Protein AF-A0A6P6T900-F1 (afdb_monomer_lite)

Foldseek 3Di:
DDDDDDDDDDDDDDDDDDDDDDDDDDDDPVPCVVCPVVLVVLLVVLVVLLVVLVVLLVVLVVLLVVLVVLLVVLVVLLVVLVVVVVDPDDDPVVNVVSLVVSVVSLVVSVVSLVVVVVSLVVSVVSLVVSVVSLVVSPVPPPSSVVSVVSSVVSVVSSVVSVVSSVVSVVSSVVSVVSSVVVVPPDDDDDPDDDDDPDDPPPPPPDDDPVVVVVVVVVVVVVVVVVVVVVVVVVVVVVVVVVVVVVVVVVVVVVVVVVVVVVVVVVVVVVVVVVVVVVVVVVVVVVVVVVVVVVVVVVVVVVVVVVVVVVVVVVVVVVVVVVVVVVVVVVVVVVVVVVVVVVVVVVVVVVVVVVVVVVVVVVVVVVVVVVVVVVVVVVVVVVVPPPDDDDDDDDDDDDDDDDDYDDDDDDPPVVVVVVVVVVVVVVVVVVVVVVVVVVVVVVVVVVVVVVVVVVVVVVVVVVVVVVVVVVVVVVVVVVVVVVVVVVVVVVVVVVVVVVVVVVVVVVVVVVVVVVVVVVVVVVVVVVVVVVVVVVVVVVVVVVVVVVVVVVVVVVVVVVVVVVVVVVVD

Sequence (568 aa):
MDSEVLNTASVSEEVHAGELEVESNYIDSLEVMSSSGDIMRELENVGELLTKVELDLACFSEKLLNLDILVMHVGARESDFEAFVSEKESTIGDSAKKALEFDLLSGILESEVKDLDNFIVTLRVEIDNAREMTISSKHYGEAFEYMQEKLTDCVKSFDQSLEQVSEMRVQSNNFQRTLLTCSEGDKDIDSVGNGYSSDLNSKIKMQTAEQQRHILRMFEKSLARELDLEKKLTDLRQSEEILKLKLQQDIFYMEEENEVAWEKLFEAENSAEVLLWTSKDFTSQLQIVKFNLNVSVQREAGLRSQCQELSKQLTMNNVALRKSEGMNAELVAKLTSTEKQVKESELQLFNLKGSAEKQRESLSKIHELEELVCHLKEKVSEAEKRADGAEAESKLLRHTNMELKKDSNSSTLETVNLLERQLRETDVQLQHAVASAEASQEKQSMLYSTIKDMEDLIEDLKSKVSKAESRTESAEEKCIILSETNSDLNDEIKFLRNRMECLDASLHQAEETKRATAKDIGIRTKLITDLIMKLALERERLHKQISLLTKEKKFLLKRLQHMSKVIL

Secondary structure (DSSP, 8-state):
-----------------------------SSGGGTHHHHHHHHHHHHHHHHHHHHHHHHHHHHHHHHHHHHHHHHHHHHHHHHHHH-TTS-HHHHHHHHHHHHHHHHHHHHHHHHHHHHHHHHHHHHHHHHHHHHHTGGGTHHHHHHHHHHHHHHHHHHHHHHHHHHHHHHHHHHHHHHHHHH--S----------------------HHHHHHHHHHHHHHHHHHHHHHHHHHHHHHHHHHHHHHHHHHHHHHHHHHHHHHHHHHHHHHHHHHHHHHHHHHHHHHHHHHHHHHHHHHHHHHHHHHHHHHHHHHHHHHHHHHHHHHHHHHHHHHHHHHHHHHHHHHHHHHHHHHHHHHHHHHHHHHHHHHHHHHHHHHHHHTSS--S-----------------------TTHHHHHHHHHHHHHHHHHHHHHHHHHHHHHHHHHHHHHHHHHHHHHHHHHHHHHHHHHHHHHHHHHHHHHHHHHHHHHHHHHHHHHHHHHHHHHHHHHHHHHHHHHHHHHHHHHHHHHHHHHHHHHHHHHHHHHHHHHHHHHHHHHHHHHHHHHH--

Radius of gyration: 71.86 Å; chains: 1; bounding box: 178×74×227 Å

Structure (mmCIF, N/CA/C/O backbone):
data_AF-A0A6P6T900-F1
#
_entry.id   AF-A0A6P6T900-F1
#
loop_
_atom_site.group_PDB
_atom_site.id
_atom_site.type_symbol
_atom_site.label_atom_id
_atom_site.label_alt_id
_atom_site.label_comp_id
_atom_site.label_asym_id
_atom_site.label_entity_id
_atom_site.label_seq_id
_atom_site.pdbx_PDB_ins_code
_atom_site.Cartn_x
_atom_site.Cartn_y
_atom_site.Cartn_z
_atom_site.occupancy
_atom_site.B_iso_or_equiv
_atom_site.auth_seq_id
_atom_site.auth_comp_id
_atom_site.auth_asym_id
_atom_site.auth_atom_id
_atom_site.pdbx_PDB_model_num
ATOM 1 N N . MET A 1 1 ? -25.711 36.647 5.284 1.00 37.41 1 MET A N 1
ATOM 2 C CA . MET A 1 1 ? -24.914 37.383 4.292 1.00 37.41 1 MET A CA 1
ATOM 3 C C . MET A 1 1 ? -25.008 36.603 3.001 1.00 37.41 1 MET A C 1
ATOM 5 O O . MET A 1 1 ? -24.466 35.514 2.919 1.00 37.41 1 MET A O 1
ATOM 9 N N . ASP A 1 2 ? -25.886 37.116 2.148 1.00 33.72 2 ASP A N 1
ATOM 10 C CA . ASP A 1 2 ? -25.933 37.103 0.686 1.00 33.72 2 ASP A CA 1
ATOM 11 C C . ASP A 1 2 ? -25.672 35.808 -0.102 1.00 33.72 2 ASP A C 1
ATOM 13 O O . ASP A 1 2 ? -24.560 35.333 -0.285 1.00 33.72 2 ASP A O 1
ATOM 17 N N . SER A 1 3 ? -26.819 35.310 -0.571 1.00 34.72 3 SER A N 1
ATOM 18 C CA . SER A 1 3 ? -27.146 34.581 -1.797 1.00 34.72 3 SER A CA 1
ATOM 19 C C . SER A 1 3 ? -26.137 34.651 -2.949 1.00 34.72 3 SER A C 1
ATOM 21 O O . SER A 1 3 ? -25.772 35.738 -3.380 1.00 34.72 3 SER A O 1
ATOM 23 N N . GLU A 1 4 ? -25.882 33.499 -3.576 1.00 40.31 4 GLU A N 1
ATOM 24 C CA . GLU A 1 4 ? -25.831 33.432 -5.037 1.00 40.31 4 GLU A CA 1
ATOM 25 C C . GLU A 1 4 ? -26.426 32.107 -5.535 1.00 40.31 4 GLU A C 1
ATOM 27 O O . GLU A 1 4 ? -26.023 31.008 -5.157 1.00 40.31 4 GLU A O 1
ATOM 32 N N . VAL A 1 5 ? -27.480 32.261 -6.333 1.00 38.28 5 VAL A N 1
ATOM 33 C CA . VAL A 1 5 ? -28.263 31.233 -7.014 1.00 38.28 5 VAL A CA 1
ATOM 34 C C . VAL A 1 5 ? -27.798 31.220 -8.464 1.00 38.28 5 VAL A C 1
ATOM 36 O O . VAL A 1 5 ? -27.893 32.247 -9.130 1.00 38.28 5 VAL A O 1
ATOM 39 N N . LEU A 1 6 ? -27.390 30.063 -8.984 1.00 35.50 6 LEU A N 1
ATOM 40 C CA . LEU A 1 6 ? -27.319 29.824 -10.426 1.00 35.50 6 LEU A CA 1
ATOM 41 C C . LEU A 1 6 ? -28.030 28.512 -10.765 1.00 35.50 6 LEU A C 1
ATOM 43 O O . LEU A 1 6 ? -27.473 27.423 -10.689 1.00 35.50 6 LEU A O 1
ATOM 47 N N . ASN A 1 7 ? -29.300 28.672 -11.136 1.00 33.25 7 ASN A N 1
ATOM 48 C CA . ASN A 1 7 ? -30.058 27.755 -11.978 1.00 33.25 7 ASN A CA 1
ATOM 49 C C . ASN A 1 7 ? -29.828 28.148 -13.442 1.00 33.25 7 ASN A C 1
ATOM 51 O O . ASN A 1 7 ? -29.876 29.336 -13.745 1.00 33.25 7 ASN A O 1
ATOM 55 N N . THR A 1 8 ? -29.656 27.171 -14.331 1.00 30.59 8 THR A N 1
ATOM 56 C CA . THR A 1 8 ? -30.107 27.117 -15.746 1.00 30.59 8 THR A CA 1
ATOM 57 C C . THR A 1 8 ? -29.450 25.888 -16.389 1.00 30.59 8 THR A C 1
ATOM 59 O O . THR A 1 8 ? -28.311 25.579 -16.078 1.00 30.59 8 THR A O 1
ATOM 62 N N . ALA A 1 9 ? -30.037 25.122 -17.300 1.00 30.55 9 ALA A N 1
ATOM 63 C CA . ALA A 1 9 ? -31.402 24.929 -17.759 1.00 30.55 9 ALA A CA 1
ATOM 64 C C . ALA A 1 9 ? -31.359 23.610 -18.556 1.00 30.55 9 ALA A C 1
ATOM 66 O O . ALA A 1 9 ? -30.450 23.396 -19.357 1.00 30.55 9 ALA A O 1
ATOM 67 N N . SER A 1 10 ? -32.314 22.720 -18.314 1.00 30.77 10 SER A N 1
ATOM 68 C CA . SER A 1 10 ? -32.565 21.516 -19.100 1.00 30.77 10 SER A CA 1
ATOM 69 C C . SER A 1 10 ? -33.250 21.890 -20.417 1.00 30.77 10 SER A C 1
ATOM 71 O O . SER A 1 10 ? -34.249 22.608 -20.416 1.00 30.77 10 SER A O 1
ATOM 73 N N . VAL A 1 11 ? -32.726 21.385 -21.535 1.00 30.77 11 VAL A N 1
ATOM 74 C CA . VAL A 1 11 ? -33.391 21.416 -22.842 1.00 30.77 11 VAL A CA 1
ATOM 75 C C . VAL A 1 11 ? -33.739 19.980 -23.209 1.00 30.77 11 VAL A C 1
ATOM 77 O O . VAL A 1 11 ? -32.858 19.162 -23.462 1.00 30.77 11 VAL A O 1
ATOM 80 N N . SER A 1 12 ? -35.036 19.691 -23.180 1.00 31.20 12 SER A N 1
ATOM 81 C CA . SER A 1 12 ? -35.643 18.504 -23.772 1.00 31.20 12 SER A CA 1
ATOM 82 C C . SER A 1 12 ? -35.992 18.823 -25.224 1.00 31.20 12 SER A C 1
ATOM 84 O O . SER A 1 12 ? -36.712 19.789 -25.471 1.00 31.20 12 SER A O 1
ATOM 86 N N . GLU A 1 13 ? -35.532 18.002 -26.165 1.00 28.27 13 GLU A N 1
ATOM 87 C CA . GLU A 1 13 ? -36.050 17.966 -27.535 1.00 28.27 13 GLU A CA 1
ATOM 88 C C . GLU A 1 13 ? -36.605 16.564 -27.813 1.00 28.27 13 GLU A C 1
ATOM 90 O O . GLU A 1 13 ? -35.878 15.590 -27.992 1.00 28.27 13 GLU A O 1
ATOM 95 N N . GLU A 1 14 ? -37.934 16.483 -27.788 1.00 29.52 14 GLU A N 1
ATOM 96 C CA . GLU A 1 14 ? -38.748 15.414 -28.361 1.00 29.52 14 GLU A CA 1
ATOM 97 C C . GLU A 1 14 ? -38.884 15.672 -29.868 1.00 29.52 14 GLU A C 1
ATOM 99 O O . GLU A 1 14 ? -39.441 16.697 -30.262 1.00 29.52 14 GLU A O 1
ATOM 104 N N . VAL A 1 15 ? -38.453 14.732 -30.717 1.00 31.53 15 VAL A N 1
ATOM 105 C CA . VAL A 1 15 ? -38.908 14.654 -32.114 1.00 31.53 15 VAL A CA 1
ATOM 106 C C . VAL A 1 15 ? -39.181 13.200 -32.503 1.00 31.53 15 VAL A C 1
ATOM 108 O O . VAL A 1 15 ? -38.282 12.408 -32.747 1.00 31.53 15 VAL A O 1
ATOM 111 N N . HIS A 1 16 ? -40.482 12.929 -32.555 1.00 29.38 16 HIS A N 1
ATOM 112 C CA . HIS A 1 16 ? -41.246 12.108 -33.492 1.00 29.38 16 HIS A CA 1
ATOM 113 C C . HIS A 1 16 ? -40.863 10.651 -33.814 1.00 29.38 16 HIS A C 1
ATOM 115 O O . HIS A 1 16 ? -39.877 10.334 -34.471 1.00 29.38 16 HIS A O 1
ATOM 121 N N . ALA A 1 17 ? -41.839 9.804 -33.481 1.00 29.34 17 ALA A N 1
ATOM 122 C CA . ALA A 1 17 ? -42.087 8.457 -33.961 1.00 29.34 17 ALA A CA 1
ATOM 123 C C . ALA A 1 17 ? -42.059 8.304 -35.493 1.00 29.34 17 ALA A C 1
ATOM 125 O O . ALA A 1 17 ? -42.637 9.115 -36.221 1.00 29.34 17 ALA A O 1
ATOM 126 N N . GLY A 1 18 ? -41.494 7.178 -35.930 1.00 29.45 18 GLY A N 1
ATOM 127 C CA . GLY A 1 18 ? -41.724 6.543 -37.221 1.00 29.45 18 GLY A CA 1
ATOM 128 C C . GLY A 1 18 ? -41.737 5.028 -37.023 1.00 29.45 18 GLY A C 1
ATOM 129 O O . GLY A 1 18 ? -40.693 4.429 -36.787 1.00 29.45 18 GLY A O 1
ATOM 130 N N . GLU A 1 19 ? -42.936 4.449 -37.058 1.00 28.47 19 GLU A N 1
ATOM 131 C CA . GLU A 1 19 ? -43.222 3.012 -37.095 1.00 28.47 19 GLU A CA 1
ATOM 132 C C . GLU A 1 19 ? -42.414 2.276 -38.170 1.00 28.47 19 GLU A C 1
ATOM 134 O O . GLU A 1 19 ? -42.374 2.692 -39.328 1.00 28.47 19 GLU A O 1
ATOM 139 N N . LEU A 1 20 ? -41.886 1.107 -37.807 1.00 33.06 20 LEU A N 1
ATOM 140 C CA . LEU A 1 20 ? -41.857 -0.044 -38.703 1.00 33.06 20 LEU A CA 1
ATOM 141 C C . LEU A 1 20 ? -41.918 -1.315 -37.853 1.00 33.06 20 LEU A C 1
ATOM 143 O O . LEU A 1 20 ? -40.940 -1.739 -37.240 1.00 33.06 20 LEU A O 1
ATOM 147 N N . GLU A 1 21 ? -43.124 -1.872 -37.787 1.00 30.45 21 GLU A N 1
ATOM 148 C CA . GLU A 1 21 ? -43.411 -3.208 -37.283 1.00 30.45 21 GLU A CA 1
ATOM 149 C C . GLU A 1 21 ? -42.615 -4.249 -38.082 1.00 30.45 21 GLU A C 1
ATOM 151 O O . GLU A 1 21 ? -42.765 -4.346 -39.299 1.00 30.45 21 GLU A O 1
ATOM 156 N N . VAL A 1 22 ? -41.825 -5.077 -37.397 1.00 34.28 22 VAL A N 1
ATOM 157 C CA . VAL A 1 22 ? -41.618 -6.471 -37.806 1.00 34.28 22 VAL A CA 1
ATOM 158 C C . VAL A 1 22 ? -41.707 -7.330 -36.554 1.00 34.28 22 VAL A C 1
ATOM 160 O O . VAL A 1 22 ? -40.795 -7.424 -35.737 1.00 34.28 22 VAL A O 1
ATOM 163 N N . GLU A 1 23 ? -42.880 -7.923 -36.416 1.00 31.66 23 GLU A N 1
ATOM 164 C CA . GLU A 1 23 ? -43.220 -9.002 -35.510 1.00 31.66 23 GLU A CA 1
ATOM 165 C C . GLU A 1 23 ? -42.344 -10.233 -35.821 1.00 31.66 23 GLU A C 1
ATOM 167 O O . GLU A 1 23 ? -42.431 -10.814 -36.902 1.00 31.66 23 GLU A O 1
ATOM 172 N N . SER A 1 24 ? -41.499 -10.663 -34.879 1.00 31.03 24 SER A N 1
ATOM 173 C CA . SER A 1 24 ? -41.059 -12.061 -34.838 1.00 31.03 24 SER A CA 1
ATOM 174 C C . SER A 1 24 ? -40.817 -12.531 -33.402 1.00 31.03 24 SER A C 1
ATOM 176 O O . SER A 1 24 ? -39.759 -12.313 -32.819 1.00 31.03 24 SER A O 1
ATOM 178 N N . ASN A 1 25 ? -41.841 -13.198 -32.872 1.00 28.38 25 ASN A N 1
ATOM 179 C CA . ASN A 1 25 ? -41.777 -14.373 -32.004 1.00 28.38 25 ASN A CA 1
ATOM 180 C C . ASN A 1 25 ? -40.855 -14.315 -30.776 1.00 28.38 25 ASN A C 1
ATOM 182 O O . ASN A 1 25 ? -39.716 -14.771 -30.787 1.00 28.38 25 ASN A O 1
ATOM 186 N N . TYR A 1 26 ? -41.460 -13.908 -29.660 1.00 39.50 26 TYR A N 1
ATOM 187 C CA . TYR A 1 26 ? -41.166 -14.475 -28.346 1.00 39.50 26 TYR A CA 1
ATOM 188 C C . TYR A 1 26 ? -41.356 -16.000 -28.397 1.00 39.50 26 TYR A C 1
ATOM 190 O O . TYR A 1 26 ? -42.470 -16.450 -28.651 1.00 39.50 26 TYR A O 1
ATOM 198 N N . ILE A 1 27 ? -40.296 -16.768 -28.145 1.00 34.12 27 ILE A N 1
ATOM 199 C CA . ILE A 1 27 ? -40.264 -17.983 -27.312 1.00 34.12 27 ILE A CA 1
ATOM 200 C C . ILE A 1 27 ? -38.782 -18.335 -27.094 1.00 34.12 27 ILE A C 1
ATOM 202 O O . ILE A 1 27 ? -38.002 -18.393 -28.037 1.00 34.12 27 ILE A O 1
ATOM 206 N N . ASP A 1 28 ? -38.452 -18.575 -25.826 1.00 33.78 28 ASP A N 1
ATOM 207 C CA . ASP A 1 28 ? -37.189 -19.080 -25.279 1.00 33.78 28 ASP A CA 1
ATOM 208 C C . ASP A 1 28 ? -35.986 -18.128 -25.192 1.00 33.78 28 ASP A C 1
ATOM 210 O O . ASP A 1 28 ? -35.043 -18.137 -25.976 1.00 33.78 28 ASP A O 1
ATOM 214 N N . SER A 1 29 ? -35.972 -17.327 -24.126 1.00 38.31 29 SER A N 1
ATOM 215 C CA . SER A 1 29 ? -34.742 -16.713 -23.595 1.00 38.31 29 SER A CA 1
ATOM 216 C C . SER A 1 29 ? -34.644 -16.865 -22.075 1.00 38.31 29 SER A C 1
ATOM 218 O O . SER A 1 29 ? -33.952 -16.098 -21.410 1.00 38.31 29 SER A O 1
ATOM 220 N N . LEU A 1 30 ? -35.346 -17.852 -21.504 1.00 35.88 30 LEU A N 1
ATOM 221 C CA . LEU A 1 30 ? -35.412 -18.065 -20.057 1.00 35.88 30 LEU A CA 1
ATOM 222 C C . LEU A 1 30 ? -34.482 -19.190 -19.564 1.00 35.88 30 LEU A C 1
ATOM 224 O O . LEU A 1 30 ? -34.745 -19.783 -18.524 1.00 35.88 30 LEU A O 1
ATOM 228 N N . GLU A 1 31 ? -33.386 -19.460 -20.281 1.00 35.31 31 GLU A N 1
ATOM 229 C CA . GLU A 1 31 ? -32.334 -20.398 -19.842 1.00 35.31 31 GLU A CA 1
ATOM 230 C C . GLU A 1 31 ? -30.927 -19.760 -19.765 1.00 35.31 31 GLU A C 1
ATOM 232 O O . GLU A 1 31 ? -29.965 -20.397 -19.347 1.00 35.31 31 GLU A O 1
ATOM 237 N N . VAL A 1 32 ? -30.778 -18.466 -20.083 1.00 42.00 32 VAL A N 1
ATOM 238 C CA . VAL A 1 32 ? -29.451 -17.809 -20.169 1.00 42.00 32 VAL A CA 1
ATOM 239 C C . VAL A 1 32 ? -28.910 -17.328 -18.813 1.00 42.00 32 VAL A C 1
ATOM 241 O O . VAL A 1 32 ? -27.707 -17.106 -18.663 1.00 42.00 32 VAL A O 1
ATOM 244 N N . MET A 1 33 ? -29.738 -17.243 -17.769 1.00 34.75 33 MET A N 1
ATOM 245 C CA . MET A 1 33 ? -29.306 -16.687 -16.476 1.00 34.75 33 MET A CA 1
ATOM 246 C C . MET A 1 33 ? -28.435 -17.625 -15.618 1.00 34.75 33 MET A C 1
ATOM 248 O O . MET A 1 33 ? -27.998 -17.212 -14.547 1.00 34.75 33 MET A O 1
ATOM 252 N N . SER A 1 34 ? -28.119 -18.838 -16.091 1.00 39.94 34 SER A N 1
ATOM 253 C CA . SER A 1 34 ? -27.151 -19.737 -15.436 1.00 39.94 34 SER A CA 1
ATOM 254 C C . SER A 1 34 ? -25.729 -19.676 -16.024 1.00 39.94 34 SER A C 1
ATOM 256 O O . SER A 1 34 ? -24.835 -20.294 -15.456 1.00 39.94 34 SER A O 1
ATOM 258 N N . SER A 1 35 ? -25.493 -18.955 -17.131 1.00 49.38 35 SER A N 1
ATOM 259 C CA . SER A 1 35 ? -24.226 -19.036 -17.897 1.00 49.38 35 SER A CA 1
ATOM 260 C C . SER A 1 35 ? -23.236 -17.887 -17.664 1.00 49.38 35 SER A C 1
ATOM 262 O O . SER A 1 35 ? -22.047 -18.043 -17.911 1.00 49.38 35 SER A O 1
ATOM 264 N N . SER A 1 36 ? -23.691 -16.743 -17.142 1.00 47.94 36 SER A N 1
ATOM 265 C CA . SER A 1 36 ? -22.860 -15.531 -17.010 1.00 47.94 36 SER A CA 1
ATOM 266 C C . SER A 1 36 ? -21.619 -15.728 -16.117 1.00 47.94 36 SER A C 1
ATOM 268 O O . SER A 1 36 ? -20.558 -15.168 -16.382 1.00 47.94 36 SER A O 1
ATOM 270 N N . GLY A 1 37 ? -21.722 -16.585 -15.091 1.00 53.59 37 GLY A N 1
ATOM 271 C CA . GLY A 1 37 ? -20.603 -16.899 -14.196 1.00 53.59 37 GLY A CA 1
ATOM 272 C C . GLY A 1 37 ? -19.536 -17.813 -14.809 1.00 53.59 37 GLY A C 1
ATOM 273 O O . GLY A 1 37 ? -18.355 -17.637 -14.523 1.00 53.59 37 GLY A O 1
ATOM 274 N N . ASP A 1 38 ? -19.924 -18.756 -15.672 1.00 56.50 38 ASP A N 1
ATOM 275 C CA . ASP A 1 38 ? -18.967 -19.618 -16.382 1.00 56.50 38 ASP A CA 1
ATOM 276 C C . ASP A 1 38 ? -18.280 -18.855 -17.527 1.00 56.50 38 ASP A C 1
ATOM 278 O O . ASP A 1 38 ? -17.080 -19.009 -17.733 1.00 56.50 38 ASP A O 1
ATOM 282 N N . ILE A 1 39 ? -19.011 -17.947 -18.178 1.00 59.38 39 ILE A N 1
ATOM 283 C CA . ILE A 1 39 ? -18.541 -17.057 -19.251 1.00 59.38 39 ILE A CA 1
ATOM 284 C C . ILE A 1 39 ? -17.438 -16.100 -18.761 1.00 59.38 39 ILE A C 1
ATOM 286 O O . ILE A 1 39 ? -16.409 -15.925 -19.411 1.00 59.38 39 ILE A O 1
ATOM 290 N N . MET A 1 40 ? -17.612 -15.500 -17.578 1.00 62.06 40 MET A N 1
ATOM 291 C CA . MET A 1 40 ? -16.594 -14.618 -16.993 1.00 62.06 40 MET A CA 1
ATOM 292 C C . MET A 1 40 ? -15.331 -15.390 -16.578 1.00 62.06 40 MET A C 1
ATOM 294 O O . MET A 1 40 ? -14.224 -14.904 -16.792 1.00 62.06 40 MET A O 1
ATOM 298 N N . ARG A 1 41 ? -15.494 -16.615 -16.057 1.00 71.00 41 ARG A N 1
ATOM 299 C CA . ARG A 1 41 ? -14.380 -17.489 -15.656 1.00 71.00 41 ARG A CA 1
ATOM 300 C C . ARG A 1 41 ? -13.583 -18.008 -16.854 1.00 71.00 41 ARG A C 1
ATOM 302 O O . ARG A 1 41 ? -12.368 -18.131 -16.770 1.00 71.00 41 ARG A O 1
ATOM 309 N N . GLU A 1 42 ? -14.245 -18.325 -17.966 1.00 67.81 42 GLU A N 1
ATOM 310 C CA . GLU A 1 42 ? -13.563 -18.722 -19.204 1.00 67.81 42 GLU A CA 1
ATOM 311 C C . GLU A 1 42 ? -12.732 -17.574 -19.778 1.00 67.81 42 GLU A C 1
ATOM 313 O O . GLU A 1 42 ? -11.580 -17.789 -20.145 1.00 67.81 42 GLU A O 1
ATOM 318 N N . LEU A 1 43 ? -13.276 -16.353 -19.798 1.00 72.06 43 LEU A N 1
ATOM 319 C CA . LEU A 1 43 ? -12.555 -15.168 -20.263 1.00 72.06 43 LEU A CA 1
ATOM 320 C C . LEU A 1 43 ? -11.329 -14.854 -19.389 1.00 72.06 43 LEU A C 1
ATOM 322 O O . LEU A 1 43 ? -10.265 -14.544 -19.920 1.00 72.06 43 LEU A O 1
ATOM 326 N N . GLU A 1 44 ? -11.472 -14.974 -18.067 1.00 77.19 44 GLU A N 1
ATOM 327 C CA . GLU A 1 44 ? -10.374 -14.819 -17.105 1.00 77.19 44 GLU A CA 1
ATOM 328 C C . GLU A 1 44 ? -9.282 -15.875 -17.337 1.00 77.19 44 GLU A C 1
ATOM 330 O O . GLU A 1 44 ? -8.114 -15.527 -17.460 1.00 77.19 44 GLU A O 1
ATOM 335 N N . ASN A 1 45 ? -9.663 -17.137 -17.553 1.00 81.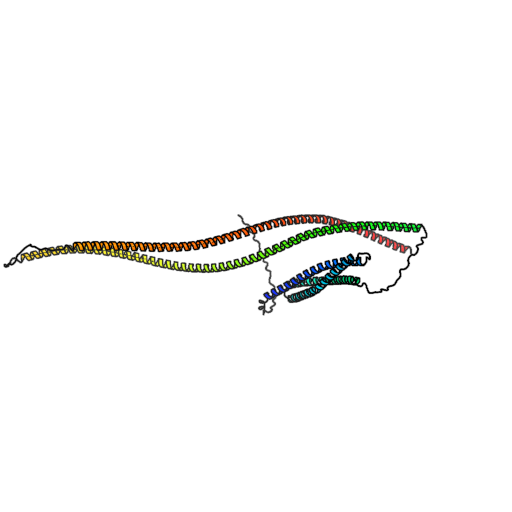19 45 ASN A N 1
ATOM 336 C CA . ASN A 1 45 ? -8.731 -18.232 -17.830 1.00 81.19 45 ASN A CA 1
ATOM 337 C C . ASN A 1 45 ? -7.975 -18.066 -19.169 1.00 81.19 45 ASN A C 1
ATOM 339 O O . ASN A 1 45 ? -6.780 -18.345 -19.245 1.00 81.19 45 ASN A O 1
ATOM 343 N N . VAL A 1 46 ? -8.634 -17.577 -20.234 1.00 82.19 46 VAL A N 1
ATOM 344 C CA . VAL A 1 46 ? -7.945 -17.256 -21.505 1.00 82.19 46 VAL A CA 1
ATOM 345 C C . VAL A 1 46 ? -6.984 -16.081 -21.319 1.00 82.19 46 VAL A C 1
ATOM 347 O O . VAL A 1 46 ? -5.870 -16.116 -21.840 1.00 82.19 46 VAL A O 1
ATOM 350 N N . GLY A 1 47 ? -7.398 -15.062 -20.561 1.00 83.56 47 GLY A N 1
ATOM 351 C CA . GLY A 1 47 ? -6.553 -13.923 -20.215 1.00 83.56 47 GLY A CA 1
ATOM 352 C C . GLY A 1 47 ? -5.307 -14.337 -19.429 1.00 83.56 47 GLY A C 1
ATOM 353 O O . GLY A 1 47 ? -4.210 -13.918 -19.783 1.00 83.56 47 GLY A O 1
ATOM 354 N N . GLU A 1 48 ? -5.458 -15.197 -18.421 1.00 87.31 48 GLU A N 1
ATOM 355 C CA . GLU A 1 48 ? -4.357 -15.746 -17.616 1.00 87.31 48 GLU A CA 1
ATOM 356 C C . GLU A 1 48 ? -3.382 -16.589 -18.444 1.00 87.31 48 GLU A C 1
ATOM 358 O O . GLU A 1 48 ? -2.164 -16.486 -18.291 1.00 87.31 48 GLU A O 1
ATOM 363 N N . LEU A 1 49 ? -3.894 -17.422 -19.350 1.00 88.44 49 LEU A N 1
ATOM 364 C CA . LEU A 1 49 ? -3.037 -18.241 -20.198 1.00 88.44 49 LEU A CA 1
ATOM 365 C C . LEU A 1 49 ? -2.284 -17.388 -21.234 1.00 88.44 49 LEU A C 1
ATOM 367 O O . LEU A 1 49 ? -1.124 -17.666 -21.534 1.00 88.44 49 LEU A O 1
ATOM 371 N N . LEU A 1 50 ? -2.901 -16.315 -21.735 1.00 90.62 50 LEU A N 1
ATOM 372 C CA . LEU A 1 50 ? -2.249 -15.361 -22.631 1.00 90.62 50 LEU A CA 1
ATOM 373 C C . LEU A 1 50 ? -1.169 -14.536 -21.917 1.00 90.62 50 LEU A C 1
ATOM 375 O O . LEU A 1 50 ? -0.082 -14.371 -22.463 1.00 90.62 50 LEU A O 1
ATOM 379 N N . THR A 1 51 ? -1.425 -14.053 -20.696 1.00 89.75 51 THR A N 1
ATOM 380 C CA . THR A 1 51 ? -0.400 -13.341 -19.913 1.00 89.75 51 THR A CA 1
ATOM 381 C C . THR A 1 51 ? 0.757 -14.257 -19.539 1.00 89.75 51 THR A C 1
ATOM 383 O O . THR A 1 51 ? 1.904 -13.817 -19.551 1.00 89.75 51 THR A O 1
ATOM 386 N N . LYS A 1 52 ? 0.492 -15.542 -19.276 1.00 93.19 52 LYS A N 1
ATOM 387 C CA . LYS A 1 52 ? 1.551 -16.538 -19.092 1.00 93.19 52 LYS A CA 1
ATOM 388 C C . LYS A 1 52 ? 2.426 -16.669 -20.344 1.00 93.19 52 LYS A C 1
ATOM 390 O O . LYS A 1 52 ? 3.642 -16.560 -20.234 1.00 93.19 52 LYS A O 1
ATOM 395 N N . VAL A 1 53 ? 1.821 -16.829 -21.524 1.00 93.81 53 VAL A N 1
ATOM 396 C CA . VAL A 1 53 ? 2.558 -16.897 -22.800 1.00 93.81 53 VAL A CA 1
ATOM 397 C C . VAL A 1 53 ? 3.374 -15.622 -23.048 1.00 93.81 53 VAL A C 1
ATOM 399 O O . VAL A 1 53 ? 4.518 -15.713 -23.488 1.00 93.81 53 VAL A O 1
ATOM 402 N N . GLU A 1 54 ? 2.826 -14.441 -22.740 1.00 93.81 54 GLU A N 1
ATOM 403 C CA . GLU A 1 54 ? 3.544 -13.159 -22.830 1.00 93.81 54 GLU A CA 1
ATOM 404 C C . GLU A 1 54 ? 4.782 -13.128 -21.915 1.00 93.81 54 GLU A C 1
ATOM 406 O O . GLU A 1 54 ? 5.861 -12.725 -22.353 1.00 93.81 54 GLU A O 1
ATOM 411 N N . LEU A 1 55 ? 4.646 -13.578 -20.664 1.00 93.44 55 LEU A N 1
ATOM 412 C CA . LEU A 1 55 ? 5.743 -13.623 -19.691 1.00 93.44 55 LEU A CA 1
ATOM 413 C C . LEU A 1 55 ? 6.825 -14.632 -20.087 1.00 93.44 55 LEU A C 1
ATOM 415 O O . LEU A 1 55 ? 8.011 -14.300 -20.062 1.00 93.44 55 LEU A O 1
ATOM 419 N N . ASP A 1 56 ? 6.430 -15.838 -20.494 1.00 93.25 56 ASP A N 1
ATOM 420 C CA . ASP A 1 56 ? 7.369 -16.881 -20.911 1.00 93.25 56 ASP A CA 1
ATOM 421 C C . ASP A 1 56 ? 8.110 -16.475 -22.196 1.00 93.25 56 ASP A C 1
ATOM 423 O O . ASP A 1 56 ? 9.313 -16.714 -22.322 1.00 93.25 56 ASP A O 1
ATOM 427 N N . LEU A 1 57 ? 7.441 -15.777 -23.121 1.00 93.88 57 LEU A N 1
ATOM 428 C CA . LEU A 1 57 ? 8.070 -15.209 -24.314 1.00 93.88 57 LEU A CA 1
ATOM 429 C C . LEU A 1 57 ? 9.020 -14.044 -23.988 1.00 93.88 57 LEU A C 1
ATOM 431 O O . LEU A 1 57 ? 10.073 -13.915 -24.620 1.00 93.88 57 LEU A O 1
ATOM 435 N N . ALA A 1 58 ? 8.689 -13.204 -23.006 1.00 93.38 58 ALA A N 1
ATOM 436 C CA . ALA A 1 58 ? 9.582 -12.143 -22.541 1.00 93.38 58 ALA A CA 1
ATOM 437 C C . ALA A 1 58 ? 10.851 -12.728 -21.898 1.00 93.38 58 ALA A C 1
ATOM 439 O O . ALA A 1 58 ? 11.959 -12.333 -22.263 1.00 93.38 58 ALA A O 1
ATOM 440 N N . CYS A 1 59 ? 10.698 -13.735 -21.031 1.00 92.38 59 CYS A N 1
ATOM 441 C CA . CYS A 1 59 ? 11.816 -14.468 -20.434 1.00 92.38 59 CYS A CA 1
ATOM 442 C C . CYS A 1 59 ? 12.674 -15.163 -21.504 1.00 92.38 59 CYS A C 1
ATOM 444 O O . CYS A 1 59 ? 13.905 -15.111 -21.464 1.00 92.38 59 CYS A O 1
ATOM 446 N N . PHE A 1 60 ? 12.033 -15.758 -22.515 1.00 93.81 60 PHE A N 1
ATOM 447 C CA . PHE A 1 60 ? 12.728 -16.330 -23.664 1.00 93.81 60 PHE A CA 1
ATOM 448 C C . PHE A 1 60 ? 13.559 -15.289 -24.408 1.00 93.81 60 PHE A C 1
ATOM 450 O O . PHE A 1 60 ? 14.732 -15.523 -24.682 1.00 93.81 60 PHE A O 1
ATOM 457 N N . SER A 1 61 ? 12.975 -14.126 -24.691 1.00 93.06 61 SER A N 1
ATOM 458 C CA . SER A 1 61 ? 13.644 -13.034 -25.402 1.00 93.06 61 SER A CA 1
ATOM 459 C C . SER A 1 61 ? 14.851 -12.501 -24.626 1.00 93.06 61 SER A C 1
ATOM 461 O O . SER A 1 61 ? 15.901 -12.257 -25.217 1.00 93.06 61 SER A O 1
ATOM 463 N N . GLU A 1 62 ? 14.745 -12.388 -23.301 1.00 93.94 62 GLU A N 1
ATOM 464 C CA . GLU A 1 62 ? 15.871 -12.040 -22.429 1.00 93.94 62 GLU A CA 1
ATOM 465 C C . GLU A 1 62 ? 16.983 -13.099 -22.494 1.00 93.94 62 GLU A C 1
ATOM 467 O O . GLU A 1 62 ? 18.158 -12.765 -22.671 1.00 93.94 62 GLU A O 1
ATOM 472 N N . LYS A 1 63 ? 16.623 -14.390 -22.436 1.00 93.81 63 LYS A N 1
ATOM 473 C CA . LYS A 1 63 ? 17.593 -15.482 -22.590 1.00 93.81 63 LYS A CA 1
ATOM 474 C C . LYS A 1 63 ? 18.292 -15.433 -23.954 1.00 93.81 63 LYS A C 1
ATOM 476 O O . LYS A 1 63 ? 19.496 -15.678 -24.016 1.00 93.81 63 LYS A O 1
ATOM 481 N N . LEU A 1 64 ? 17.578 -15.092 -25.029 1.00 93.88 64 LEU A N 1
ATOM 482 C CA . LEU A 1 64 ? 18.165 -14.947 -26.364 1.00 93.88 64 LEU A CA 1
ATOM 483 C C . LEU A 1 64 ? 19.151 -13.780 -26.445 1.00 93.88 64 LEU A C 1
ATOM 485 O O . LEU A 1 64 ? 20.230 -13.963 -26.996 1.00 93.88 64 LEU A O 1
ATOM 489 N N . LEU A 1 65 ? 18.835 -12.621 -25.859 1.00 94.19 65 LEU A N 1
ATOM 490 C CA . LEU A 1 65 ? 19.768 -11.487 -25.804 1.00 94.19 65 LEU A CA 1
ATOM 491 C C . LEU A 1 65 ? 21.049 -11.839 -25.037 1.00 94.19 65 LEU A C 1
ATOM 493 O O . LEU A 1 65 ? 22.150 -11.517 -25.480 1.00 94.19 65 LEU A O 1
ATOM 497 N N . ASN A 1 66 ? 20.920 -12.552 -23.916 1.00 93.88 66 ASN A N 1
ATOM 498 C CA . ASN A 1 66 ? 22.075 -13.019 -23.149 1.00 93.88 66 ASN A CA 1
ATOM 499 C C . ASN A 1 66 ? 22.938 -14.007 -23.950 1.00 93.88 66 ASN A C 1
ATOM 501 O O . ASN A 1 66 ? 24.169 -13.962 -23.878 1.00 93.88 66 ASN A O 1
ATOM 505 N N . LEU A 1 67 ? 22.309 -14.882 -24.737 1.00 93.75 67 LEU A N 1
ATOM 506 C CA . LEU A 1 67 ? 23.031 -15.805 -25.609 1.00 93.75 67 LEU A CA 1
ATOM 507 C C . LEU A 1 67 ? 23.663 -15.114 -26.816 1.00 93.75 67 LEU A C 1
ATOM 509 O O . LEU A 1 67 ? 24.759 -15.505 -27.199 1.00 93.75 67 LEU A O 1
ATOM 513 N N . ASP A 1 68 ? 23.062 -14.057 -27.353 1.00 93.69 68 ASP A N 1
ATOM 514 C CA . ASP A 1 68 ? 23.664 -13.238 -28.411 1.00 93.69 68 ASP A CA 1
ATOM 515 C C . ASP A 1 68 ? 24.956 -12.548 -27.926 1.00 93.69 68 ASP A C 1
ATOM 517 O O . ASP A 1 68 ? 25.982 -12.533 -28.613 1.00 93.69 68 ASP A O 1
ATOM 521 N N . ILE A 1 69 ? 24.972 -12.083 -26.671 1.00 94.12 69 ILE A N 1
ATOM 522 C CA . ILE A 1 69 ? 26.194 -11.585 -26.020 1.00 94.12 69 ILE A CA 1
ATOM 523 C C . ILE A 1 69 ? 27.246 -12.700 -25.904 1.00 94.12 69 ILE A C 1
ATOM 525 O O . ILE A 1 69 ? 28.424 -12.476 -26.203 1.00 94.12 69 ILE A O 1
ATOM 529 N N . LEU A 1 70 ? 26.842 -13.913 -25.508 1.00 92.94 70 LEU A N 1
ATOM 530 C CA . LEU A 1 70 ? 27.750 -15.061 -25.439 1.00 92.94 70 LEU A CA 1
ATOM 531 C C . LEU A 1 70 ? 28.313 -15.421 -26.821 1.00 92.94 70 LEU A C 1
ATOM 533 O O . LEU A 1 70 ? 29.518 -15.627 -26.941 1.00 92.94 70 LEU A O 1
ATOM 537 N N . VAL A 1 71 ? 27.482 -15.440 -27.862 1.00 94.50 71 VAL A N 1
ATOM 538 C CA . VAL A 1 71 ? 27.887 -15.636 -29.260 1.00 94.50 71 VAL A CA 1
ATOM 539 C C . VAL A 1 71 ? 28.941 -14.612 -29.672 1.00 94.50 71 VAL A C 1
ATOM 541 O O . VAL A 1 71 ? 29.975 -14.995 -30.220 1.00 94.50 71 VAL A O 1
ATOM 544 N N . MET A 1 72 ? 28.725 -13.324 -29.381 1.00 92.81 72 MET A N 1
ATOM 545 C CA . MET A 1 72 ? 29.710 -12.279 -29.678 1.00 92.81 72 MET A CA 1
ATOM 546 C C . MET A 1 72 ? 31.041 -12.528 -28.959 1.00 92.81 72 MET A C 1
ATOM 548 O O . MET A 1 72 ? 32.108 -12.387 -29.563 1.00 92.81 72 MET A O 1
ATOM 552 N N . HIS A 1 73 ? 31.004 -12.927 -27.685 1.00 90.44 73 HIS A N 1
ATOM 553 C CA . HIS A 1 73 ? 32.214 -13.259 -26.931 1.00 90.44 73 HIS A CA 1
ATOM 554 C C . HIS A 1 73 ? 32.938 -14.489 -27.483 1.00 90.44 73 HIS A C 1
ATOM 556 O O . HIS A 1 73 ? 34.165 -14.462 -27.607 1.00 90.44 73 HIS A O 1
ATOM 562 N N . VAL A 1 74 ? 32.200 -15.541 -27.843 1.00 92.75 74 VAL A N 1
ATOM 563 C CA . VAL A 1 74 ? 32.758 -16.745 -28.470 1.00 92.75 74 VAL A CA 1
ATOM 564 C C . VAL A 1 74 ? 33.392 -16.390 -29.816 1.00 92.75 74 VAL A C 1
ATOM 566 O O . VAL A 1 74 ? 34.521 -16.798 -30.059 1.00 92.75 74 VAL A O 1
ATOM 569 N N . GLY A 1 75 ? 32.752 -15.556 -30.641 1.00 90.69 75 GLY A N 1
ATOM 570 C CA . GLY A 1 75 ? 33.302 -15.116 -31.929 1.00 90.69 75 GLY A CA 1
ATOM 571 C C . GLY A 1 75 ? 34.557 -14.244 -31.807 1.00 90.69 75 GLY A C 1
ATOM 572 O O . GLY A 1 75 ? 35.497 -14.377 -32.595 1.00 90.69 75 GLY A O 1
ATOM 573 N N . ALA A 1 76 ? 34.640 -13.392 -30.781 1.00 89.81 76 ALA A N 1
ATOM 574 C CA . ALA A 1 76 ? 35.874 -12.663 -30.481 1.00 89.81 76 ALA A CA 1
ATOM 575 C C . ALA A 1 76 ? 37.013 -13.623 -30.089 1.00 89.81 76 ALA A C 1
ATOM 577 O O . ALA A 1 76 ? 38.150 -13.454 -30.529 1.00 89.81 76 ALA A O 1
ATOM 578 N N . ARG A 1 77 ? 36.699 -14.661 -29.302 1.00 88.25 77 ARG A N 1
ATOM 579 C CA . ARG A 1 77 ? 37.657 -15.705 -28.911 1.00 88.25 77 ARG A CA 1
ATOM 580 C C . ARG A 1 77 ? 38.039 -16.634 -30.058 1.00 88.25 77 ARG A C 1
ATOM 582 O O . ARG A 1 77 ? 39.193 -17.048 -30.105 1.00 88.25 77 ARG A O 1
ATOM 589 N N . GLU A 1 78 ? 37.128 -16.907 -30.987 1.00 87.88 78 GLU A N 1
ATOM 590 C CA . GLU A 1 78 ? 37.415 -17.609 -32.240 1.00 87.88 78 GLU A CA 1
ATOM 591 C C . GLU A 1 78 ? 38.440 -16.826 -33.061 1.00 87.88 78 GLU A C 1
ATOM 593 O O . GLU A 1 78 ? 39.461 -17.378 -33.454 1.00 87.88 78 GLU A O 1
ATOM 598 N N . SER A 1 79 ? 38.210 -15.523 -33.252 1.00 84.94 79 SER A N 1
ATOM 599 C CA . SER A 1 79 ? 39.112 -14.653 -34.018 1.00 84.94 79 SER A CA 1
ATOM 600 C C . SER A 1 79 ? 40.509 -14.585 -33.391 1.00 84.94 79 SER A C 1
ATOM 602 O O . SER A 1 79 ? 41.517 -14.655 -34.097 1.00 84.94 79 SER A O 1
ATOM 604 N N . ASP A 1 80 ? 40.578 -14.490 -32.057 1.00 83.62 80 ASP A N 1
ATOM 605 C CA . ASP A 1 80 ? 41.832 -14.594 -31.309 1.00 83.62 80 ASP A CA 1
ATOM 606 C C . ASP A 1 80 ? 42.495 -15.957 -31.578 1.00 83.62 80 ASP A C 1
ATOM 608 O O . ASP A 1 80 ? 43.664 -16.018 -31.957 1.00 83.62 80 ASP A O 1
ATOM 612 N N . PHE A 1 81 ? 41.754 -17.056 -31.412 1.00 80.69 81 PHE A N 1
ATOM 613 C CA . PHE A 1 81 ? 42.243 -18.420 -31.606 1.00 80.69 81 PHE A CA 1
ATOM 614 C C . PHE A 1 81 ? 42.766 -18.668 -33.033 1.00 80.69 81 PHE A C 1
ATOM 616 O O . PHE A 1 81 ? 43.888 -19.153 -33.178 1.00 80.69 81 PHE A O 1
ATOM 623 N N . GLU A 1 82 ? 42.038 -18.272 -34.080 1.00 78.75 82 GLU A N 1
ATOM 624 C CA . GLU A 1 82 ? 42.466 -18.392 -35.483 1.00 78.75 82 GLU A CA 1
ATOM 625 C C . GLU A 1 82 ? 43.739 -17.584 -35.789 1.00 78.75 82 GLU A C 1
ATOM 627 O O . GLU A 1 82 ? 44.638 -18.063 -36.496 1.00 78.75 82 GLU A O 1
ATOM 632 N N . ALA A 1 83 ? 43.857 -16.375 -35.224 1.00 78.25 83 ALA A N 1
ATOM 633 C CA . ALA A 1 83 ? 45.066 -15.565 -35.341 1.00 78.25 83 ALA A CA 1
ATOM 634 C C . ALA A 1 83 ? 46.275 -16.266 -34.692 1.00 78.25 83 ALA A C 1
ATOM 636 O O . ALA A 1 83 ? 47.356 -16.304 -35.285 1.00 78.25 83 ALA A O 1
ATOM 637 N N . PHE A 1 84 ? 46.086 -16.897 -33.524 1.00 69.75 84 PHE A N 1
ATOM 638 C CA . PHE A 1 84 ? 47.147 -17.640 -32.831 1.00 69.75 84 PHE A CA 1
ATOM 639 C C . PHE A 1 84 ? 47.529 -18.953 -33.522 1.00 69.75 84 PHE A C 1
ATOM 641 O O . PHE A 1 84 ? 48.708 -19.300 -33.527 1.00 69.75 84 PHE A O 1
ATOM 648 N N . VAL A 1 85 ? 46.581 -19.670 -34.137 1.00 66.25 85 VAL A N 1
ATOM 649 C CA . VAL A 1 85 ? 46.872 -20.871 -34.947 1.00 66.25 85 VAL A CA 1
ATOM 650 C C . VAL A 1 85 ? 47.717 -20.517 -36.183 1.00 66.25 85 VAL A C 1
ATOM 652 O O . VAL A 1 85 ? 48.535 -21.322 -36.632 1.00 66.25 85 VAL A O 1
ATOM 655 N N . SER A 1 86 ? 47.578 -19.294 -36.703 1.00 66.31 86 SER A N 1
ATOM 656 C CA . SER A 1 86 ? 48.328 -18.797 -37.866 1.00 66.31 86 SER A CA 1
ATOM 657 C C . SER A 1 86 ? 49.743 -18.284 -37.528 1.00 66.31 86 SER A C 1
ATOM 659 O O . SER A 1 86 ? 50.628 -18.294 -38.391 1.00 66.31 86 SER A O 1
ATOM 661 N N . GLU A 1 87 ? 49.998 -17.867 -36.282 1.00 63.06 87 GLU A N 1
ATOM 662 C CA . GLU A 1 87 ? 51.314 -17.420 -35.802 1.00 63.06 87 GLU A CA 1
ATOM 663 C C . GLU A 1 87 ? 52.194 -18.601 -35.348 1.00 63.06 87 GLU A C 1
ATOM 665 O O . GLU A 1 87 ? 52.098 -19.110 -34.233 1.00 63.06 87 GLU A O 1
ATOM 670 N N . LYS A 1 88 ? 53.143 -19.001 -36.204 1.00 54.94 88 LYS A N 1
ATOM 671 C CA . LYS A 1 88 ? 54.104 -20.108 -35.987 1.00 54.94 88 LYS A CA 1
ATOM 672 C C . LYS A 1 88 ? 55.069 -19.960 -34.792 1.00 54.94 88 LYS A C 1
ATOM 674 O O . LYS A 1 88 ? 55.921 -20.828 -34.609 1.00 54.94 88 LYS A O 1
ATOM 679 N N . GLU A 1 89 ? 54.994 -18.883 -34.014 1.00 49.06 89 GLU A N 1
ATOM 680 C CA . GLU A 1 89 ? 56.092 -18.411 -33.156 1.00 49.06 89 GLU A CA 1
ATOM 681 C C . GLU A 1 89 ? 55.649 -18.063 -31.719 1.00 49.06 89 GLU A C 1
ATOM 683 O O . GLU A 1 89 ? 56.193 -17.156 -31.094 1.00 49.06 89 GLU A O 1
ATOM 688 N N . SER A 1 90 ? 54.662 -18.783 -31.169 1.00 51.12 90 SER A N 1
ATOM 689 C CA . SER A 1 90 ? 54.175 -18.571 -29.796 1.00 51.12 90 SER A CA 1
ATOM 690 C C . SER A 1 90 ? 54.525 -19.715 -28.828 1.00 51.12 90 SER A C 1
ATOM 692 O O . SER A 1 90 ? 54.721 -20.874 -29.201 1.00 51.12 90 SER A O 1
ATOM 694 N N . THR A 1 91 ? 54.653 -19.375 -27.543 1.00 57.69 91 THR A N 1
ATOM 695 C CA . THR A 1 91 ? 54.896 -20.302 -26.432 1.00 57.69 91 THR A CA 1
ATOM 696 C C . THR A 1 91 ? 53.725 -21.280 -26.284 1.00 57.69 91 THR A C 1
ATOM 698 O O . THR A 1 91 ? 52.609 -20.884 -25.961 1.00 57.69 91 THR A O 1
ATOM 701 N N . ILE A 1 92 ? 53.991 -22.581 -26.461 1.00 57.78 92 ILE A N 1
ATOM 702 C CA . ILE A 1 92 ? 53.006 -23.688 -26.444 1.00 57.78 92 ILE A CA 1
ATOM 703 C C . ILE A 1 92 ? 51.994 -23.590 -25.278 1.00 57.78 92 ILE A C 1
ATOM 705 O O . ILE A 1 92 ? 50.816 -23.892 -25.457 1.00 57.78 92 ILE A O 1
ATOM 709 N N . GLY A 1 93 ? 52.415 -23.112 -24.100 1.00 59.72 93 GLY A N 1
ATOM 710 C CA . GLY A 1 93 ? 51.553 -22.979 -22.918 1.00 59.72 93 GLY A CA 1
ATOM 711 C C . GLY A 1 93 ? 50.432 -21.934 -23.020 1.00 59.72 93 GLY A C 1
ATOM 712 O O . GLY A 1 93 ? 49.337 -22.185 -22.520 1.00 59.72 93 GLY A O 1
ATOM 713 N N . ASP A 1 94 ? 50.659 -20.797 -23.686 1.00 65.31 94 ASP A N 1
ATOM 714 C CA . ASP A 1 94 ? 49.639 -19.742 -23.815 1.00 65.31 94 ASP A CA 1
ATOM 715 C C . ASP A 1 94 ? 48.619 -20.071 -24.915 1.00 65.31 94 ASP A C 1
ATOM 717 O O . ASP A 1 94 ? 47.437 -19.744 -24.785 1.00 65.31 94 ASP A O 1
ATOM 721 N N . SER A 1 95 ? 49.055 -20.788 -25.959 1.00 67.81 95 SER A N 1
ATOM 722 C CA . SER A 1 95 ? 48.184 -21.272 -27.040 1.00 67.81 95 SER A CA 1
ATOM 723 C C . SER A 1 95 ? 47.158 -22.297 -26.544 1.00 67.81 95 SER A C 1
ATOM 725 O O . SER A 1 95 ? 45.966 -22.166 -26.817 1.00 67.81 95 SER A O 1
ATOM 727 N N . ALA A 1 96 ? 47.589 -23.256 -25.716 1.00 70.75 96 ALA A N 1
ATOM 728 C CA . ALA A 1 96 ? 46.713 -24.280 -25.155 1.00 70.75 96 ALA A CA 1
ATOM 729 C C . ALA A 1 96 ? 45.650 -23.684 -24.219 1.00 70.75 96 ALA A C 1
ATOM 731 O O . ALA A 1 96 ? 44.510 -24.137 -24.211 1.00 70.75 96 ALA A O 1
ATOM 732 N N . LYS A 1 97 ? 45.995 -22.637 -23.456 1.00 79.31 97 LYS A N 1
ATOM 733 C CA . LYS A 1 97 ? 45.046 -21.961 -22.563 1.00 79.31 97 LYS A CA 1
ATOM 734 C C . LYS A 1 97 ? 43.930 -21.254 -23.337 1.00 79.31 97 LYS A C 1
ATOM 736 O O . LYS A 1 97 ? 42.771 -21.380 -22.959 1.00 79.31 97 LYS A O 1
ATOM 741 N N . LYS A 1 98 ? 44.271 -20.543 -24.416 1.00 80.56 98 LYS A N 1
ATOM 742 C CA . LYS A 1 98 ? 43.288 -19.851 -25.268 1.00 80.56 98 LYS A CA 1
ATOM 743 C C . LYS A 1 98 ? 42.421 -20.827 -26.063 1.00 80.56 98 LYS A C 1
ATOM 745 O O . LYS A 1 98 ? 41.225 -20.602 -26.183 1.00 80.56 98 LYS A O 1
ATOM 750 N N . ALA A 1 99 ? 43.008 -21.929 -26.534 1.00 81.62 99 ALA A N 1
ATOM 751 C CA . ALA A 1 99 ? 42.275 -23.014 -27.183 1.00 81.62 99 ALA A CA 1
ATOM 752 C C . ALA A 1 99 ? 41.233 -23.641 -26.244 1.00 81.62 99 ALA A C 1
ATOM 754 O O . ALA A 1 99 ? 40.084 -23.808 -26.631 1.00 81.62 99 ALA A O 1
ATOM 755 N N . LEU A 1 100 ? 41.615 -23.924 -24.992 1.00 84.00 100 LEU A N 1
ATOM 756 C CA . LEU A 1 100 ? 40.701 -24.454 -23.976 1.00 84.00 100 LEU A CA 1
ATOM 757 C C . LEU A 1 100 ? 39.606 -23.454 -23.582 1.00 84.00 100 LEU A C 1
ATOM 759 O O . LEU A 1 100 ? 38.479 -23.863 -23.328 1.00 84.00 100 LEU A O 1
ATOM 763 N N . GLU A 1 101 ? 39.918 -22.156 -23.517 1.00 87.44 101 GLU A N 1
ATOM 764 C CA . GLU A 1 101 ? 38.919 -21.112 -23.250 1.00 87.44 101 GLU A CA 1
ATOM 765 C C . GLU A 1 101 ? 37.881 -21.042 -24.378 1.00 87.44 101 GLU A C 1
ATOM 767 O O . GLU A 1 101 ? 36.683 -21.016 -24.105 1.00 87.44 101 GLU A O 1
ATOM 772 N N . PHE A 1 102 ? 38.328 -21.081 -25.635 1.00 90.19 102 PHE A N 1
ATOM 773 C CA . PHE A 1 102 ? 37.440 -21.106 -26.796 1.00 90.19 102 PHE A CA 1
ATOM 774 C C . PHE A 1 102 ? 36.600 -22.393 -26.871 1.00 90.19 102 PHE A C 1
ATOM 776 O O . PHE A 1 102 ? 35.392 -22.310 -27.092 1.00 90.19 102 PHE A O 1
ATOM 783 N N . ASP A 1 103 ? 37.203 -23.561 -26.629 1.00 89.44 103 ASP A N 1
ATOM 784 C CA . ASP A 1 103 ? 36.519 -24.863 -26.599 1.00 89.44 103 ASP A CA 1
ATOM 785 C C . ASP A 1 103 ? 35.430 -24.908 -25.517 1.00 89.44 103 ASP A C 1
ATOM 787 O O . ASP A 1 103 ? 34.277 -25.243 -25.789 1.00 89.44 103 ASP A O 1
ATOM 791 N N . LEU A 1 104 ? 35.758 -24.461 -24.300 1.00 90.62 104 LEU A N 1
ATOM 792 C CA . LEU A 1 104 ? 34.809 -24.419 -23.190 1.00 90.62 104 LEU A CA 1
ATOM 793 C C . LEU A 1 104 ? 33.642 -23.464 -23.472 1.00 90.62 104 LEU A C 1
ATOM 795 O O . LEU A 1 104 ? 32.490 -23.830 -23.249 1.00 90.62 104 LEU A O 1
ATOM 799 N N . LEU A 1 105 ? 33.920 -22.251 -23.962 1.00 92.19 105 LEU A N 1
ATOM 800 C CA . LEU A 1 105 ? 32.876 -21.266 -24.263 1.00 92.19 105 LEU A CA 1
ATOM 801 C C . LEU A 1 105 ? 31.979 -21.719 -25.423 1.00 92.19 105 LEU A C 1
ATOM 803 O O . LEU A 1 105 ? 30.761 -21.558 -25.348 1.00 92.19 105 LEU A O 1
ATOM 807 N N . SER A 1 106 ? 32.557 -22.340 -26.453 1.00 91.19 106 SER A N 1
ATOM 808 C CA . SER A 1 106 ? 31.801 -22.918 -27.570 1.00 91.19 106 SER A CA 1
ATOM 809 C C . SER A 1 106 ? 30.916 -24.078 -27.108 1.00 91.19 106 SER A C 1
ATOM 811 O O . SER A 1 106 ? 29.757 -24.155 -27.509 1.00 91.19 106 SER A O 1
ATOM 813 N N . GLY A 1 107 ? 31.421 -24.935 -26.214 1.00 90.06 107 GLY A N 1
ATOM 814 C CA . GLY A 1 107 ? 30.652 -26.031 -25.623 1.00 90.06 107 GLY A CA 1
ATOM 815 C C . GLY A 1 107 ? 29.506 -25.558 -24.721 1.00 90.06 107 GLY A C 1
ATOM 816 O O . GLY A 1 107 ? 28.421 -26.138 -24.756 1.00 90.06 107 GLY A O 1
ATOM 817 N N . ILE A 1 108 ? 29.707 -24.479 -23.951 1.00 92.94 108 ILE A N 1
ATOM 818 C CA . ILE A 1 108 ? 28.629 -23.842 -23.173 1.00 92.94 108 ILE A CA 1
ATOM 819 C C . ILE A 1 108 ? 27.554 -23.295 -24.115 1.00 92.94 108 ILE A C 1
ATOM 821 O O . ILE A 1 108 ? 26.373 -23.572 -23.915 1.00 92.94 108 ILE A O 1
ATOM 825 N N . LEU A 1 109 ? 27.957 -22.564 -25.159 1.00 93.81 109 LEU A N 1
ATOM 826 C CA . LEU A 1 109 ? 27.025 -22.013 -26.139 1.00 93.81 109 LEU A CA 1
ATOM 827 C C . LEU A 1 109 ? 26.219 -23.118 -26.841 1.00 93.81 109 LEU A C 1
ATOM 829 O O . LEU A 1 109 ? 25.005 -22.995 -26.967 1.00 93.81 109 LEU A O 1
ATOM 833 N N . GLU A 1 110 ? 26.864 -24.209 -27.262 1.00 91.88 110 GLU A N 1
ATOM 834 C CA . GLU A 1 110 ? 26.190 -25.354 -27.888 1.00 91.88 110 GLU A CA 1
ATOM 835 C C . GLU A 1 110 ? 25.156 -25.992 -26.946 1.00 91.88 110 GLU A C 1
ATOM 837 O O . GLU A 1 110 ? 24.028 -26.275 -27.361 1.00 91.88 110 GLU A O 1
ATOM 842 N N . SER A 1 111 ? 25.515 -26.186 -25.671 1.00 92.31 111 SER A N 1
ATOM 843 C CA . SER A 1 111 ? 24.598 -26.731 -24.664 1.00 92.31 111 SER A CA 1
ATOM 844 C C . SER A 1 111 ? 23.383 -25.830 -24.462 1.00 92.31 111 SER A C 1
ATOM 846 O O . SER A 1 111 ? 22.254 -26.311 -24.483 1.00 92.31 111 SER A O 1
ATOM 848 N N . GLU A 1 112 ? 23.593 -24.522 -24.320 1.00 93.25 112 GLU A N 1
ATOM 849 C CA . GLU A 1 112 ? 22.504 -23.572 -24.096 1.00 93.25 112 GLU A CA 1
ATOM 850 C C . GLU A 1 112 ? 21.588 -23.434 -25.318 1.00 93.25 112 GLU A C 1
ATOM 852 O O . GLU A 1 112 ? 20.365 -23.438 -25.172 1.00 93.25 112 GLU A O 1
ATOM 857 N N . VAL A 1 113 ? 22.149 -23.378 -26.534 1.00 91.88 113 VAL A N 1
ATOM 858 C CA . VAL A 1 113 ? 21.361 -23.341 -27.781 1.00 91.88 113 VAL A CA 1
ATOM 859 C C . VAL A 1 113 ? 20.520 -24.610 -27.937 1.00 91.88 113 VAL A C 1
ATOM 861 O O . VAL A 1 113 ? 19.391 -24.544 -28.423 1.00 91.88 113 VAL A O 1
ATOM 864 N N . LYS A 1 114 ? 21.029 -25.762 -27.490 1.00 90.38 114 LYS A N 1
ATOM 865 C CA . LYS A 1 114 ? 20.279 -27.022 -27.471 1.00 90.38 114 LYS A CA 1
ATOM 866 C C . LYS A 1 114 ? 19.187 -27.038 -26.400 1.00 90.38 114 LYS A C 1
ATOM 868 O O . LYS A 1 114 ? 18.105 -27.567 -26.643 1.00 90.38 114 LYS A O 1
ATOM 873 N N . ASP A 1 115 ? 19.429 -26.449 -25.235 1.00 89.75 115 ASP A N 1
ATOM 874 C CA . ASP A 1 115 ? 18.418 -26.358 -24.178 1.00 89.75 115 ASP A CA 1
ATOM 875 C C . ASP A 1 115 ? 17.250 -25.438 -24.571 1.00 89.75 115 ASP A C 1
ATOM 877 O O . ASP A 1 115 ? 16.106 -25.693 -24.176 1.00 89.75 115 ASP A O 1
ATOM 881 N N . LEU A 1 116 ? 17.493 -24.432 -25.423 1.00 92.38 116 LEU A N 1
ATOM 882 C CA . LEU A 1 116 ? 16.424 -23.622 -26.016 1.00 92.38 116 LEU A CA 1
ATOM 883 C C . LEU A 1 116 ? 15.437 -24.457 -26.844 1.00 92.38 116 LEU A C 1
ATOM 885 O O . LEU A 1 116 ? 14.262 -24.105 -26.872 1.00 92.38 116 LEU A O 1
ATOM 889 N N . ASP A 1 117 ? 15.848 -25.568 -27.467 1.00 87.62 117 ASP A N 1
ATOM 890 C CA . ASP A 1 117 ? 14.926 -26.417 -28.239 1.00 87.62 117 ASP A CA 1
ATOM 891 C C . ASP A 1 117 ? 13.809 -26.992 -27.353 1.00 87.62 117 ASP A C 1
ATOM 893 O O . ASP A 1 117 ? 12.643 -27.022 -27.754 1.00 87.62 117 ASP A O 1
ATOM 897 N N . ASN A 1 118 ? 14.132 -27.392 -26.119 1.00 88.50 118 ASN A N 1
ATOM 898 C CA . ASN A 1 118 ? 13.136 -27.892 -25.167 1.00 88.50 118 ASN A CA 1
ATOM 899 C C . ASN A 1 118 ? 12.152 -26.788 -24.754 1.00 88.50 118 ASN A C 1
ATOM 901 O O . ASN A 1 118 ? 10.944 -27.025 -24.629 1.00 88.50 118 ASN A O 1
ATOM 905 N N . PHE A 1 119 ? 12.665 -25.571 -24.571 1.00 89.88 119 PHE A N 1
ATOM 906 C CA . PHE A 1 119 ? 11.852 -24.413 -24.223 1.00 89.88 119 PHE A CA 1
ATOM 907 C C . PHE A 1 119 ? 10.941 -23.992 -25.386 1.00 89.88 119 PHE A C 1
ATOM 909 O O . PHE A 1 119 ? 9.750 -23.780 -25.184 1.00 89.88 119 PHE A O 1
ATOM 916 N N . ILE A 1 120 ? 11.458 -23.979 -26.619 1.00 92.56 120 ILE A N 1
ATOM 917 C CA . ILE A 1 120 ? 10.698 -23.697 -27.846 1.00 92.56 120 ILE A CA 1
ATOM 918 C C . ILE A 1 120 ? 9.528 -24.666 -28.014 1.00 92.56 120 ILE A C 1
ATOM 920 O O . ILE A 1 120 ? 8.423 -24.238 -28.346 1.00 92.56 120 ILE A O 1
ATOM 924 N N . VAL A 1 121 ? 9.751 -25.967 -27.793 1.00 93.12 121 VAL A N 1
ATOM 925 C CA . VAL A 1 121 ? 8.684 -26.976 -27.877 1.00 93.12 121 VAL A CA 1
ATOM 926 C C . VAL A 1 121 ? 7.596 -26.697 -26.841 1.00 93.12 121 VAL A C 1
ATOM 928 O O . VAL A 1 121 ? 6.414 -26.754 -27.174 1.00 93.12 121 VAL A O 1
ATOM 931 N N . THR A 1 122 ? 7.988 -26.357 -25.613 1.00 92.12 122 THR A N 1
ATOM 932 C CA . THR A 1 122 ? 7.050 -26.054 -24.523 1.00 92.12 122 THR A CA 1
ATOM 933 C C . THR A 1 122 ? 6.236 -24.798 -24.833 1.00 92.12 122 THR A C 1
ATOM 935 O O . THR A 1 122 ? 5.008 -24.853 -24.844 1.00 92.12 122 THR A O 1
ATOM 938 N N . LEU A 1 123 ? 6.903 -23.697 -25.189 1.00 93.00 123 LEU A N 1
ATOM 939 C CA . LEU A 1 123 ? 6.252 -22.423 -25.491 1.00 93.00 123 LEU A CA 1
ATOM 940 C C . LEU A 1 123 ? 5.330 -22.522 -26.716 1.00 93.00 123 LEU A C 1
ATOM 942 O O . LEU A 1 123 ? 4.246 -21.946 -26.726 1.00 93.00 123 LEU A O 1
ATOM 946 N N . ARG A 1 124 ? 5.705 -23.312 -27.731 1.00 94.50 124 ARG A N 1
ATOM 947 C CA . ARG A 1 124 ? 4.850 -23.565 -28.900 1.00 94.50 124 ARG A CA 1
ATOM 948 C C . ARG A 1 124 ? 3.547 -24.270 -28.521 1.00 94.50 124 ARG A C 1
ATOM 950 O O . ARG A 1 124 ? 2.494 -23.863 -28.998 1.00 94.50 124 ARG A O 1
ATOM 957 N N . VAL A 1 125 ? 3.605 -25.275 -27.643 1.00 93.06 125 VAL A N 1
ATOM 958 C CA . VAL A 1 125 ? 2.399 -25.949 -27.130 1.00 93.06 125 VAL A CA 1
ATOM 959 C C . VAL A 1 125 ? 1.510 -24.970 -26.363 1.00 93.06 125 VAL A C 1
ATOM 961 O O . VAL A 1 125 ? 0.292 -25.000 -26.512 1.00 93.06 125 VAL A O 1
ATOM 964 N N . GLU A 1 126 ? 2.095 -24.078 -25.566 1.00 92.25 126 GLU A N 1
ATOM 965 C CA . GLU A 1 126 ? 1.333 -23.081 -24.810 1.00 92.25 126 GLU A CA 1
ATOM 966 C C . GLU A 1 126 ? 0.683 -22.019 -25.706 1.00 92.25 126 GLU A C 1
ATOM 968 O O . GLU A 1 126 ? -0.486 -21.695 -25.505 1.00 92.25 126 GLU A O 1
ATOM 973 N N . ILE A 1 127 ? 1.380 -21.555 -26.748 1.00 93.06 127 ILE A N 1
ATOM 974 C CA . ILE A 1 127 ? 0.823 -20.666 -27.780 1.00 93.06 127 ILE A CA 1
ATOM 975 C C . ILE A 1 127 ? -0.322 -21.350 -28.539 1.00 93.06 127 ILE A C 1
ATOM 977 O O . ILE A 1 127 ? -1.356 -20.725 -28.782 1.00 93.06 127 ILE A O 1
ATOM 981 N N . ASP A 1 128 ? -0.169 -22.624 -28.907 1.00 92.19 128 ASP A N 1
ATOM 982 C CA . ASP A 1 128 ? -1.217 -23.380 -29.600 1.00 92.19 128 ASP A CA 1
ATOM 983 C C . ASP A 1 128 ? -2.451 -23.574 -28.699 1.00 92.19 128 ASP A C 1
ATOM 985 O O . ASP A 1 128 ? -3.579 -23.351 -29.144 1.00 92.19 128 ASP A O 1
ATOM 989 N N . ASN A 1 129 ? -2.250 -23.868 -27.410 1.00 90.50 129 ASN A N 1
ATOM 990 C CA . ASN A 1 129 ? -3.330 -23.929 -26.421 1.00 90.50 129 ASN A CA 1
ATOM 991 C C . ASN A 1 129 ? -4.029 -22.568 -26.254 1.00 90.50 129 ASN A C 1
ATOM 993 O O . ASN A 1 129 ? -5.260 -22.504 -26.252 1.00 90.50 129 ASN A O 1
ATOM 997 N N . ALA A 1 130 ? -3.262 -21.473 -26.173 1.00 89.62 130 ALA A N 1
ATOM 998 C CA . ALA A 1 130 ? -3.794 -20.109 -26.116 1.00 89.62 130 ALA A CA 1
ATOM 999 C C . ALA A 1 130 ? -4.650 -19.806 -27.340 1.00 89.62 130 ALA A C 1
ATOM 1001 O O . ALA A 1 130 ? -5.752 -19.275 -27.224 1.00 89.62 130 ALA A O 1
ATOM 1002 N N . ARG A 1 131 ? -4.184 -20.221 -28.517 1.00 89.88 131 ARG A N 1
ATOM 1003 C CA . ARG A 1 131 ? -4.887 -20.053 -29.783 1.00 89.88 131 ARG A CA 1
ATOM 1004 C C . ARG A 1 131 ? -6.197 -20.819 -29.838 1.00 89.88 131 ARG A C 1
ATOM 1006 O O . ARG A 1 131 ? -7.200 -20.248 -30.267 1.00 89.88 131 ARG A O 1
ATOM 1013 N N . GLU A 1 132 ? -6.214 -22.078 -29.415 1.00 88.12 132 GLU A N 1
ATOM 1014 C CA . GLU A 1 132 ? -7.446 -22.869 -29.340 1.00 88.12 132 GLU A CA 1
ATOM 1015 C C . GLU A 1 132 ? -8.454 -22.239 -28.370 1.00 88.12 132 GLU A C 1
ATOM 1017 O O . GLU A 1 132 ? -9.628 -22.071 -28.716 1.00 88.12 132 GLU A O 1
ATOM 1022 N N . MET A 1 133 ? -7.981 -21.795 -27.203 1.00 83.88 133 MET A N 1
ATOM 1023 C CA . MET A 1 133 ? -8.807 -21.121 -26.203 1.00 83.88 133 MET A CA 1
ATOM 1024 C C . MET A 1 133 ? -9.343 -19.772 -26.697 1.00 83.88 133 MET A C 1
ATOM 1026 O O . MET A 1 133 ? -10.540 -19.513 -26.574 1.00 83.88 133 MET A O 1
ATOM 1030 N N . THR A 1 134 ? -8.523 -18.943 -27.350 1.00 85.38 134 THR A N 1
ATOM 1031 C CA . THR A 1 134 ? -8.983 -17.687 -27.964 1.00 85.38 134 THR A CA 1
ATOM 1032 C C . THR A 1 134 ? -10.013 -17.956 -29.066 1.00 85.38 134 THR A C 1
ATOM 1034 O O . THR A 1 134 ? -11.028 -17.276 -29.137 1.00 85.38 134 THR A O 1
ATOM 1037 N N . ILE A 1 135 ? -9.841 -18.988 -29.903 1.00 83.88 135 ILE A N 1
ATOM 1038 C CA . ILE A 1 135 ? -10.835 -19.350 -30.934 1.00 83.88 135 ILE A CA 1
ATOM 1039 C C . ILE A 1 135 ? -12.176 -19.770 -30.313 1.00 83.88 135 ILE A C 1
ATOM 1041 O O . ILE A 1 135 ? -13.226 -19.495 -30.903 1.00 83.88 135 ILE A O 1
ATOM 1045 N N . SER A 1 136 ? -12.153 -20.424 -29.149 1.00 79.75 136 SER A N 1
ATOM 1046 C CA . SER A 1 136 ? -13.367 -20.809 -28.420 1.00 79.75 136 SER A CA 1
ATOM 1047 C C . SER A 1 136 ? -14.108 -19.609 -27.811 1.00 79.75 136 SER A C 1
ATOM 1049 O O . SER A 1 136 ? -15.331 -19.639 -27.703 1.00 79.75 136 SER A O 1
ATOM 1051 N N . SER A 1 137 ? -13.411 -18.499 -27.538 1.00 74.69 137 SER A N 1
ATOM 1052 C CA . SER A 1 137 ? -13.981 -17.260 -26.994 1.00 74.69 137 SER A CA 1
ATOM 1053 C C . SER A 1 137 ? -14.428 -16.248 -28.067 1.00 74.69 137 SER A C 1
ATOM 1055 O O . SER A 1 137 ? -14.484 -15.043 -27.830 1.00 74.69 137 SER A O 1
ATOM 1057 N N . LYS A 1 138 ? -14.852 -16.706 -29.253 1.00 76.00 138 LYS A N 1
ATOM 1058 C CA . LYS A 1 138 ? -15.357 -15.832 -30.342 1.00 76.00 138 LYS A CA 1
ATOM 1059 C C . LYS A 1 138 ? -16.609 -15.017 -30.000 1.00 76.00 138 LYS A C 1
ATOM 1061 O O . LYS A 1 138 ? -16.937 -14.065 -30.700 1.00 76.00 138 LYS A O 1
ATOM 1066 N N . HIS A 1 139 ? -17.341 -15.401 -28.960 1.00 74.50 139 HIS A N 1
ATOM 1067 C CA . HIS A 1 139 ? -18.638 -14.815 -28.607 1.00 74.50 139 HIS A CA 1
ATOM 1068 C C . HIS A 1 139 ? -18.530 -13.468 -27.867 1.00 74.50 139 HIS A C 1
ATOM 1070 O O . HIS A 1 139 ? -19.549 -12.832 -27.616 1.00 74.50 139 HIS A O 1
ATOM 1076 N N . TYR A 1 140 ? -17.311 -13.034 -27.529 1.00 67.38 140 TYR A N 1
ATOM 1077 C CA . TYR A 1 140 ? -17.044 -11.950 -26.577 1.00 67.38 140 TYR A CA 1
ATOM 1078 C C . TYR A 1 140 ? -16.735 -10.584 -27.227 1.00 67.38 140 TYR A C 1
ATOM 1080 O O . TYR A 1 140 ? -16.300 -9.662 -26.538 1.00 67.38 140 TYR A O 1
ATOM 1088 N N . GLY A 1 141 ? -16.977 -10.428 -28.535 1.00 78.00 141 GLY A N 1
ATOM 1089 C CA . GLY A 1 141 ? -16.906 -9.135 -29.236 1.00 78.00 141 GLY A CA 1
ATOM 1090 C C . GLY A 1 141 ? -15.551 -8.427 -29.092 1.00 78.00 141 GLY A C 1
ATOM 1091 O O . GLY A 1 141 ? -14.520 -8.999 -29.435 1.00 78.00 141 GLY A O 1
ATOM 1092 N N . GLU A 1 142 ? -15.550 -7.200 -28.558 1.00 78.00 142 GLU A N 1
ATOM 1093 C CA . GLU A 1 142 ? -14.350 -6.355 -28.389 1.00 78.00 142 GLU A CA 1
ATOM 1094 C C . GLU A 1 142 ? -13.247 -7.017 -27.540 1.00 78.00 142 GLU A C 1
ATOM 1096 O O . GLU A 1 142 ? -12.064 -6.887 -27.848 1.00 78.00 142 GLU A O 1
ATOM 1101 N N . ALA A 1 143 ? -13.609 -7.781 -26.500 1.00 78.44 143 ALA A N 1
ATOM 1102 C CA . ALA A 1 143 ? -12.626 -8.480 -25.666 1.00 78.44 143 ALA A CA 1
ATOM 1103 C C . ALA A 1 143 ? -11.909 -9.601 -26.438 1.00 78.44 143 ALA A C 1
ATOM 1105 O O . ALA A 1 143 ? -10.723 -9.850 -26.220 1.00 78.44 143 ALA A O 1
ATOM 1106 N N . PHE A 1 144 ? -12.611 -10.255 -27.369 1.00 83.44 144 PHE A N 1
ATOM 1107 C CA . PHE A 1 144 ? -12.020 -11.249 -28.263 1.00 83.44 144 PHE A CA 1
ATOM 1108 C C . PHE A 1 144 ? -11.065 -10.599 -29.269 1.00 83.44 144 PHE A C 1
ATOM 1110 O O . PHE A 1 144 ? -9.966 -11.114 -29.455 1.00 83.44 144 PHE A O 1
ATOM 1117 N N . GLU A 1 145 ? -11.438 -9.462 -29.867 1.00 83.69 145 GLU A N 1
ATOM 1118 C CA . GLU A 1 145 ? -10.558 -8.732 -30.793 1.00 83.69 145 GLU A CA 1
ATOM 1119 C C . GLU A 1 145 ? -9.250 -8.313 -30.109 1.00 83.69 145 GLU A C 1
ATOM 1121 O O . GLU A 1 145 ? -8.172 -8.549 -30.653 1.00 83.69 145 GLU A O 1
ATOM 1126 N N . TYR A 1 146 ? -9.334 -7.805 -28.876 1.00 86.75 146 TYR A N 1
ATOM 1127 C CA . TYR A 1 146 ? -8.164 -7.449 -28.072 1.00 86.75 146 TYR A CA 1
ATOM 1128 C C . TYR A 1 146 ? -7.255 -8.652 -27.759 1.00 86.75 146 TYR A C 1
ATOM 1130 O O . TYR A 1 146 ? -6.043 -8.593 -27.972 1.00 86.75 146 TYR A O 1
ATOM 1138 N N . MET A 1 147 ? -7.818 -9.770 -27.279 1.00 85.81 147 MET A N 1
ATOM 1139 C CA . MET A 1 147 ? -7.034 -10.984 -26.996 1.00 85.81 147 MET A CA 1
ATOM 1140 C C . MET A 1 147 ? -6.426 -11.583 -28.269 1.00 85.81 147 MET A C 1
ATOM 1142 O O . MET A 1 147 ? -5.304 -12.085 -28.250 1.00 85.81 147 MET A O 1
ATOM 1146 N N . GLN A 1 148 ? -7.150 -11.519 -29.388 1.00 88.00 148 GLN A N 1
ATOM 1147 C CA . GLN A 1 148 ? -6.676 -12.006 -30.676 1.00 88.00 148 GLN A CA 1
ATOM 1148 C C . GLN A 1 148 ? -5.518 -11.159 -31.213 1.00 88.00 148 GLN A C 1
ATOM 1150 O O . GLN A 1 148 ? -4.565 -11.722 -31.758 1.00 88.00 148 GLN A O 1
ATOM 1155 N N . GLU A 1 149 ? -5.578 -9.835 -31.065 1.00 89.62 149 GLU A N 1
ATOM 1156 C CA . GLU A 1 149 ? -4.487 -8.927 -31.428 1.00 89.62 149 GLU A CA 1
ATOM 1157 C C . GLU A 1 149 ? -3.230 -9.239 -30.609 1.00 89.62 149 GLU A C 1
ATOM 1159 O O . GLU A 1 149 ? -2.185 -9.542 -31.188 1.00 89.62 149 GLU A O 1
ATOM 1164 N N . LYS A 1 150 ? -3.358 -9.316 -29.279 1.00 90.88 150 LYS A N 1
ATOM 1165 C CA . LYS A 1 150 ? -2.250 -9.680 -28.383 1.00 90.88 150 LYS A CA 1
ATOM 1166 C C . LYS A 1 150 ? -1.631 -11.041 -28.696 1.00 90.88 150 LYS A C 1
ATOM 1168 O O . LYS A 1 150 ? -0.410 -11.159 -28.786 1.00 90.88 150 LYS A O 1
ATOM 1173 N N . LEU A 1 151 ? -2.454 -12.071 -28.909 1.00 91.88 151 LEU A N 1
ATOM 1174 C CA . LEU A 1 151 ? -1.966 -13.396 -29.293 1.00 91.88 151 LEU A CA 1
ATOM 1175 C C . LEU A 1 151 ? -1.243 -13.351 -30.646 1.00 91.88 151 LEU A C 1
ATOM 1177 O O . LEU A 1 151 ? -0.228 -14.018 -30.835 1.00 91.88 151 LEU A O 1
ATOM 1181 N N . THR A 1 152 ? -1.751 -12.563 -31.594 1.00 92.62 152 THR A N 1
ATOM 1182 C CA . THR A 1 152 ? -1.115 -12.393 -32.906 1.00 92.62 152 THR A CA 1
ATOM 1183 C C . THR A 1 152 ? 0.259 -11.741 -32.773 1.00 92.62 152 THR A C 1
ATOM 1185 O O . THR A 1 152 ? 1.191 -12.150 -33.465 1.00 92.62 152 THR A O 1
ATOM 1188 N N . ASP A 1 153 ? 0.408 -10.769 -31.880 1.00 93.38 153 ASP A N 1
ATOM 1189 C CA . ASP A 1 153 ? 1.697 -10.135 -31.610 1.00 93.38 153 ASP A CA 1
ATOM 1190 C C . ASP A 1 153 ? 2.664 -11.085 -30.894 1.00 93.38 153 ASP A C 1
ATOM 1192 O O . ASP A 1 153 ? 3.817 -11.185 -31.311 1.00 93.38 153 ASP A O 1
ATOM 1196 N N . CYS A 1 154 ? 2.184 -11.891 -29.940 1.00 92.50 154 CYS A N 1
ATOM 1197 C CA . CYS A 1 154 ? 2.978 -12.958 -29.321 1.00 92.50 154 CYS A CA 1
ATOM 1198 C C . CYS A 1 154 ? 3.504 -13.964 -30.353 1.00 92.50 154 CYS A C 1
ATOM 1200 O O . CYS A 1 154 ? 4.679 -14.320 -30.328 1.00 92.50 154 CYS A O 1
ATOM 1202 N N . VAL A 1 155 ? 2.660 -14.398 -31.296 1.00 93.69 155 VAL A N 1
ATOM 1203 C CA . VAL A 1 155 ? 3.069 -15.318 -32.371 1.00 93.69 155 VAL A CA 1
ATOM 1204 C C . VAL A 1 155 ? 4.142 -14.686 -33.259 1.00 93.69 155 VAL A C 1
ATOM 1206 O O . VAL A 1 155 ? 5.140 -15.339 -33.548 1.00 93.69 155 VAL A O 1
ATOM 1209 N N . LYS A 1 156 ? 3.986 -13.413 -33.655 1.00 94.06 156 LYS A N 1
ATOM 1210 C CA . LYS A 1 156 ? 5.003 -12.707 -34.457 1.00 94.06 156 LYS A CA 1
ATOM 1211 C C . LYS A 1 156 ? 6.335 -12.602 -33.717 1.00 94.06 156 LYS A C 1
ATOM 1213 O O . LYS A 1 156 ? 7.378 -12.862 -34.309 1.00 94.06 156 LYS A O 1
ATOM 1218 N N . SER A 1 157 ? 6.300 -12.214 -32.443 1.00 92.94 157 SER A N 1
ATOM 1219 C CA . SER A 1 157 ? 7.496 -12.103 -31.610 1.00 92.94 157 SER A CA 1
ATOM 1220 C C . SER A 1 157 ? 8.169 -13.460 -31.421 1.00 92.94 157 SER A C 1
ATOM 1222 O O . SER A 1 157 ? 9.380 -13.563 -31.580 1.00 92.94 157 SER A O 1
ATOM 1224 N N . PHE A 1 158 ? 7.396 -14.520 -31.183 1.00 95.00 158 PHE A N 1
ATOM 1225 C CA . PHE A 1 158 ? 7.923 -15.878 -31.096 1.00 95.00 158 PHE A CA 1
ATOM 1226 C C . PHE A 1 158 ? 8.569 -16.344 -32.407 1.00 95.00 158 PHE A C 1
ATOM 1228 O O . PHE A 1 158 ? 9.666 -16.896 -32.381 1.00 95.00 158 PHE A O 1
ATOM 1235 N N . ASP A 1 159 ? 7.943 -16.085 -33.558 1.00 93.38 159 ASP A N 1
ATOM 1236 C CA . ASP A 1 159 ? 8.521 -16.415 -34.865 1.00 93.38 159 ASP A CA 1
ATOM 1237 C C . ASP A 1 159 ? 9.842 -15.659 -35.111 1.00 93.38 159 ASP A C 1
ATOM 1239 O O . ASP A 1 159 ? 10.807 -16.254 -35.594 1.00 93.38 159 ASP A O 1
ATOM 1243 N N . GLN A 1 160 ? 9.932 -14.386 -34.707 1.00 93.81 160 GLN A N 1
ATOM 1244 C CA . GLN A 1 160 ? 11.179 -13.613 -34.758 1.00 93.81 160 GLN A CA 1
ATOM 1245 C C . GLN A 1 160 ? 12.264 -14.223 -33.854 1.00 93.81 160 GLN A C 1
ATOM 1247 O O . GLN A 1 160 ? 13.418 -14.355 -34.261 1.00 93.81 160 GLN A O 1
ATOM 1252 N N . SER A 1 161 ? 11.899 -14.643 -32.643 1.00 91.69 161 SER A N 1
ATOM 1253 C CA . SER A 1 161 ? 12.809 -15.325 -31.724 1.00 91.69 161 SER A CA 1
ATOM 1254 C C . SER A 1 161 ? 13.314 -16.664 -32.286 1.00 91.69 161 SER A C 1
ATOM 1256 O O . SER A 1 161 ? 14.478 -17.009 -32.102 1.00 91.69 161 SER A O 1
ATOM 1258 N N . LEU A 1 162 ? 12.490 -17.412 -33.030 1.00 94.19 162 LEU A N 1
ATOM 1259 C CA . LEU A 1 162 ? 12.917 -18.653 -33.698 1.00 94.19 162 LEU A CA 1
ATOM 1260 C C . LEU A 1 162 ? 13.943 -18.414 -34.810 1.00 94.19 162 LEU A C 1
ATOM 1262 O O . LEU A 1 162 ? 14.838 -19.243 -35.015 1.00 94.19 162 LEU A O 1
ATOM 1266 N N . GLU A 1 163 ? 13.835 -17.291 -35.518 1.00 94.19 163 GLU A N 1
ATOM 1267 C CA . GLU A 1 163 ? 14.830 -16.887 -36.512 1.00 94.19 163 GLU A CA 1
ATOM 1268 C C . GLU A 1 163 ? 16.181 -16.591 -35.841 1.00 94.19 163 GLU A C 1
ATOM 1270 O O . GLU A 1 163 ? 17.204 -17.124 -36.274 1.00 94.19 163 GLU A O 1
ATOM 1275 N N . GLN A 1 164 ? 16.179 -15.878 -34.708 1.00 92.75 164 GLN A N 1
ATOM 1276 C CA . GLN A 1 164 ? 17.389 -15.606 -33.915 1.00 92.75 164 GLN A CA 1
ATOM 1277 C C . GLN A 1 164 ? 18.055 -16.888 -33.393 1.00 92.75 164 GLN A C 1
ATOM 1279 O O . GLN A 1 164 ? 19.268 -17.057 -33.501 1.00 92.75 164 GLN A O 1
ATOM 1284 N N . VAL A 1 165 ? 17.274 -17.842 -32.876 1.00 93.75 165 VAL A N 1
ATOM 1285 C CA . VAL A 1 165 ? 17.799 -19.151 -32.439 1.00 93.75 165 VAL A CA 1
ATOM 1286 C C . VAL A 1 165 ? 18.447 -19.903 -33.599 1.00 93.75 165 VAL A C 1
ATOM 1288 O O . VAL A 1 165 ? 19.477 -20.560 -33.429 1.00 93.75 165 VAL A O 1
ATOM 1291 N N . SER A 1 166 ? 17.846 -19.817 -34.786 1.00 92.12 166 SER A N 1
ATOM 1292 C CA . SER A 1 166 ? 18.380 -20.453 -35.989 1.00 92.12 166 SER A CA 1
ATOM 1293 C C . SER A 1 166 ? 19.716 -19.829 -36.403 1.00 92.12 166 SER A C 1
ATOM 1295 O O . SER A 1 166 ? 20.635 -20.563 -36.767 1.00 92.12 166 SER A O 1
ATOM 1297 N N . GLU A 1 167 ? 19.859 -18.508 -36.291 1.00 93.62 167 GLU A N 1
ATOM 1298 C CA . GLU A 1 167 ? 21.120 -17.799 -36.534 1.00 93.62 167 GLU A CA 1
ATOM 1299 C C . GLU A 1 167 ? 22.209 -18.198 -35.525 1.00 93.62 167 GLU A C 1
ATOM 1301 O O . GLU A 1 167 ? 23.298 -18.620 -35.930 1.00 93.62 167 GLU A O 1
ATOM 1306 N N . MET A 1 168 ? 21.890 -18.197 -34.226 1.00 92.69 168 MET A N 1
ATOM 1307 C CA . MET A 1 168 ? 22.817 -18.631 -33.173 1.00 92.69 168 MET A CA 1
ATOM 1308 C C . MET A 1 168 ? 23.260 -20.084 -33.353 1.00 92.69 168 MET A C 1
ATOM 1310 O O . MET A 1 168 ? 24.419 -20.423 -33.122 1.00 92.69 168 MET A O 1
ATOM 1314 N N . ARG A 1 169 ? 22.367 -20.959 -33.828 1.00 93.12 169 ARG A N 1
ATOM 1315 C CA . ARG A 1 169 ? 22.701 -22.351 -34.160 1.00 93.12 169 ARG A CA 1
ATOM 1316 C C . ARG A 1 169 ? 23.694 -22.444 -35.310 1.00 93.12 169 ARG A C 1
ATOM 1318 O O . ARG A 1 169 ? 24.591 -23.284 -35.278 1.00 93.12 169 ARG A O 1
ATOM 1325 N N . VAL A 1 170 ? 23.536 -21.619 -36.342 1.00 92.81 170 VAL A N 1
ATOM 1326 C CA . VAL A 1 170 ? 24.493 -21.571 -37.456 1.00 92.81 170 VAL A CA 1
ATOM 1327 C C . VAL A 1 170 ? 25.863 -21.121 -36.951 1.00 92.81 170 VAL A C 1
ATOM 1329 O O . VAL A 1 170 ? 26.861 -21.754 -37.285 1.00 92.81 170 VAL A O 1
ATOM 1332 N N . GLN A 1 171 ? 25.917 -20.096 -36.102 1.00 91.62 171 GLN A N 1
ATOM 1333 C CA . GLN A 1 171 ? 27.171 -19.605 -35.524 1.00 91.62 171 GLN A CA 1
ATOM 1334 C C . GLN A 1 171 ? 27.817 -20.616 -34.569 1.00 91.62 171 GLN A C 1
ATOM 1336 O O . GLN A 1 171 ? 29.001 -20.903 -34.708 1.00 91.62 171 GLN A O 1
ATOM 1341 N N . SER A 1 172 ? 27.042 -21.244 -33.682 1.00 91.44 172 SER A N 1
ATOM 1342 C CA . SER A 1 172 ? 27.515 -22.319 -32.798 1.00 91.44 172 SER A CA 1
ATOM 1343 C C . SER A 1 172 ? 28.133 -23.481 -33.588 1.00 91.44 172 SER A C 1
ATOM 1345 O O . SER A 1 172 ? 29.245 -23.918 -33.288 1.00 91.44 172 SER A O 1
ATOM 1347 N N . ASN A 1 173 ? 27.479 -23.915 -34.671 1.00 89.12 173 ASN A N 1
ATOM 1348 C CA . ASN A 1 173 ? 28.035 -24.932 -35.565 1.00 89.12 173 ASN A CA 1
ATOM 1349 C C . ASN A 1 173 ? 29.306 -24.454 -36.283 1.00 89.12 173 ASN A C 1
ATOM 1351 O O . ASN A 1 173 ? 30.204 -25.261 -36.523 1.00 89.12 173 ASN A O 1
ATOM 1355 N N . ASN A 1 174 ? 29.401 -23.171 -36.645 1.00 90.88 174 ASN A N 1
ATOM 1356 C CA . ASN A 1 174 ? 30.619 -22.618 -37.238 1.00 90.88 174 ASN A CA 1
ATOM 1357 C C . ASN A 1 174 ? 31.791 -22.687 -36.248 1.00 90.88 174 ASN A C 1
ATOM 1359 O O . ASN A 1 174 ? 32.827 -23.235 -36.615 1.00 90.88 174 ASN A O 1
ATOM 1363 N N . PHE A 1 175 ? 31.597 -22.282 -34.988 1.00 90.44 175 PHE A N 1
ATOM 1364 C CA . PHE A 1 175 ? 32.630 -22.382 -33.948 1.00 90.44 175 PHE A CA 1
ATOM 1365 C C . PHE A 1 175 ? 33.104 -23.830 -33.737 1.00 90.44 175 PHE A C 1
ATOM 1367 O O . PHE A 1 175 ? 34.304 -24.105 -33.668 1.00 90.44 175 PHE A O 1
ATOM 1374 N N . GLN A 1 176 ? 32.172 -24.790 -33.724 1.00 84.88 176 GLN A N 1
ATOM 1375 C CA . GLN A 1 176 ? 32.498 -26.215 -33.615 1.00 84.88 176 GLN A CA 1
ATOM 1376 C C . GLN A 1 176 ? 33.305 -26.720 -34.824 1.00 84.88 176 GLN A C 1
ATOM 1378 O O . GLN A 1 176 ? 34.243 -27.508 -34.678 1.00 84.88 176 GLN A O 1
ATOM 1383 N N . ARG A 1 177 ? 32.992 -26.246 -36.037 1.00 85.69 177 ARG A N 1
ATOM 1384 C CA . ARG A 1 177 ? 33.777 -26.564 -37.242 1.00 85.69 177 ARG A CA 1
ATOM 1385 C C . ARG A 1 177 ? 35.197 -26.003 -37.160 1.00 85.69 177 ARG A C 1
ATOM 1387 O O . ARG A 1 177 ? 36.129 -26.692 -37.582 1.00 85.69 177 ARG A O 1
ATOM 1394 N N . THR A 1 178 ? 35.374 -24.808 -36.607 1.00 83.56 178 THR A N 1
ATOM 1395 C CA . THR A 1 178 ? 36.692 -24.189 -36.397 1.00 83.56 178 THR A CA 1
ATOM 1396 C C . THR A 1 178 ? 37.543 -25.009 -35.417 1.00 83.56 178 THR A C 1
ATOM 1398 O O . THR A 1 178 ? 38.711 -25.290 -35.698 1.00 83.56 178 THR A O 1
ATOM 1401 N N . LEU A 1 179 ? 36.941 -25.521 -34.335 1.00 80.69 179 LEU A N 1
ATOM 1402 C CA . LEU A 1 179 ? 37.591 -26.443 -33.388 1.00 80.69 179 LEU A CA 1
ATOM 1403 C C . LEU A 1 179 ? 38.024 -27.766 -34.045 1.00 80.69 179 LEU A C 1
ATOM 1405 O O . LEU A 1 179 ? 39.154 -28.225 -33.850 1.00 80.69 179 LEU A O 1
ATOM 1409 N N . LEU A 1 180 ? 37.153 -28.366 -34.863 1.00 76.25 180 LEU A N 1
ATOM 1410 C CA . LEU A 1 180 ? 37.441 -29.626 -35.563 1.00 76.25 180 LEU A CA 1
ATOM 1411 C C . LEU A 1 180 ? 38.568 -29.475 -36.593 1.00 76.25 180 LEU A C 1
ATOM 1413 O O . LEU A 1 180 ? 39.434 -30.344 -36.686 1.00 76.25 180 LEU A O 1
ATOM 1417 N N . THR A 1 181 ? 38.606 -28.345 -37.304 1.00 69.38 181 THR A N 1
ATOM 1418 C CA . THR A 1 181 ? 39.638 -28.051 -38.314 1.00 69.38 181 THR A CA 1
ATOM 1419 C C . THR A 1 181 ? 41.039 -27.938 -37.693 1.00 69.38 181 THR A C 1
ATOM 1421 O O . THR A 1 181 ? 42.031 -28.227 -38.357 1.00 69.38 181 THR A O 1
ATOM 1424 N N . CYS A 1 182 ? 41.135 -27.592 -36.404 1.00 60.06 182 CYS A N 1
ATOM 1425 C CA . CYS A 1 182 ? 42.405 -27.524 -35.672 1.00 60.06 182 CYS A CA 1
ATOM 1426 C C . CYS A 1 182 ? 42.813 -28.844 -34.989 1.00 60.06 182 CYS A C 1
ATOM 1428 O O . CYS A 1 182 ? 43.993 -29.025 -34.689 1.00 60.06 182 CYS A O 1
ATOM 1430 N N . SER A 1 183 ? 41.874 -29.771 -34.749 1.00 52.84 183 SER A N 1
ATOM 1431 C CA . SER A 1 183 ? 42.169 -31.098 -34.173 1.00 52.84 183 SER A CA 1
ATOM 1432 C C . SER A 1 183 ? 42.571 -32.150 -35.214 1.00 52.84 183 SER A C 1
ATOM 1434 O O . SER A 1 183 ? 43.229 -33.128 -34.860 1.00 52.84 183 SER A O 1
ATOM 1436 N N . GLU A 1 184 ? 42.246 -31.963 -36.498 1.00 43.75 184 GLU A N 1
ATOM 1437 C CA . GLU A 1 184 ? 42.693 -32.845 -37.591 1.00 43.75 184 GLU A CA 1
ATOM 1438 C C . GLU A 1 184 ? 44.109 -32.500 -38.083 1.00 43.75 184 GLU A C 1
ATOM 1440 O O . GLU A 1 184 ? 44.384 -32.336 -39.269 1.00 43.75 184 GLU A O 1
ATOM 1445 N N . GLY A 1 185 ? 45.059 -32.457 -37.152 1.00 45.59 185 GLY A N 1
ATOM 1446 C CA . GLY A 1 185 ? 46.476 -32.626 -37.457 1.00 45.59 185 GLY A CA 1
ATOM 1447 C C . GLY A 1 185 ? 46.825 -34.108 -37.598 1.00 45.59 185 GLY A C 1
ATOM 1448 O O . GLY A 1 185 ? 47.511 -34.631 -36.732 1.00 45.59 185 GLY A O 1
ATOM 1449 N N . ASP A 1 186 ? 46.275 -34.783 -38.615 1.00 40.56 186 ASP A N 1
ATOM 1450 C CA . ASP A 1 186 ? 46.821 -35.990 -39.273 1.00 40.56 186 ASP A CA 1
ATOM 1451 C C . ASP A 1 186 ? 45.730 -36.656 -40.128 1.00 40.56 186 ASP A C 1
ATOM 1453 O O . ASP A 1 186 ? 45.103 -37.644 -39.733 1.00 40.56 186 ASP A O 1
ATOM 1457 N N . LYS A 1 187 ? 45.498 -36.114 -41.326 1.00 40.50 187 LYS A N 1
ATOM 1458 C CA . LYS A 1 187 ? 45.138 -36.892 -42.521 1.00 40.50 187 LYS A CA 1
ATOM 1459 C C . LYS A 1 187 ? 45.264 -36.014 -43.757 1.00 40.50 187 LYS A C 1
ATOM 1461 O O . LYS A 1 187 ? 44.531 -35.047 -43.932 1.00 40.50 187 LYS A O 1
ATOM 1466 N N . ASP A 1 188 ? 46.217 -36.398 -44.597 1.00 43.44 188 ASP A N 1
ATOM 1467 C CA . ASP A 1 188 ? 46.479 -35.854 -45.921 1.00 43.44 188 ASP A CA 1
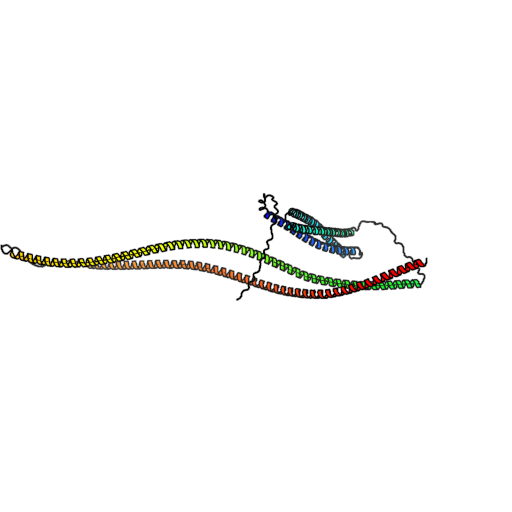ATOM 1468 C C . ASP A 1 188 ? 45.186 -35.599 -46.710 1.00 43.44 188 ASP A C 1
ATOM 1470 O O . ASP A 1 188 ? 44.455 -36.529 -47.060 1.00 43.44 188 ASP A O 1
ATOM 1474 N N . ILE A 1 189 ? 44.944 -34.335 -47.054 1.00 38.38 189 ILE A N 1
ATOM 1475 C CA . ILE A 1 189 ? 44.090 -33.966 -48.181 1.00 38.38 189 ILE A CA 1
ATOM 1476 C C . ILE A 1 189 ? 44.953 -33.156 -49.143 1.00 38.38 189 ILE A C 1
ATOM 1478 O O . ILE A 1 189 ? 45.106 -31.939 -49.040 1.00 38.38 189 ILE A O 1
ATOM 1482 N N . ASP A 1 190 ? 45.521 -33.886 -50.100 1.00 38.75 190 ASP A N 1
ATOM 1483 C CA . ASP A 1 190 ? 45.970 -33.358 -51.379 1.00 38.75 190 ASP A CA 1
ATOM 1484 C C . ASP A 1 190 ? 44.828 -32.553 -52.019 1.00 38.75 190 ASP A C 1
ATOM 1486 O O . ASP A 1 190 ? 43.881 -33.118 -52.571 1.00 38.75 190 ASP A O 1
ATOM 1490 N N . SER A 1 191 ? 44.933 -31.222 -52.008 1.00 37.22 191 SER A N 1
ATOM 1491 C CA . SER A 1 191 ? 44.246 -30.397 -53.003 1.00 37.22 191 SER A CA 1
ATOM 1492 C C . SER A 1 191 ? 45.250 -29.963 -54.070 1.00 37.22 191 SER A C 1
ATOM 1494 O O . SER A 1 191 ? 45.960 -28.962 -53.994 1.00 37.22 191 SER A O 1
ATOM 1496 N N . VAL A 1 192 ? 45.335 -30.815 -55.088 1.00 38.41 192 VAL A N 1
ATOM 1497 C CA . VAL A 1 192 ? 45.905 -30.512 -56.396 1.00 38.41 192 VAL A CA 1
ATOM 1498 C C . VAL A 1 192 ? 45.036 -29.445 -57.064 1.00 38.41 192 VAL A C 1
ATOM 1500 O O . VAL A 1 192 ? 43.842 -29.651 -57.267 1.00 38.41 192 VAL A O 1
ATOM 1503 N N . GLY A 1 193 ? 45.648 -28.324 -57.452 1.00 31.70 193 GLY A N 1
ATOM 1504 C CA . GLY A 1 193 ? 44.941 -27.225 -58.112 1.00 31.70 193 GLY A CA 1
ATOM 1505 C C . GLY A 1 193 ? 45.839 -26.149 -58.730 1.00 31.70 193 GLY A C 1
ATOM 1506 O O . GLY A 1 193 ? 45.660 -24.976 -58.438 1.00 31.70 193 GLY A O 1
ATOM 1507 N N . ASN A 1 194 ? 46.824 -26.571 -59.535 1.00 30.98 194 ASN A N 1
ATOM 1508 C CA . ASN A 1 194 ? 47.372 -25.923 -60.750 1.00 30.98 194 ASN A CA 1
ATOM 1509 C C . ASN A 1 194 ? 46.821 -24.501 -61.069 1.00 30.98 194 ASN A C 1
ATOM 1511 O O . ASN A 1 194 ? 45.619 -24.347 -61.236 1.00 30.98 194 ASN A O 1
ATOM 1515 N N . GLY A 1 195 ? 47.571 -23.413 -61.257 1.00 31.14 195 GLY A N 1
ATOM 1516 C CA . GLY A 1 195 ? 48.848 -23.199 -61.934 1.00 31.14 195 GLY A CA 1
ATOM 1517 C C . GLY A 1 195 ? 48.857 -21.763 -62.514 1.00 31.14 195 GLY A C 1
ATOM 1518 O O . GLY A 1 195 ? 47.809 -21.127 -62.604 1.00 31.14 195 GLY A O 1
ATOM 1519 N N . TYR A 1 196 ? 50.036 -21.287 -62.939 1.00 38.34 196 TYR A N 1
ATOM 1520 C CA . TYR A 1 196 ? 50.336 -20.013 -63.635 1.00 38.34 196 TYR A CA 1
ATOM 1521 C C . TYR A 1 196 ? 50.651 -18.761 -62.790 1.00 38.34 196 TYR A C 1
ATOM 1523 O O . TYR A 1 196 ? 49.988 -17.731 -62.899 1.00 38.34 196 TYR A O 1
ATOM 1531 N N . SER A 1 197 ? 51.793 -18.760 -62.091 1.00 37.16 197 SER A N 1
ATOM 1532 C CA . SER A 1 197 ? 52.549 -17.513 -61.889 1.00 37.16 197 SER A CA 1
ATOM 1533 C C . SER A 1 197 ? 53.249 -17.146 -63.203 1.00 37.16 197 SER A C 1
ATOM 1535 O O . SER A 1 197 ? 54.339 -17.636 -63.509 1.00 37.16 197 SER A O 1
ATOM 1537 N N . SER A 1 198 ? 52.582 -16.335 -64.020 1.00 38.12 198 SER A N 1
ATOM 1538 C CA . SER A 1 198 ? 53.165 -15.809 -65.252 1.00 38.12 198 SER A CA 1
ATOM 1539 C C . SER A 1 198 ? 54.143 -14.687 -64.921 1.00 38.12 198 SER A C 1
ATOM 1541 O O . SER A 1 198 ? 53.769 -13.642 -64.395 1.00 38.12 198 SER A O 1
ATOM 1543 N N . ASP A 1 199 ? 55.398 -14.960 -65.249 1.00 43.16 199 ASP A N 1
ATOM 1544 C CA . ASP A 1 199 ? 56.517 -14.044 -65.397 1.00 43.16 199 ASP A CA 1
ATOM 1545 C C . ASP A 1 199 ? 56.093 -12.714 -66.053 1.00 43.16 199 ASP A C 1
ATOM 1547 O O . ASP A 1 199 ? 55.744 -12.654 -67.232 1.00 43.16 199 ASP A O 1
ATOM 1551 N N . LEU A 1 200 ? 56.106 -11.636 -65.271 1.00 39.50 200 LEU A N 1
ATOM 1552 C CA . LEU A 1 200 ? 55.903 -10.266 -65.745 1.00 39.50 200 LEU A CA 1
ATOM 1553 C C . LEU A 1 200 ? 57.051 -9.374 -65.272 1.00 39.50 200 LEU A C 1
ATOM 1555 O O . LEU A 1 200 ? 56.863 -8.219 -64.908 1.00 39.50 200 LEU A O 1
ATOM 1559 N N . ASN A 1 201 ? 58.281 -9.887 -65.330 1.00 43.09 201 ASN A N 1
ATOM 1560 C CA . ASN A 1 201 ? 59.461 -9.034 -65.273 1.00 43.09 201 ASN A CA 1
ATOM 1561 C C . ASN A 1 201 ? 59.834 -8.566 -66.691 1.00 43.09 201 ASN A C 1
ATOM 1563 O O . ASN A 1 201 ? 60.940 -8.785 -67.195 1.00 43.09 201 ASN A O 1
ATOM 1567 N N . SER A 1 202 ? 58.890 -7.906 -67.376 1.00 44.25 202 SER A N 1
ATOM 1568 C CA . SER A 1 202 ? 59.190 -7.201 -68.620 1.00 44.25 202 SER A CA 1
ATOM 1569 C C . SER A 1 202 ? 60.014 -5.959 -68.287 1.00 44.25 202 SER A C 1
ATOM 1571 O O . SER A 1 202 ? 59.496 -4.891 -67.973 1.00 44.25 202 SER A O 1
ATOM 1573 N N . LYS A 1 203 ? 61.329 -6.139 -68.351 1.00 48.78 203 LYS A N 1
ATOM 1574 C CA . LYS A 1 203 ? 62.397 -5.140 -68.363 1.00 48.78 203 LYS A CA 1
ATOM 1575 C C . LYS A 1 203 ? 61.982 -3.888 -69.162 1.00 48.78 203 LYS A C 1
ATOM 1577 O O . LYS A 1 203 ? 62.159 -3.838 -70.379 1.00 48.78 203 LYS A O 1
ATOM 1582 N N . ILE A 1 204 ? 61.442 -2.869 -68.482 1.00 52.69 204 ILE A N 1
ATOM 1583 C CA . ILE A 1 204 ? 61.094 -1.567 -69.073 1.00 52.69 204 ILE A CA 1
ATOM 1584 C C . ILE A 1 204 ? 62.402 -0.867 -69.455 1.00 52.69 204 ILE A C 1
ATOM 1586 O O . ILE A 1 204 ? 63.029 -0.160 -68.667 1.00 52.69 204 ILE A O 1
ATOM 1590 N N . LYS A 1 205 ? 62.857 -1.090 -70.686 1.00 53.72 205 LYS A N 1
ATOM 1591 C CA . LYS A 1 205 ? 64.006 -0.394 -71.263 1.00 53.72 205 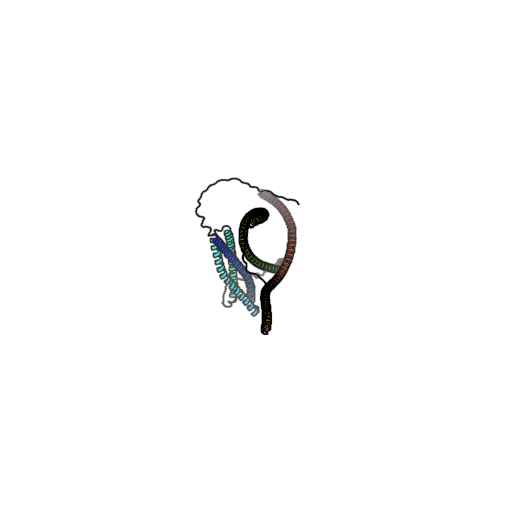LYS A CA 1
ATOM 1592 C C . LYS A 1 205 ? 63.542 1.003 -71.700 1.00 53.72 205 LYS A C 1
ATOM 1594 O O . LYS A 1 205 ? 63.136 1.200 -72.839 1.00 53.72 205 LYS A O 1
ATOM 1599 N N . MET A 1 206 ? 63.550 1.961 -70.770 1.00 52.19 206 MET A N 1
ATOM 1600 C CA . MET A 1 206 ? 63.196 3.364 -71.030 1.00 52.19 206 MET A CA 1
ATOM 1601 C C . MET A 1 206 ? 64.235 4.018 -71.954 1.00 52.19 206 MET A C 1
ATOM 1603 O O . MET A 1 206 ? 65.411 4.086 -71.605 1.00 52.19 206 MET A O 1
ATOM 1607 N N . GLN A 1 207 ? 63.824 4.484 -73.136 1.00 60.00 207 GLN A N 1
ATOM 1608 C CA . GLN A 1 207 ? 64.744 4.926 -74.196 1.00 60.00 207 GLN A CA 1
ATOM 1609 C C . GLN A 1 207 ? 65.000 6.444 -74.257 1.00 60.00 207 GLN A C 1
ATOM 1611 O O . GLN A 1 207 ? 65.750 6.891 -75.124 1.00 60.00 207 GLN A O 1
ATOM 1616 N N . THR A 1 208 ? 64.453 7.278 -73.362 1.00 64.81 208 THR A N 1
ATOM 1617 C CA . THR A 1 208 ? 64.780 8.721 -73.358 1.00 64.81 208 THR A CA 1
ATOM 1618 C C . THR A 1 208 ? 64.670 9.340 -71.962 1.00 64.81 208 THR A C 1
ATOM 1620 O O . THR A 1 208 ? 63.682 9.125 -71.260 1.00 64.81 208 THR A O 1
ATOM 1623 N N . ALA A 1 209 ? 65.662 10.149 -71.568 1.00 68.38 209 ALA A N 1
ATOM 1624 C CA . ALA A 1 209 ? 65.731 10.810 -70.256 1.00 68.38 209 ALA A CA 1
ATOM 1625 C C . ALA A 1 209 ? 64.492 11.681 -69.934 1.00 68.38 209 ALA A C 1
ATOM 1627 O O . ALA A 1 209 ? 64.132 11.856 -68.771 1.00 68.38 209 ALA A O 1
ATOM 1628 N N . GLU A 1 210 ? 63.796 12.183 -70.959 1.00 69.00 210 GLU A N 1
ATOM 1629 C CA . GLU A 1 210 ? 62.539 12.936 -70.838 1.00 69.00 210 GLU A CA 1
ATOM 1630 C C . GLU A 1 210 ? 61.382 12.068 -70.298 1.00 69.00 210 GLU A C 1
ATOM 1632 O O . GLU A 1 210 ? 60.632 12.497 -69.421 1.00 69.00 210 GLU A O 1
ATOM 1637 N N . GLN A 1 211 ? 61.267 10.815 -70.762 1.00 71.69 211 GLN A N 1
ATOM 1638 C CA . GLN A 1 211 ? 60.243 9.871 -70.295 1.00 71.69 211 GLN A CA 1
ATOM 1639 C C . GLN A 1 211 ? 60.507 9.449 -68.847 1.00 71.69 211 GLN A C 1
ATOM 1641 O O . GLN A 1 211 ? 59.575 9.371 -68.050 1.00 71.69 211 GLN A O 1
ATOM 1646 N N . GLN A 1 212 ? 61.777 9.250 -68.479 1.00 70.12 212 GLN A N 1
ATOM 1647 C CA . GLN A 1 212 ? 62.173 8.980 -67.092 1.00 70.12 212 GLN A CA 1
ATOM 1648 C C . GLN A 1 212 ? 61.784 10.135 -66.165 1.00 70.12 212 GLN A C 1
ATOM 1650 O O . GLN A 1 212 ? 61.196 9.899 -65.113 1.00 70.12 212 GLN A O 1
ATOM 1655 N N . ARG A 1 213 ? 62.018 11.389 -66.578 1.00 79.50 213 ARG A N 1
ATOM 1656 C CA . ARG A 1 213 ? 61.596 12.575 -65.811 1.00 79.50 213 ARG A CA 1
ATOM 1657 C C . ARG A 1 213 ? 60.079 12.693 -65.685 1.00 79.50 213 ARG A C 1
ATOM 1659 O O . ARG A 1 213 ? 59.598 13.082 -64.626 1.00 79.50 213 ARG A O 1
ATOM 1666 N N . HIS A 1 214 ? 59.320 12.375 -66.734 1.00 81.88 214 HIS A N 1
ATOM 1667 C CA . HIS A 1 214 ? 57.858 12.387 -66.654 1.00 81.88 214 HIS A CA 1
ATOM 1668 C C . HIS A 1 214 ? 57.343 11.316 -65.682 1.00 81.88 214 HIS A C 1
ATOM 1670 O O . HIS A 1 214 ? 56.453 11.602 -64.880 1.00 81.88 214 HIS A O 1
ATOM 1676 N N . ILE A 1 215 ? 57.885 10.098 -65.734 1.00 82.00 215 ILE A N 1
ATOM 1677 C CA . ILE A 1 215 ? 57.487 9.019 -64.824 1.00 82.00 215 ILE A CA 1
ATOM 1678 C C . ILE A 1 215 ? 57.876 9.356 -63.378 1.00 82.00 215 ILE A C 1
ATOM 1680 O O . ILE A 1 215 ? 57.040 9.232 -62.492 1.00 82.00 215 ILE A O 1
ATOM 1684 N N . LEU A 1 216 ? 59.078 9.890 -63.141 1.00 85.44 216 LEU A N 1
ATOM 1685 C CA . LEU A 1 216 ? 59.493 10.365 -61.816 1.00 85.44 216 LEU A CA 1
ATOM 1686 C C . LEU A 1 216 ? 58.566 11.462 -61.277 1.00 85.44 216 LEU A C 1
ATOM 1688 O O . LEU A 1 216 ? 58.097 11.339 -60.155 1.00 85.44 216 LEU A O 1
ATOM 1692 N N . ARG A 1 217 ? 58.188 12.467 -62.082 1.00 87.50 217 ARG A N 1
ATOM 1693 C CA . ARG A 1 217 ? 57.201 13.482 -61.654 1.00 87.50 217 ARG A CA 1
ATOM 1694 C C . ARG A 1 217 ? 55.814 12.898 -61.382 1.00 87.50 217 ARG A C 1
ATOM 1696 O O . ARG A 1 217 ? 55.074 13.440 -60.563 1.00 87.50 217 ARG A O 1
ATOM 1703 N N . MET A 1 218 ? 55.415 11.848 -62.101 1.00 89.44 218 MET A N 1
ATOM 1704 C CA . MET A 1 218 ? 54.159 11.138 -61.834 1.00 89.44 218 MET A CA 1
ATOM 1705 C C . MET A 1 218 ? 54.239 10.385 -60.506 1.00 89.44 218 MET A C 1
ATOM 1707 O O . MET A 1 218 ? 53.301 10.479 -59.719 1.00 89.44 218 MET A O 1
ATOM 1711 N N . PHE A 1 219 ? 55.361 9.718 -60.226 1.00 88.94 219 PHE A N 1
ATOM 1712 C CA . PHE A 1 219 ? 55.599 9.057 -58.946 1.00 88.94 219 PHE A CA 1
ATOM 1713 C C . PHE A 1 219 ? 55.709 10.049 -57.791 1.00 88.94 219 PHE A C 1
ATOM 1715 O O . PHE A 1 219 ? 55.070 9.825 -56.778 1.00 88.94 219 PHE A O 1
ATOM 1722 N N . GLU A 1 220 ? 56.396 11.181 -57.945 1.00 89.12 220 GLU A N 1
ATOM 1723 C CA . GLU A 1 220 ? 56.444 12.245 -56.931 1.00 89.12 220 GLU A CA 1
ATOM 1724 C C . GLU A 1 220 ? 55.044 12.789 -56.618 1.00 89.12 220 GLU A C 1
ATOM 1726 O O . GLU A 1 220 ? 54.687 12.964 -55.456 1.00 89.12 220 GLU A O 1
ATOM 1731 N N . LYS A 1 221 ? 54.208 13.010 -57.644 1.00 92.31 221 LYS A N 1
ATOM 1732 C CA . LYS A 1 221 ? 52.807 13.414 -57.448 1.00 92.31 221 LYS A CA 1
ATOM 1733 C C . LYS A 1 221 ? 51.961 12.317 -56.804 1.00 92.31 221 LYS A C 1
ATOM 1735 O O . LYS A 1 221 ? 51.047 12.648 -56.055 1.00 92.31 221 LYS A O 1
ATOM 1740 N N . SER A 1 222 ? 52.217 11.049 -57.122 1.00 88.00 222 SER A N 1
ATOM 1741 C CA . SER A 1 222 ? 51.521 9.912 -56.513 1.00 88.00 222 SER A CA 1
ATOM 1742 C C . SER A 1 222 ? 51.908 9.768 -55.044 1.00 88.00 222 SER A C 1
ATOM 1744 O O . SER A 1 222 ? 51.029 9.736 -54.195 1.00 88.00 222 SER A O 1
ATOM 1746 N N . LEU A 1 223 ? 53.205 9.816 -54.744 1.00 93.19 223 LEU A N 1
ATOM 1747 C CA . LEU A 1 223 ? 53.761 9.748 -53.397 1.00 93.19 223 LEU A CA 1
ATOM 1748 C C . LEU A 1 223 ? 53.285 10.920 -52.530 1.00 93.19 223 LEU A C 1
ATOM 1750 O O . LEU A 1 223 ? 52.906 10.726 -51.384 1.00 93.19 223 LEU A O 1
ATOM 1754 N N . ALA A 1 224 ? 53.226 12.138 -53.079 1.00 92.06 224 ALA A N 1
ATOM 1755 C CA . ALA A 1 224 ? 52.690 13.291 -52.357 1.00 92.06 224 ALA A CA 1
ATOM 1756 C C . ALA A 1 224 ? 51.196 13.138 -52.011 1.00 92.06 224 ALA A C 1
ATOM 1758 O O . ALA A 1 224 ? 50.761 13.604 -50.962 1.00 92.06 224 ALA A O 1
ATOM 1759 N N . ARG A 1 225 ? 50.403 12.490 -52.878 1.00 92.19 225 ARG A N 1
ATOM 1760 C CA . ARG A 1 225 ? 48.993 12.175 -52.586 1.00 92.19 225 ARG A CA 1
ATOM 1761 C C . ARG A 1 225 ? 48.865 11.049 -51.569 1.00 92.19 225 ARG A C 1
ATOM 1763 O O . ARG A 1 225 ? 47.979 11.113 -50.731 1.00 92.19 225 ARG A O 1
ATOM 1770 N N . GLU A 1 226 ? 49.732 10.047 -51.643 1.00 90.31 226 GLU A N 1
ATOM 1771 C CA . GLU A 1 226 ? 49.766 8.930 -50.700 1.00 90.31 226 GLU A CA 1
ATOM 1772 C C . GLU A 1 226 ? 50.131 9.405 -49.287 1.00 90.31 226 GLU A C 1
ATOM 1774 O O . GLU A 1 226 ? 49.411 9.090 -48.348 1.00 90.31 226 GLU A O 1
ATOM 1779 N N . LEU A 1 227 ? 51.122 10.292 -49.147 1.00 93.38 227 LEU A N 1
ATOM 1780 C CA . LEU A 1 227 ? 51.458 10.932 -47.868 1.00 93.38 227 LEU A CA 1
ATOM 1781 C C . LEU A 1 227 ? 50.326 11.824 -47.320 1.00 93.38 227 LEU A C 1
ATOM 1783 O O . LEU A 1 227 ? 50.104 11.868 -46.112 1.00 93.38 227 LEU A O 1
ATOM 1787 N N . ASP A 1 228 ? 49.590 12.540 -48.180 1.00 95.62 228 ASP A N 1
ATOM 1788 C CA . ASP A 1 228 ? 48.410 13.318 -47.759 1.00 95.62 228 ASP A CA 1
ATOM 1789 C C . ASP A 1 228 ? 47.262 12.410 -47.282 1.00 95.62 228 ASP A C 1
ATOM 1791 O O . ASP A 1 228 ? 46.572 12.734 -46.315 1.00 95.62 228 ASP A O 1
ATOM 1795 N N . LEU A 1 229 ? 47.071 11.257 -47.932 1.00 92.81 229 LEU A N 1
ATOM 1796 C CA . LEU A 1 229 ? 46.104 10.246 -47.506 1.00 92.81 229 LEU A CA 1
ATOM 1797 C C . LEU A 1 229 ? 46.517 9.583 -46.191 1.00 92.81 229 LEU A C 1
ATOM 1799 O O . LEU A 1 229 ? 45.669 9.429 -45.319 1.00 92.81 229 LEU A O 1
ATOM 1803 N N . GLU A 1 230 ? 47.796 9.254 -46.016 1.00 92.12 230 GLU A N 1
ATOM 1804 C CA . GLU A 1 230 ? 48.322 8.694 -44.769 1.00 92.12 230 GLU A CA 1
ATOM 1805 C C . GLU A 1 230 ? 48.136 9.669 -43.604 1.00 92.12 230 GLU A C 1
ATOM 1807 O O . GLU A 1 230 ? 47.636 9.283 -42.550 1.00 92.12 230 GLU A O 1
ATOM 1812 N N . LYS A 1 231 ? 48.399 10.964 -43.824 1.00 95.38 231 LYS A N 1
ATOM 1813 C CA . LYS A 1 231 ? 48.118 12.007 -42.830 1.00 95.38 231 LYS A CA 1
ATOM 1814 C C . LYS A 1 231 ? 46.628 12.085 -42.470 1.00 95.38 231 LYS A C 1
ATOM 1816 O O . LYS A 1 231 ? 46.271 12.149 -41.296 1.00 95.38 231 LYS A O 1
ATOM 1821 N N . LYS A 1 232 ? 45.738 12.059 -43.466 1.00 96.19 232 LYS A N 1
ATOM 1822 C CA . LYS A 1 232 ? 44.286 12.037 -43.216 1.00 96.19 232 LYS A CA 1
ATOM 1823 C C . LYS A 1 232 ? 43.850 10.780 -42.468 1.00 96.19 232 LYS A C 1
ATOM 1825 O O . LYS A 1 232 ? 42.944 10.859 -41.647 1.00 96.19 232 LYS A O 1
ATOM 1830 N N . LEU A 1 233 ? 44.489 9.643 -42.736 1.00 93.12 233 LEU A N 1
ATOM 1831 C CA . LEU A 1 233 ? 44.233 8.385 -42.041 1.00 93.12 233 LEU A CA 1
ATOM 1832 C C . LEU A 1 233 ? 44.667 8.486 -40.574 1.00 93.12 233 LEU A C 1
ATOM 1834 O O . LEU A 1 233 ? 43.902 8.095 -39.697 1.00 93.12 233 LEU A O 1
ATOM 1838 N N . THR A 1 234 ? 45.825 9.088 -40.281 1.00 93.44 234 THR A N 1
ATOM 1839 C CA . THR A 1 234 ? 46.249 9.329 -38.891 1.00 93.44 234 THR A CA 1
ATOM 1840 C C . THR A 1 234 ? 45.325 10.300 -38.154 1.00 93.44 234 THR A C 1
ATOM 1842 O O . THR A 1 234 ? 44.972 10.033 -37.007 1.00 93.44 234 THR A O 1
ATOM 1845 N N . ASP A 1 235 ? 44.867 11.370 -38.814 1.00 94.50 235 ASP A N 1
ATOM 1846 C CA . ASP A 1 235 ? 43.918 12.331 -38.230 1.00 94.50 235 ASP A CA 1
ATOM 1847 C C . ASP A 1 235 ? 42.557 11.662 -37.941 1.00 94.50 235 ASP A C 1
ATOM 1849 O O . ASP A 1 235 ? 41.959 11.875 -36.884 1.00 94.50 235 ASP A O 1
ATOM 1853 N N . LEU A 1 236 ? 42.083 10.801 -38.854 1.00 92.94 236 LEU A N 1
ATOM 1854 C CA . LEU A 1 236 ? 40.870 10.002 -38.658 1.00 92.94 236 LEU A CA 1
ATOM 1855 C C . LEU A 1 236 ? 41.014 9.035 -37.480 1.00 92.94 236 LEU A C 1
ATOM 1857 O O . LEU A 1 236 ? 40.126 8.994 -36.632 1.00 92.94 236 LEU A O 1
ATOM 1861 N N . ARG A 1 237 ? 42.141 8.325 -37.376 1.00 93.88 237 ARG A N 1
ATOM 1862 C CA . ARG A 1 237 ? 42.408 7.383 -36.279 1.00 93.88 237 ARG A CA 1
ATOM 1863 C C . ARG A 1 237 ? 42.422 8.081 -34.917 1.00 93.88 237 ARG A C 1
ATOM 1865 O O . ARG A 1 237 ? 41.827 7.593 -33.965 1.00 93.88 237 ARG A O 1
ATOM 1872 N N . GLN A 1 238 ? 43.017 9.272 -34.841 1.00 94.62 238 GLN A N 1
ATOM 1873 C CA . GLN A 1 238 ? 42.977 10.088 -33.627 1.00 94.62 238 GLN A CA 1
ATOM 1874 C C . GLN A 1 238 ? 41.546 10.543 -33.290 1.00 94.62 238 GLN A C 1
ATOM 1876 O O . GLN A 1 238 ? 41.150 10.553 -32.124 1.00 94.62 238 GLN A O 1
ATOM 1881 N N . SER A 1 239 ? 40.750 10.919 -34.296 1.00 90.25 239 SER A N 1
ATOM 1882 C CA . SER A 1 239 ? 39.350 11.305 -34.078 1.00 90.25 239 SER A CA 1
ATOM 1883 C C . SER A 1 239 ? 38.479 10.136 -33.601 1.00 90.25 239 SER A C 1
ATOM 1885 O O . SER A 1 239 ? 37.612 10.334 -32.750 1.00 90.25 239 SER A O 1
ATOM 1887 N N . GLU A 1 240 ? 38.748 8.925 -34.095 1.00 92.69 240 GLU A N 1
ATOM 1888 C CA . GLU A 1 240 ? 38.100 7.681 -33.677 1.00 92.69 240 GLU A CA 1
ATOM 1889 C C . GLU A 1 240 ? 38.409 7.358 -32.210 1.00 92.69 240 GLU A C 1
ATOM 1891 O O . GLU A 1 240 ? 37.490 7.089 -31.441 1.00 92.69 240 GLU A O 1
ATOM 1896 N N . GLU A 1 241 ? 39.671 7.472 -31.779 1.00 94.19 241 GLU A N 1
ATOM 1897 C CA . GLU A 1 241 ? 40.057 7.272 -30.374 1.00 94.19 241 GLU A CA 1
ATOM 1898 C C . GLU A 1 241 ? 39.365 8.271 -29.431 1.00 94.19 241 GLU A C 1
ATOM 1900 O O . GLU A 1 241 ? 38.870 7.887 -28.369 1.00 94.19 241 GLU A O 1
ATOM 1905 N N . ILE A 1 242 ? 39.262 9.545 -29.829 1.00 95.06 242 ILE A N 1
ATOM 1906 C CA . ILE A 1 242 ? 38.548 10.572 -29.052 1.00 95.06 242 ILE A CA 1
ATOM 1907 C C . ILE A 1 242 ? 37.048 10.256 -28.964 1.00 95.06 242 ILE A C 1
ATOM 1909 O O . ILE A 1 242 ? 36.448 10.421 -27.901 1.00 95.06 242 ILE A O 1
ATOM 1913 N N . LEU A 1 243 ? 36.430 9.819 -30.066 1.00 93.38 243 LEU A N 1
ATOM 1914 C CA . LEU A 1 243 ? 35.024 9.403 -30.086 1.00 93.38 243 LEU A CA 1
ATOM 1915 C C . LEU A 1 243 ? 34.791 8.175 -29.206 1.00 93.38 243 LEU A C 1
ATOM 1917 O O . LEU A 1 243 ? 33.817 8.151 -28.461 1.00 93.38 243 LEU A O 1
ATOM 1921 N N . LYS A 1 244 ? 35.702 7.199 -29.233 1.00 94.12 244 LYS A N 1
ATOM 1922 C CA . LYS A 1 244 ? 35.635 5.999 -28.395 1.00 94.12 244 LYS A CA 1
ATOM 1923 C C . LYS A 1 244 ? 35.694 6.342 -26.906 1.00 94.12 244 LYS A C 1
ATOM 1925 O O . LYS A 1 244 ? 34.878 5.837 -26.144 1.00 94.12 244 LYS A O 1
ATOM 1930 N N . LEU A 1 245 ? 36.603 7.234 -26.505 1.00 93.88 245 LEU A N 1
ATOM 1931 C CA . LEU A 1 245 ? 36.693 7.707 -25.119 1.00 93.88 245 LEU A CA 1
ATOM 1932 C C . LEU A 1 245 ? 35.424 8.445 -24.677 1.00 93.88 245 LEU A C 1
ATOM 1934 O O . LEU A 1 245 ? 34.936 8.204 -23.577 1.00 93.88 245 LEU A O 1
ATOM 1938 N N . LYS A 1 246 ? 34.864 9.309 -25.534 1.00 94.25 246 LYS A N 1
ATOM 1939 C CA . LYS A 1 246 ? 33.592 9.987 -25.242 1.00 94.25 246 LYS A CA 1
ATOM 1940 C C . LYS A 1 246 ? 32.440 9.005 -25.101 1.00 94.25 246 LYS A C 1
ATOM 1942 O O . LYS A 1 246 ? 31.693 9.107 -24.144 1.00 94.25 246 LYS A O 1
ATOM 1947 N N . LEU A 1 247 ? 32.338 8.035 -26.008 1.00 92.75 247 LEU A N 1
ATOM 1948 C CA . LEU A 1 247 ? 31.296 7.018 -25.946 1.00 92.75 247 LEU A CA 1
ATOM 1949 C C . LEU A 1 247 ? 31.398 6.192 -24.658 1.00 92.75 247 LEU A C 1
ATOM 1951 O O . LEU A 1 247 ? 30.385 5.946 -24.023 1.00 92.75 247 LEU A O 1
ATOM 1955 N N . GLN A 1 248 ? 32.607 5.807 -24.238 1.00 92.94 248 GLN A N 1
ATOM 1956 C CA . GLN A 1 248 ? 32.811 5.108 -22.964 1.00 92.94 248 GLN A CA 1
ATOM 1957 C C . GLN A 1 248 ? 32.404 5.959 -21.760 1.00 92.94 248 GLN A C 1
ATOM 1959 O O . GLN A 1 248 ? 31.794 5.450 -20.825 1.00 92.94 248 GLN A O 1
ATOM 1964 N N . GLN A 1 249 ? 32.732 7.249 -21.784 1.00 93.38 249 GLN A N 1
ATOM 1965 C CA . GLN A 1 249 ? 32.341 8.168 -20.725 1.00 93.38 249 GLN A CA 1
ATOM 1966 C C . GLN A 1 249 ? 30.818 8.375 -20.684 1.00 93.38 249 GLN A C 1
ATOM 1968 O O . GLN A 1 249 ? 30.239 8.377 -19.602 1.00 93.38 249 GLN A O 1
ATOM 1973 N N . ASP A 1 250 ? 30.167 8.500 -21.841 1.00 91.00 250 ASP A N 1
ATOM 1974 C CA . ASP A 1 250 ? 28.711 8.623 -21.937 1.00 91.00 250 ASP A CA 1
ATOM 1975 C C . ASP A 1 250 ? 28.013 7.334 -21.471 1.00 91.00 250 ASP A C 1
ATOM 1977 O O . ASP A 1 250 ? 27.034 7.414 -20.736 1.00 91.00 250 ASP A O 1
ATOM 1981 N N . ILE A 1 251 ? 28.539 6.150 -21.821 1.00 90.94 251 ILE A N 1
ATOM 1982 C CA . ILE A 1 251 ? 28.034 4.858 -21.322 1.00 90.94 251 ILE A CA 1
ATOM 1983 C C . ILE A 1 251 ? 28.105 4.808 -19.794 1.00 90.94 251 ILE A C 1
ATOM 1985 O O . ILE A 1 251 ? 27.112 4.469 -19.165 1.00 90.94 251 ILE A O 1
ATOM 1989 N N . PHE A 1 252 ? 29.228 5.219 -19.198 1.00 93.25 252 PHE A N 1
ATOM 1990 C CA . PHE A 1 252 ? 29.384 5.238 -17.742 1.00 93.25 252 PHE A CA 1
ATOM 1991 C C . PHE A 1 252 ? 28.343 6.133 -17.048 1.00 93.25 252 PHE A C 1
ATOM 1993 O O . PHE A 1 252 ? 27.734 5.724 -16.064 1.00 93.25 252 PHE A O 1
ATOM 2000 N N . TYR A 1 253 ? 28.091 7.337 -17.573 1.00 91.31 253 TYR A N 1
ATOM 2001 C CA . TYR A 1 253 ? 27.064 8.220 -17.006 1.00 91.31 253 TYR A CA 1
ATOM 2002 C C . TYR A 1 253 ? 25.648 7.663 -17.174 1.00 91.31 253 TYR A C 1
ATOM 2004 O O . TYR A 1 253 ? 24.824 7.802 -16.273 1.00 91.31 253 TYR A O 1
ATOM 2012 N N . MET A 1 254 ? 25.366 7.025 -18.311 1.00 93.12 254 MET A N 1
ATOM 2013 C CA . MET A 1 254 ? 24.075 6.379 -18.545 1.00 93.12 254 MET A CA 1
ATOM 2014 C C . MET A 1 254 ? 23.870 5.157 -17.641 1.00 93.12 254 MET A C 1
ATOM 2016 O O . MET A 1 254 ? 22.748 4.916 -17.208 1.00 93.12 254 MET A O 1
ATOM 2020 N N . GLU A 1 255 ? 24.925 4.395 -17.340 1.00 90.25 255 GLU A N 1
ATOM 2021 C CA . GLU A 1 255 ? 24.883 3.277 -16.388 1.00 90.25 255 GLU A CA 1
ATOM 2022 C C . GLU A 1 255 ? 24.581 3.764 -14.966 1.00 90.25 255 GLU A C 1
ATOM 2024 O O . GLU A 1 255 ? 23.690 3.213 -14.325 1.00 90.25 255 GLU A O 1
ATOM 2029 N N . GLU A 1 256 ? 25.240 4.835 -14.509 1.00 92.31 256 GLU A N 1
ATOM 2030 C CA . GLU A 1 256 ? 24.982 5.444 -13.195 1.00 92.31 256 GLU A CA 1
ATOM 2031 C C . GLU A 1 256 ? 23.541 5.982 -13.089 1.00 92.31 256 GLU A C 1
ATOM 2033 O O . GLU A 1 256 ? 22.854 5.752 -12.093 1.00 92.31 256 GLU A O 1
ATOM 2038 N N . GLU A 1 257 ? 23.034 6.652 -14.133 1.00 90.69 257 GLU A N 1
ATOM 2039 C CA . GLU A 1 257 ? 21.643 7.125 -14.161 1.00 90.69 257 GLU A CA 1
ATOM 2040 C C . GLU A 1 257 ? 20.642 5.959 -14.170 1.00 90.69 257 GLU A C 1
ATOM 2042 O O . GLU A 1 257 ? 19.629 6.011 -13.463 1.00 90.69 257 GLU A O 1
ATOM 2047 N N . ASN A 1 258 ? 20.937 4.889 -14.916 1.00 92.19 258 ASN A N 1
ATOM 2048 C CA . ASN A 1 258 ? 20.118 3.682 -14.920 1.00 92.19 258 ASN A CA 1
ATOM 2049 C C . ASN A 1 258 ? 20.108 2.999 -13.550 1.00 92.19 258 ASN A C 1
ATOM 2051 O O . ASN A 1 258 ? 19.035 2.617 -13.096 1.00 92.19 258 ASN A O 1
ATOM 2055 N N . GLU A 1 259 ? 21.249 2.854 -12.876 1.00 92.88 259 GLU A N 1
ATOM 2056 C CA . GLU A 1 259 ? 21.326 2.231 -11.548 1.00 92.88 259 GLU A CA 1
ATOM 2057 C C . GLU A 1 259 ? 20.449 2.981 -10.535 1.00 92.88 259 GLU A C 1
ATOM 2059 O O . GLU A 1 259 ? 19.615 2.374 -9.861 1.00 92.88 259 GLU A O 1
ATOM 2064 N N . VAL A 1 260 ? 20.527 4.315 -10.526 1.00 95.50 260 VAL A N 1
ATOM 2065 C CA . VAL A 1 260 ? 19.667 5.166 -9.687 1.00 95.50 260 VAL A CA 1
ATOM 2066 C C . VAL A 1 260 ? 18.186 5.038 -10.068 1.00 95.50 260 VAL A C 1
ATOM 2068 O O . VAL A 1 260 ? 17.311 5.087 -9.198 1.00 95.50 260 VAL A O 1
ATOM 2071 N N . ALA A 1 261 ? 17.867 4.911 -11.359 1.00 94.31 261 ALA A N 1
ATOM 2072 C CA . ALA A 1 261 ? 16.491 4.717 -11.813 1.00 94.31 261 ALA A CA 1
ATOM 2073 C C . ALA A 1 261 ? 15.929 3.358 -11.366 1.00 94.31 261 ALA A C 1
ATOM 2075 O O . ALA A 1 261 ? 14.790 3.299 -10.896 1.00 94.31 261 ALA A O 1
ATOM 2076 N N . TRP A 1 262 ? 16.729 2.293 -11.457 1.00 92.19 262 TRP A N 1
ATOM 2077 C CA . TRP A 1 262 ? 16.365 0.952 -11.004 1.00 92.19 262 TRP A CA 1
ATOM 2078 C C . TRP A 1 262 ? 16.192 0.880 -9.486 1.00 92.19 262 TRP A C 1
ATOM 2080 O O . TRP A 1 262 ? 15.200 0.318 -9.025 1.00 92.19 262 TRP A O 1
ATOM 2090 N N . GLU A 1 263 ? 17.080 1.505 -8.708 1.00 96.25 263 GLU A N 1
ATOM 2091 C CA . GLU A 1 263 ? 16.952 1.586 -7.247 1.00 96.25 263 GLU A CA 1
ATOM 2092 C C . GLU A 1 263 ? 15.635 2.269 -6.844 1.00 96.25 263 GLU A C 1
ATOM 2094 O O . GLU A 1 263 ? 14.851 1.724 -6.066 1.00 96.25 263 GLU A O 1
ATOM 2099 N N . LYS A 1 264 ? 15.319 3.417 -7.458 1.00 95.38 264 LYS A N 1
ATOM 2100 C CA . LYS A 1 264 ? 14.053 4.130 -7.211 1.00 95.38 264 LYS A CA 1
ATOM 2101 C C . LYS A 1 264 ? 12.822 3.318 -7.607 1.00 95.38 264 LYS A C 1
ATOM 2103 O O . LYS A 1 264 ? 11.790 3.430 -6.945 1.00 95.38 264 LYS A O 1
ATOM 2108 N N . LEU A 1 265 ? 12.899 2.550 -8.694 1.00 96.06 265 LEU A N 1
ATOM 2109 C CA . LEU A 1 265 ? 11.796 1.704 -9.145 1.00 96.06 265 LEU A CA 1
ATOM 2110 C C . LEU A 1 265 ? 11.550 0.560 -8.157 1.00 96.06 265 LEU A C 1
ATOM 2112 O O . LEU A 1 265 ? 10.412 0.356 -7.743 1.00 96.06 265 LEU A O 1
ATOM 2116 N N . PHE A 1 266 ? 12.614 -0.093 -7.690 1.00 94.88 266 PHE A N 1
ATOM 2117 C CA . PHE A 1 266 ? 12.532 -1.131 -6.666 1.00 94.88 266 PHE A CA 1
ATOM 2118 C C . PHE A 1 266 ? 11.962 -0.597 -5.338 1.00 94.88 266 PHE A C 1
ATOM 2120 O O . PHE A 1 266 ? 11.063 -1.197 -4.746 1.00 94.88 266 PHE A O 1
ATOM 2127 N N . GLU A 1 267 ? 12.415 0.577 -4.883 1.00 96.94 267 GLU A N 1
ATOM 2128 C CA . GLU A 1 267 ? 11.850 1.238 -3.699 1.00 96.94 267 GLU A CA 1
ATOM 2129 C C . GLU A 1 267 ? 10.359 1.573 -3.869 1.00 96.94 267 GLU A C 1
ATOM 2131 O O . GLU A 1 267 ? 9.573 1.461 -2.917 1.00 96.94 267 GLU A O 1
ATOM 2136 N N . ALA A 1 268 ? 9.956 2.001 -5.069 1.00 95.06 268 ALA A N 1
ATOM 2137 C CA . ALA A 1 268 ? 8.568 2.310 -5.386 1.00 95.06 268 ALA A CA 1
ATOM 2138 C C . ALA A 1 268 ? 7.687 1.053 -5.396 1.00 95.06 268 ALA A C 1
ATOM 2140 O O . ALA A 1 268 ? 6.591 1.095 -4.836 1.00 95.06 268 ALA A O 1
ATOM 2141 N N . GLU A 1 269 ? 8.165 -0.057 -5.961 1.00 95.56 269 GLU A N 1
ATOM 2142 C CA . GLU A 1 269 ? 7.470 -1.349 -5.948 1.00 95.56 269 GLU A CA 1
ATOM 2143 C C . GLU A 1 269 ? 7.291 -1.881 -4.524 1.00 95.56 269 GLU A C 1
ATOM 2145 O O . GLU A 1 269 ? 6.169 -2.196 -4.129 1.00 95.56 269 GLU A O 1
ATOM 2150 N N . ASN A 1 270 ? 8.350 -1.871 -3.709 1.00 96.31 270 ASN A N 1
ATOM 2151 C CA . ASN A 1 270 ? 8.261 -2.284 -2.307 1.00 96.31 270 ASN A CA 1
ATOM 2152 C C . ASN A 1 270 ? 7.275 -1.399 -1.516 1.00 96.31 270 ASN A C 1
ATOM 2154 O O . ASN A 1 270 ? 6.434 -1.890 -0.763 1.00 96.31 270 ASN A O 1
ATOM 2158 N N . SER A 1 271 ? 7.309 -0.079 -1.740 1.00 96.56 271 SER A N 1
ATOM 2159 C CA . SER A 1 271 ? 6.337 0.847 -1.139 1.00 96.56 271 SER A CA 1
ATOM 2160 C C . SER A 1 271 ? 4.899 0.521 -1.566 1.00 96.56 271 SER A C 1
ATOM 2162 O O . SER A 1 271 ? 3.981 0.570 -0.747 1.00 96.56 271 SER A O 1
ATOM 2164 N N . ALA A 1 272 ? 4.686 0.188 -2.842 1.00 94.75 272 ALA A N 1
ATOM 2165 C CA . ALA A 1 272 ? 3.376 -0.182 -3.366 1.00 94.75 272 ALA A CA 1
ATOM 2166 C C . ALA A 1 272 ? 2.872 -1.503 -2.764 1.00 94.75 272 ALA A C 1
ATOM 2168 O O . ALA A 1 272 ? 1.688 -1.610 -2.443 1.00 94.75 272 ALA A O 1
ATOM 2169 N N . GLU A 1 273 ? 3.754 -2.479 -2.550 1.00 96.56 273 GLU A N 1
ATOM 2170 C CA . GLU A 1 273 ? 3.407 -3.757 -1.928 1.00 96.56 273 GLU A CA 1
ATOM 2171 C C . GLU A 1 273 ? 3.007 -3.593 -0.452 1.00 96.56 273 GLU A C 1
ATOM 2173 O O . GLU A 1 273 ? 1.969 -4.114 -0.029 1.00 96.56 273 GLU A O 1
ATOM 2178 N N . VAL A 1 274 ? 3.747 -2.786 0.318 1.00 97.25 274 VAL A N 1
ATOM 2179 C CA . VAL A 1 274 ? 3.382 -2.437 1.704 1.00 97.25 274 VAL A CA 1
ATOM 2180 C C . VAL A 1 274 ? 2.028 -1.719 1.750 1.00 97.25 274 VAL A C 1
ATOM 2182 O O . VAL A 1 274 ? 1.160 -2.056 2.564 1.00 97.25 274 VAL A O 1
ATOM 2185 N N . LEU A 1 275 ? 1.794 -0.763 0.845 1.00 96.06 275 LEU A N 1
ATOM 2186 C CA . LEU A 1 275 ? 0.508 -0.066 0.737 1.00 96.06 275 LEU A CA 1
ATOM 2187 C C . LEU A 1 275 ? -0.637 -1.009 0.339 1.00 96.06 275 LEU A C 1
ATOM 2189 O O . LEU A 1 275 ? -1.754 -0.885 0.843 1.00 96.06 275 LEU A O 1
ATOM 2193 N N . LEU A 1 276 ? -0.377 -1.988 -0.526 1.00 97.38 276 LEU A N 1
ATOM 2194 C CA . LEU A 1 276 ? -1.359 -3.001 -0.895 1.00 97.38 276 LEU A CA 1
ATOM 2195 C C . LEU A 1 276 ? -1.716 -3.893 0.300 1.00 97.38 276 LEU A C 1
ATOM 2197 O O . LEU A 1 276 ? -2.895 -4.174 0.527 1.00 97.38 276 LEU A O 1
ATOM 2201 N N . TRP A 1 277 ? -0.722 -4.336 1.071 1.00 96.12 277 TRP A N 1
ATOM 2202 C CA . TRP A 1 277 ? -0.952 -5.170 2.249 1.00 96.12 277 TRP A CA 1
ATOM 2203 C C . TRP A 1 277 ? -1.732 -4.418 3.333 1.00 96.12 277 TRP A C 1
ATOM 2205 O O . TRP A 1 277 ? -2.740 -4.924 3.827 1.00 96.12 277 TRP A O 1
ATOM 2215 N N . THR A 1 278 ? -1.348 -3.174 3.627 1.00 96.38 278 THR A N 1
ATOM 2216 C CA . THR A 1 278 ? -2.083 -2.316 4.575 1.00 96.38 278 THR A CA 1
ATOM 2217 C C . THR A 1 278 ? -3.507 -2.020 4.094 1.00 96.38 278 THR A C 1
ATOM 2219 O O . THR A 1 278 ? -4.448 -2.070 4.885 1.00 96.38 278 THR A O 1
ATOM 2222 N N . SER A 1 279 ? -3.720 -1.806 2.791 1.00 95.56 279 SER A N 1
ATOM 2223 C CA . SER A 1 279 ? -5.060 -1.653 2.205 1.00 95.56 279 SER A CA 1
ATOM 2224 C C . SER A 1 279 ? -5.926 -2.911 2.370 1.00 95.56 279 SER A C 1
ATOM 2226 O O . SER A 1 279 ? -7.110 -2.821 2.726 1.00 95.56 279 SER A O 1
ATOM 2228 N N . LYS A 1 280 ? -5.345 -4.102 2.165 1.00 97.81 280 LYS A N 1
ATOM 2229 C CA . LYS A 1 280 ? -6.025 -5.389 2.392 1.00 97.81 280 LYS A CA 1
ATOM 2230 C C . LYS A 1 280 ? -6.387 -5.587 3.866 1.00 97.81 280 LYS A C 1
ATOM 2232 O O . LYS A 1 280 ? -7.501 -6.033 4.160 1.00 97.81 280 LYS A O 1
ATOM 2237 N N . ASP A 1 281 ? -5.497 -5.216 4.785 1.00 97.56 281 ASP A N 1
ATOM 2238 C CA . ASP A 1 281 ? -5.769 -5.269 6.223 1.00 97.56 281 ASP A CA 1
ATOM 2239 C C . ASP A 1 281 ? -6.906 -4.311 6.616 1.00 97.56 281 ASP A C 1
ATOM 2241 O O . ASP A 1 281 ? -7.912 -4.746 7.183 1.00 97.56 281 ASP A O 1
ATOM 2245 N N . PHE A 1 282 ? -6.849 -3.041 6.194 1.00 96.62 282 PHE A N 1
ATOM 2246 C CA . PHE A 1 282 ? -7.927 -2.078 6.445 1.00 96.62 282 PHE A CA 1
ATOM 2247 C C . PHE A 1 282 ? -9.270 -2.525 5.871 1.00 96.62 282 PHE A C 1
ATOM 2249 O O . PHE A 1 282 ? -10.307 -2.344 6.511 1.00 96.62 282 PHE A O 1
ATOM 2256 N N . THR A 1 283 ? -9.273 -3.147 4.693 1.00 96.19 283 THR A N 1
ATOM 2257 C CA . THR A 1 283 ? -10.496 -3.698 4.096 1.00 96.19 283 THR A CA 1
ATOM 2258 C C . THR A 1 283 ? -11.081 -4.814 4.963 1.00 96.19 283 THR A C 1
ATOM 2260 O O . THR A 1 283 ? -12.291 -4.846 5.198 1.00 96.19 283 THR A O 1
ATOM 2263 N N . SER A 1 284 ? -10.233 -5.694 5.496 1.00 96.50 284 SER A N 1
ATOM 2264 C CA . SER A 1 284 ? -10.645 -6.778 6.396 1.00 96.50 284 SER A CA 1
ATOM 2265 C C . SER A 1 284 ? -11.198 -6.229 7.716 1.00 96.50 284 SER A C 1
ATOM 2267 O O . SER A 1 284 ? -12.281 -6.624 8.157 1.00 96.50 284 SER A O 1
ATOM 2269 N N . GLN A 1 285 ? -10.523 -5.241 8.309 1.00 98.00 285 GLN A N 1
ATOM 2270 C CA . GLN A 1 285 ? -11.006 -4.554 9.508 1.00 98.00 285 GLN A CA 1
ATOM 2271 C C . GLN A 1 285 ? -12.343 -3.838 9.262 1.00 98.00 285 GLN A C 1
ATOM 2273 O O . GLN A 1 285 ? -13.268 -3.946 10.072 1.00 98.00 285 GLN A O 1
ATOM 2278 N N . LEU A 1 286 ? -12.498 -3.162 8.119 1.00 97.00 286 LEU A N 1
ATOM 2279 C CA . LEU A 1 286 ? -13.741 -2.493 7.735 1.00 97.00 286 LEU A CA 1
ATOM 2280 C C . LEU A 1 286 ? -14.898 -3.491 7.600 1.00 97.00 286 LEU A C 1
ATOM 2282 O O . LEU A 1 286 ? -16.015 -3.201 8.034 1.00 97.00 286 LEU A O 1
ATOM 2286 N N . GLN A 1 287 ? -14.647 -4.677 7.038 1.00 96.62 287 GLN A N 1
ATOM 2287 C CA . GLN A 1 287 ? -15.648 -5.741 6.961 1.00 96.62 287 GLN A CA 1
ATOM 2288 C C . GLN A 1 287 ? -16.092 -6.207 8.354 1.00 96.62 287 GLN A C 1
ATOM 2290 O O . GLN A 1 287 ? -17.296 -6.341 8.591 1.00 96.62 287 GLN A O 1
ATOM 2295 N N . ILE A 1 288 ? -15.158 -6.376 9.296 1.00 97.38 288 ILE A N 1
ATOM 2296 C CA . ILE A 1 288 ? -15.467 -6.737 10.690 1.00 97.38 288 ILE A CA 1
ATOM 2297 C C . ILE A 1 288 ? -16.312 -5.646 11.357 1.00 97.38 288 ILE A C 1
ATOM 2299 O O . ILE A 1 288 ? -17.342 -5.940 11.968 1.00 97.38 288 ILE A O 1
ATOM 2303 N N . VAL A 1 289 ? -15.924 -4.377 11.213 1.00 97.12 289 VAL A N 1
ATOM 2304 C CA . VAL A 1 289 ? -16.681 -3.245 11.768 1.00 97.12 289 VAL A CA 1
ATOM 2305 C C . VAL A 1 289 ? -18.081 -3.175 11.158 1.00 97.12 289 VAL A C 1
ATOM 2307 O O . VAL A 1 289 ? -19.054 -3.003 11.890 1.00 97.12 289 VAL A O 1
ATOM 2310 N N . LYS A 1 290 ? -18.214 -3.377 9.842 1.00 97.19 290 LYS A N 1
ATOM 2311 C CA . LYS A 1 290 ? -19.511 -3.414 9.152 1.00 97.19 290 LYS A CA 1
ATOM 2312 C C . LYS A 1 290 ? -20.400 -4.545 9.672 1.00 97.19 290 LYS A C 1
ATOM 2314 O O . LYS A 1 290 ? -21.591 -4.329 9.898 1.00 97.19 290 LYS A O 1
ATOM 2319 N N . PHE A 1 291 ? -19.836 -5.730 9.902 1.00 96.75 291 PHE A N 1
ATOM 2320 C CA . PHE A 1 291 ? -20.557 -6.851 10.503 1.00 96.75 291 PHE A CA 1
ATOM 2321 C C . PHE A 1 291 ? -21.026 -6.522 11.928 1.00 96.75 291 PHE A C 1
ATOM 2323 O O . PHE A 1 291 ? -22.211 -6.662 12.235 1.00 96.75 291 PHE A O 1
ATOM 2330 N N . ASN A 1 292 ? -20.135 -6.002 12.775 1.00 97.25 292 ASN A N 1
ATOM 2331 C CA . ASN A 1 292 ? -20.456 -5.621 14.152 1.00 97.25 292 ASN A CA 1
ATOM 2332 C C . ASN A 1 292 ? -21.523 -4.521 14.219 1.00 97.25 292 ASN A C 1
ATOM 2334 O O . ASN A 1 292 ? -22.435 -4.589 15.046 1.00 97.25 292 ASN A O 1
ATOM 2338 N N . LEU A 1 293 ? -21.446 -3.532 13.326 1.00 96.44 293 LEU A N 1
ATOM 2339 C CA . LEU A 1 293 ? -22.449 -2.481 13.208 1.00 96.44 293 LEU A CA 1
ATOM 2340 C C . LEU A 1 293 ? -23.812 -3.068 12.838 1.00 96.44 293 LEU A C 1
ATOM 2342 O O . LEU A 1 293 ? -24.800 -2.744 13.489 1.00 96.44 293 LEU A O 1
ATOM 2346 N N . ASN A 1 294 ? -23.872 -3.975 11.859 1.00 96.94 294 ASN A N 1
ATOM 2347 C CA . ASN A 1 294 ? -25.120 -4.643 11.484 1.00 96.94 294 ASN A CA 1
ATOM 2348 C C . ASN A 1 294 ? -25.732 -5.430 12.651 1.00 96.94 294 ASN A C 1
ATOM 2350 O O . ASN A 1 294 ? -26.934 -5.321 12.898 1.00 96.94 294 ASN A O 1
ATOM 2354 N N . VAL A 1 295 ? -24.917 -6.177 13.403 1.00 96.50 295 VAL A N 1
ATOM 2355 C CA . VAL A 1 295 ? -25.375 -6.890 14.608 1.00 96.50 295 VAL A CA 1
ATOM 2356 C C . VAL A 1 295 ? -25.903 -5.904 15.658 1.00 96.50 295 VAL A C 1
ATOM 2358 O O . VAL A 1 295 ? -26.961 -6.132 16.249 1.00 96.50 295 VAL A O 1
ATOM 2361 N N . SER A 1 296 ? -25.209 -4.782 15.867 1.00 95.06 296 SER A N 1
ATOM 2362 C CA . SER A 1 296 ? -25.636 -3.727 16.791 1.00 95.06 296 SER A CA 1
ATOM 2363 C C . SER A 1 296 ? -26.966 -3.093 16.370 1.00 95.06 296 SER A C 1
ATOM 2365 O O . SER A 1 296 ? -27.871 -2.979 17.193 1.00 95.06 296 SER A O 1
ATOM 2367 N N . VAL A 1 297 ? -27.132 -2.764 15.085 1.00 96.62 297 VAL A N 1
ATOM 2368 C CA . VAL A 1 297 ? -28.373 -2.204 14.524 1.00 96.62 297 VAL A CA 1
ATOM 2369 C C . VAL A 1 297 ? -29.544 -3.173 14.697 1.00 96.62 297 VAL A C 1
ATOM 2371 O O . VAL A 1 297 ? -30.633 -2.760 15.093 1.00 96.62 297 VAL A O 1
ATOM 2374 N N . GLN A 1 298 ? -29.337 -4.474 14.465 1.00 96.44 298 GLN A N 1
ATOM 2375 C CA . GLN A 1 298 ? -30.375 -5.482 14.709 1.00 96.44 298 GLN A CA 1
ATOM 2376 C C . GLN A 1 298 ? -30.751 -5.570 16.192 1.00 96.44 298 GLN A C 1
ATOM 2378 O O . GLN A 1 298 ? -31.936 -5.625 16.533 1.00 96.44 298 GLN A O 1
ATOM 2383 N N . ARG A 1 299 ? -29.758 -5.539 17.090 1.00 96.12 299 ARG A N 1
ATOM 2384 C CA . ARG A 1 299 ? -29.996 -5.526 18.538 1.00 96.12 299 ARG A CA 1
ATOM 2385 C C . ARG A 1 299 ? -30.747 -4.269 18.975 1.00 96.12 299 ARG A C 1
ATOM 2387 O O . ARG A 1 299 ? -31.686 -4.372 19.763 1.00 96.12 299 ARG A O 1
ATOM 2394 N N . GLU A 1 300 ? -30.361 -3.103 18.466 1.00 95.56 300 GLU A N 1
ATOM 2395 C CA . GLU A 1 300 ? -31.043 -1.834 18.721 1.00 95.56 300 GLU A CA 1
ATOM 2396 C C . GLU A 1 300 ? -32.496 -1.895 18.245 1.00 95.56 300 GLU A C 1
ATOM 2398 O O . GLU A 1 300 ? -33.397 -1.540 19.001 1.00 95.56 300 GLU A O 1
ATOM 2403 N N . ALA A 1 301 ? -32.750 -2.416 17.041 1.00 96.94 301 ALA A N 1
ATOM 2404 C CA . ALA A 1 301 ? -34.105 -2.600 16.528 1.00 96.94 301 ALA A CA 1
ATOM 2405 C C . ALA A 1 301 ? -34.950 -3.506 17.444 1.00 96.94 301 ALA A C 1
ATOM 2407 O O . ALA A 1 301 ? -36.111 -3.193 17.720 1.00 96.94 301 ALA A O 1
ATOM 2408 N N . GLY A 1 302 ? -34.357 -4.583 17.972 1.00 97.56 302 GLY A N 1
ATOM 2409 C CA . GLY A 1 302 ? -34.991 -5.458 18.962 1.00 97.56 302 GLY A CA 1
ATOM 2410 C C . GLY A 1 302 ? -35.312 -4.753 20.285 1.00 97.56 302 GLY A C 1
ATOM 2411 O O . GLY A 1 302 ? -36.410 -4.896 20.814 1.00 97.56 302 GLY A O 1
ATOM 2412 N N . LEU A 1 303 ? -34.397 -3.938 20.814 1.00 96.19 303 LEU A N 1
ATOM 2413 C CA . LEU A 1 303 ? -34.661 -3.137 22.018 1.00 96.19 303 LEU A CA 1
ATOM 2414 C C . LEU A 1 303 ? -35.716 -2.057 21.762 1.00 96.19 303 LEU A C 1
ATOM 2416 O O . LEU A 1 303 ? -36.562 -1.788 22.612 1.00 96.19 303 LEU A O 1
ATOM 2420 N N . ARG A 1 304 ? -35.710 -1.453 20.573 1.00 97.94 304 ARG A N 1
ATOM 2421 C CA . ARG A 1 304 ? -36.673 -0.423 20.184 1.00 97.94 304 ARG A CA 1
ATOM 2422 C C . ARG A 1 304 ? -38.095 -0.975 20.138 1.00 97.94 304 ARG A C 1
ATOM 2424 O O . ARG A 1 304 ? -39.009 -0.303 20.614 1.00 97.94 304 ARG A O 1
ATOM 2431 N N . SER A 1 305 ? -38.284 -2.192 19.626 1.00 95.94 305 SER A N 1
ATOM 2432 C CA . SER A 1 305 ? -39.595 -2.852 19.633 1.00 95.94 305 SER A CA 1
ATOM 2433 C C . SER A 1 305 ? -40.054 -3.189 21.057 1.00 95.94 305 SER A C 1
ATOM 2435 O O . SER A 1 305 ? -41.208 -2.929 21.396 1.00 95.94 305 SER A O 1
ATOM 2437 N N . GLN A 1 306 ? -39.148 -3.649 21.928 1.00 98.00 306 GLN A N 1
ATOM 2438 C CA . GLN A 1 306 ? -39.447 -3.867 23.350 1.00 98.00 306 GLN A CA 1
ATOM 2439 C C . GLN A 1 306 ? -39.858 -2.571 24.064 1.00 98.00 306 GLN A C 1
ATOM 2441 O O . GLN A 1 306 ? -40.862 -2.551 24.774 1.00 98.00 306 GLN A O 1
ATOM 2446 N N . CYS A 1 307 ? -39.137 -1.469 23.845 1.00 94.25 307 CYS A N 1
ATOM 2447 C CA . CYS A 1 307 ? -39.486 -0.161 24.404 1.00 94.25 307 CYS A CA 1
ATOM 2448 C C . CYS A 1 307 ? -40.856 0.328 23.918 1.00 94.25 307 CYS A C 1
ATOM 2450 O O . CYS A 1 307 ? -41.633 0.866 24.707 1.00 94.25 307 CYS A O 1
ATOM 2452 N N . GLN A 1 308 ? -41.176 0.131 22.636 1.00 97.06 308 GLN A N 1
ATOM 2453 C CA . GLN A 1 308 ? -42.500 0.457 22.102 1.00 97.06 308 GLN A CA 1
ATOM 2454 C C . GLN A 1 308 ? -43.601 -0.380 22.761 1.00 97.06 308 GLN A C 1
ATOM 2456 O O . GLN A 1 308 ? -44.662 0.159 23.074 1.00 97.06 308 GLN A O 1
ATOM 2461 N N . GLU A 1 309 ? -43.356 -1.665 23.011 1.00 97.12 309 GLU A N 1
ATOM 2462 C CA . GLU A 1 309 ? -44.321 -2.541 23.677 1.00 97.12 309 GLU A CA 1
ATOM 2463 C C . GLU A 1 309 ? -44.547 -2.144 25.143 1.00 97.12 309 GLU A C 1
ATOM 2465 O O . GLU A 1 309 ? -45.687 -1.955 25.569 1.00 97.12 309 GLU A O 1
ATOM 2470 N N . LEU A 1 310 ? -43.473 -1.900 25.900 1.00 95.75 310 LEU A N 1
ATOM 2471 C CA . LEU A 1 310 ? -43.567 -1.398 27.275 1.00 95.75 310 LEU A CA 1
ATOM 2472 C C . LEU A 1 310 ? -44.272 -0.039 27.343 1.00 95.75 310 LEU A C 1
ATOM 2474 O O . LEU A 1 310 ? -45.075 0.202 28.243 1.00 95.75 310 LEU A O 1
ATOM 2478 N N . SER A 1 311 ? -44.020 0.843 26.373 1.00 96.62 311 SER A N 1
ATOM 2479 C CA . SER A 1 311 ? -44.711 2.129 26.276 1.00 96.62 311 SER A CA 1
ATOM 2480 C C . SER A 1 311 ? -46.218 1.941 26.080 1.00 96.62 311 SER A C 1
ATOM 2482 O O . SER A 1 311 ? -47.006 2.552 26.805 1.00 96.62 311 SER A O 1
ATOM 2484 N N . LYS A 1 312 ? -46.643 1.035 25.185 1.00 96.06 312 LYS A N 1
ATOM 2485 C CA . LYS A 1 312 ? -48.066 0.692 25.017 1.00 96.06 312 LYS A CA 1
ATOM 2486 C C . LYS A 1 312 ? -48.673 0.166 26.317 1.00 96.06 312 LYS A C 1
ATOM 2488 O O . LYS A 1 312 ? -49.720 0.665 26.732 1.00 96.06 312 LYS A O 1
ATOM 2493 N N . GLN A 1 313 ? -48.008 -0.763 27.004 1.00 96.75 313 GLN A N 1
ATOM 2494 C CA . GLN A 1 313 ? -48.483 -1.276 28.296 1.00 96.75 313 GLN A CA 1
ATOM 2495 C C . GLN A 1 313 ? -48.627 -0.164 29.342 1.00 96.75 313 GLN A C 1
ATOM 2497 O O . GLN A 1 313 ? -49.638 -0.092 30.039 1.00 96.75 313 GLN A O 1
ATOM 2502 N N . LEU A 1 314 ? -47.666 0.759 29.410 1.00 94.75 314 LEU A N 1
ATOM 2503 C CA . LEU A 1 314 ? -47.725 1.905 30.313 1.00 94.75 314 LEU A CA 1
ATOM 2504 C C . LEU A 1 314 ? -48.898 2.838 29.977 1.00 94.75 314 LEU A C 1
ATOM 2506 O O . LEU A 1 314 ? -49.581 3.314 30.883 1.00 94.75 314 LEU A O 1
ATOM 2510 N N . THR A 1 315 ? -49.194 3.066 28.692 1.00 95.88 315 THR A N 1
ATOM 2511 C CA . THR A 1 315 ? -50.387 3.837 28.298 1.00 95.88 315 THR A CA 1
ATOM 2512 C C . THR A 1 315 ? -51.687 3.143 28.705 1.00 95.88 315 THR A C 1
ATOM 2514 O O . THR A 1 315 ? -52.577 3.806 29.236 1.00 95.88 315 THR A O 1
ATOM 2517 N N . MET A 1 316 ? -51.786 1.817 28.551 1.00 95.38 316 MET A N 1
ATOM 2518 C CA . MET A 1 316 ? -52.946 1.043 29.008 1.00 95.38 316 MET A CA 1
ATOM 2519 C C . MET A 1 316 ? -53.113 1.115 30.531 1.00 95.38 316 MET A C 1
ATOM 2521 O O . MET A 1 316 ? -54.212 1.395 31.015 1.00 95.38 316 MET A O 1
ATOM 2525 N N . ASN A 1 317 ? -52.025 0.941 31.285 1.00 94.31 317 ASN A N 1
ATOM 2526 C CA . ASN A 1 317 ? -52.036 1.048 32.744 1.00 94.31 317 ASN A CA 1
ATOM 2527 C C . ASN A 1 317 ? -52.429 2.454 33.211 1.00 94.31 317 ASN A C 1
ATOM 2529 O O . ASN A 1 317 ? -53.215 2.582 34.142 1.00 94.31 317 ASN A O 1
ATOM 2533 N N . ASN A 1 318 ? -51.963 3.509 32.538 1.00 94.44 318 ASN A N 1
ATOM 2534 C CA . ASN A 1 318 ? -52.372 4.883 32.842 1.00 94.44 318 ASN A CA 1
ATOM 2535 C C . ASN A 1 318 ? -53.872 5.114 32.608 1.00 94.44 318 ASN A C 1
ATOM 2537 O O . ASN A 1 318 ? -54.523 5.792 33.403 1.00 94.44 318 ASN A O 1
ATOM 2541 N N . VAL A 1 319 ? -54.446 4.541 31.544 1.00 94.69 319 VAL A N 1
ATOM 2542 C CA . VAL A 1 319 ? -55.900 4.596 31.310 1.00 94.69 319 VAL A CA 1
ATOM 2543 C C . VAL A 1 319 ? -56.655 3.861 32.422 1.00 94.69 319 VAL A C 1
ATOM 2545 O O . VAL A 1 319 ? -57.642 4.386 32.943 1.00 94.69 319 VAL A O 1
ATOM 2548 N N . ALA A 1 320 ? -56.182 2.679 32.826 1.00 93.75 320 ALA A N 1
ATOM 2549 C CA . ALA A 1 320 ? -56.769 1.920 33.929 1.00 93.75 320 ALA A CA 1
ATOM 2550 C C . ALA A 1 320 ? -56.672 2.672 35.269 1.00 93.75 320 ALA A C 1
ATOM 2552 O O . ALA A 1 320 ? -57.657 2.734 36.006 1.00 93.75 320 ALA A O 1
ATOM 2553 N N . LEU A 1 321 ? -55.527 3.303 35.549 1.00 94.06 321 LEU A N 1
ATOM 2554 C CA . LEU A 1 321 ? -55.305 4.118 36.740 1.00 94.06 321 LEU A CA 1
ATOM 2555 C C . LEU A 1 321 ? -56.280 5.294 36.788 1.00 94.06 321 LEU A C 1
ATOM 2557 O O . LEU A 1 321 ? -57.000 5.426 37.770 1.00 94.06 321 LEU A O 1
ATOM 2561 N N . ARG A 1 322 ? -56.396 6.081 35.707 1.00 92.94 322 ARG A N 1
ATOM 2562 C CA . ARG A 1 322 ? -57.358 7.198 35.643 1.00 92.94 322 ARG A CA 1
ATOM 2563 C C . ARG A 1 322 ? -58.795 6.744 35.882 1.00 92.94 322 ARG A C 1
ATOM 2565 O O . ARG A 1 322 ? -59.569 7.440 36.536 1.00 92.94 322 ARG A O 1
ATOM 2572 N N . LYS A 1 323 ? -59.169 5.569 35.366 1.00 93.75 323 LYS A N 1
ATOM 2573 C CA . LYS A 1 323 ? -60.492 4.984 35.618 1.00 93.75 323 LYS A CA 1
ATOM 2574 C C . LYS A 1 323 ? -60.671 4.631 37.099 1.00 93.75 323 LYS A C 1
ATOM 2576 O O . LYS A 1 323 ? -61.711 4.949 37.670 1.00 93.75 323 LYS A O 1
ATOM 2581 N N . SER A 1 324 ? -59.662 4.018 37.717 1.00 89.06 324 SER A N 1
ATOM 2582 C CA . SER A 1 324 ? -59.658 3.699 39.149 1.00 89.06 324 SER A CA 1
ATOM 2583 C C . SER A 1 324 ? -59.707 4.957 40.021 1.00 89.06 324 SER A C 1
ATOM 2585 O O . SER A 1 324 ? -60.466 4.996 40.983 1.00 89.06 324 SER A O 1
ATOM 2587 N N . GLU A 1 325 ? -58.948 6.000 39.682 1.00 92.56 325 GLU A N 1
ATOM 2588 C CA . GLU A 1 325 ? -58.985 7.304 40.354 1.00 92.56 325 GLU A CA 1
ATOM 2589 C C . GLU A 1 325 ? -60.378 7.935 40.269 1.00 92.56 325 GLU A C 1
ATOM 2591 O O . GLU A 1 325 ? -60.887 8.422 41.275 1.00 92.56 325 GLU A O 1
ATOM 2596 N N . GLY A 1 326 ? -61.033 7.857 39.104 1.00 91.44 326 GLY A N 1
ATOM 2597 C CA . GLY A 1 326 ? -62.416 8.306 38.926 1.00 91.44 326 GLY A CA 1
ATOM 2598 C C . GLY A 1 326 ? -63.407 7.557 39.824 1.00 91.44 326 GLY A C 1
ATOM 2599 O O . GLY A 1 326 ? -64.219 8.185 40.501 1.00 91.44 326 GLY A O 1
ATOM 2600 N N . MET A 1 327 ? -63.302 6.225 39.897 1.00 92.44 327 MET A N 1
ATOM 2601 C CA . MET A 1 327 ? -64.120 5.413 40.811 1.00 92.44 327 MET A CA 1
ATOM 2602 C C . MET A 1 327 ? -63.850 5.757 42.280 1.00 92.44 327 MET A C 1
ATOM 2604 O O . MET A 1 327 ? -64.778 5.827 43.084 1.00 92.44 327 MET A O 1
ATOM 2608 N N . ASN A 1 328 ? -62.587 5.993 42.636 1.00 91.00 328 ASN A N 1
ATOM 2609 C CA . ASN A 1 328 ? -62.202 6.342 43.997 1.00 91.00 328 ASN A CA 1
ATOM 2610 C C . ASN A 1 328 ? -62.729 7.733 44.388 1.00 91.00 328 ASN A C 1
ATOM 2612 O O . ASN A 1 328 ? -63.261 7.902 45.481 1.00 91.00 328 ASN A O 1
ATOM 2616 N N . ALA A 1 329 ? -62.673 8.713 43.480 1.00 91.12 329 ALA A N 1
ATOM 2617 C CA . ALA A 1 329 ? -63.274 10.030 43.683 1.00 91.12 329 ALA A CA 1
ATOM 2618 C C . ALA A 1 329 ? -64.798 9.940 43.893 1.00 91.12 329 ALA A C 1
ATOM 2620 O O . ALA A 1 329 ? -65.341 10.610 44.773 1.00 91.12 329 ALA A O 1
ATOM 2621 N N . GLU A 1 330 ? -65.486 9.072 43.144 1.00 92.38 330 GLU A N 1
ATOM 2622 C CA . GLU A 1 330 ? -66.918 8.814 43.333 1.00 92.38 330 GLU A CA 1
ATOM 2623 C C . GLU A 1 330 ? -67.215 8.169 44.699 1.00 92.38 330 GLU A C 1
ATOM 2625 O O . GLU A 1 330 ? -68.163 8.563 45.384 1.00 92.38 330 GLU A O 1
ATOM 2630 N N . LEU A 1 331 ? -66.390 7.211 45.134 1.00 90.44 331 LEU A N 1
ATOM 2631 C CA . LEU A 1 331 ? -66.493 6.605 46.464 1.00 90.44 331 LEU A CA 1
ATOM 2632 C C . LEU A 1 331 ? -66.259 7.627 47.580 1.00 90.44 331 LEU A C 1
ATOM 2634 O O . LEU A 1 331 ? -67.021 7.641 48.543 1.00 90.44 331 LEU A O 1
ATOM 2638 N N . VAL A 1 332 ? -65.272 8.515 47.446 1.00 92.94 332 VAL A N 1
ATOM 2639 C CA . VAL A 1 332 ? -65.024 9.605 48.405 1.00 92.94 332 VAL A CA 1
ATOM 2640 C C . VAL A 1 332 ? -66.221 10.561 48.468 1.00 92.94 332 VAL A C 1
ATOM 2642 O O . VAL A 1 332 ? -66.647 10.949 49.558 1.00 92.94 332 VAL A O 1
ATOM 2645 N N . ALA A 1 333 ? -66.828 10.901 47.328 1.00 91.81 333 ALA A N 1
ATOM 2646 C CA . ALA A 1 333 ? -68.042 11.720 47.296 1.00 91.81 333 ALA A CA 1
ATOM 2647 C C . ALA A 1 333 ? -69.229 11.028 47.998 1.00 91.81 333 ALA A C 1
ATOM 2649 O O . ALA A 1 333 ? -69.958 11.655 48.769 1.00 91.81 333 ALA A O 1
ATOM 2650 N N . LYS A 1 334 ? -69.401 9.715 47.795 1.00 93.25 334 LYS A N 1
ATOM 2651 C CA . LYS A 1 334 ? -70.408 8.917 48.514 1.00 93.25 334 LYS A CA 1
ATOM 2652 C C . LYS A 1 334 ? -70.125 8.866 50.016 1.00 93.25 334 LYS A C 1
ATOM 2654 O O . LYS A 1 334 ? -71.037 9.103 50.802 1.00 93.25 334 LYS A O 1
ATOM 2659 N N . LEU A 1 335 ? -68.876 8.625 50.412 1.00 91.38 335 LEU A N 1
ATOM 2660 C CA . LEU A 1 335 ? -68.463 8.528 51.813 1.00 91.38 335 LEU A CA 1
ATOM 2661 C C . LEU A 1 335 ? -68.689 9.849 52.555 1.00 91.38 335 LEU A C 1
ATOM 2663 O O . LEU A 1 335 ? -69.290 9.852 53.626 1.00 91.38 335 LEU A O 1
ATOM 2667 N N . THR A 1 336 ? -68.306 10.978 51.957 1.00 88.94 336 THR A N 1
ATOM 2668 C CA . THR A 1 336 ? -68.556 12.315 52.527 1.00 88.94 336 THR A CA 1
ATOM 2669 C C . THR A 1 336 ? -70.051 12.634 52.638 1.00 88.94 336 THR A C 1
ATOM 2671 O O . THR A 1 336 ? -70.486 13.237 53.621 1.00 88.94 336 THR A O 1
ATOM 2674 N N . SER A 1 337 ? -70.874 12.182 51.683 1.00 91.44 337 SER A N 1
ATOM 2675 C CA . SER A 1 337 ? -72.334 12.286 51.780 1.00 91.44 337 SER A CA 1
ATOM 2676 C C . SER A 1 337 ? -72.899 11.444 52.928 1.00 91.44 337 SER A C 1
ATOM 2678 O O . SER A 1 337 ? -73.704 11.957 53.707 1.00 91.44 337 SER A O 1
ATOM 2680 N N . THR A 1 338 ? -72.459 10.191 53.079 1.00 87.69 338 THR A N 1
ATOM 2681 C CA . THR A 1 338 ? -72.879 9.332 54.196 1.00 87.69 338 THR A CA 1
ATOM 2682 C C . THR A 1 338 ? -72.385 9.855 55.541 1.00 87.69 338 THR A C 1
ATOM 2684 O O . THR A 1 338 ? -73.137 9.844 56.507 1.00 87.69 338 THR A O 1
ATOM 2687 N N . GLU A 1 339 ? -71.169 10.396 55.612 1.00 91.81 339 GLU A N 1
ATOM 2688 C CA . GLU A 1 339 ? -70.628 11.011 56.826 1.00 91.81 339 GLU A CA 1
ATOM 2689 C C . GLU A 1 339 ? -71.481 12.212 57.255 1.00 91.81 339 GLU A C 1
ATOM 2691 O O . GLU A 1 339 ? -71.780 12.383 58.437 1.00 91.81 339 GLU A O 1
ATOM 2696 N N . LYS A 1 340 ? -71.947 13.019 56.294 1.00 90.69 340 LYS A N 1
ATOM 2697 C CA . LYS A 1 340 ? -72.882 14.114 56.565 1.00 90.69 340 LYS A CA 1
ATOM 2698 C C . LYS A 1 340 ? -74.221 13.603 57.111 1.00 90.69 340 LYS A C 1
ATOM 2700 O O . LYS A 1 340 ? -74.722 14.172 58.077 1.00 90.69 340 LYS A O 1
ATOM 2705 N N . GLN A 1 341 ? -74.774 12.532 56.536 1.00 89.88 341 GLN A N 1
ATOM 2706 C CA . GLN A 1 341 ? -76.012 11.908 57.029 1.00 89.88 341 GLN A CA 1
ATOM 2707 C C . GLN A 1 341 ? -75.854 11.319 58.437 1.00 89.88 341 GLN A C 1
ATOM 2709 O O . GLN A 1 341 ? -76.766 11.436 59.256 1.00 89.88 341 GLN A O 1
ATOM 2714 N N . VAL A 1 342 ? -74.698 10.719 58.741 1.00 87.69 342 VAL A N 1
ATOM 2715 C CA . VAL A 1 342 ? -74.377 10.220 60.085 1.00 87.69 342 VAL A CA 1
ATOM 2716 C C . VAL A 1 342 ? -74.330 11.379 61.076 1.00 87.69 342 VAL A C 1
ATOM 2718 O O . VAL A 1 342 ? -75.042 11.327 62.074 1.00 87.69 342 VAL A O 1
ATOM 2721 N N . LYS A 1 343 ? -73.608 12.466 60.769 1.00 89.81 343 LYS A N 1
ATOM 2722 C CA . LYS A 1 343 ? -73.559 13.667 61.626 1.00 89.81 343 LYS A CA 1
ATOM 2723 C C . LYS A 1 343 ? -74.949 14.263 61.871 1.00 89.81 343 LYS A C 1
ATOM 2725 O O . LYS A 1 343 ? -75.259 14.685 62.981 1.00 89.81 343 LYS A O 1
ATOM 2730 N N . GLU A 1 344 ? -75.809 14.288 60.855 1.00 88.62 344 GLU A N 1
ATOM 2731 C CA . GLU A 1 344 ? -77.193 14.754 60.999 1.00 88.62 344 GLU A CA 1
ATOM 2732 C C . GLU A 1 344 ? -78.033 13.822 61.889 1.00 88.62 344 GLU A C 1
ATOM 2734 O O . GLU A 1 344 ? -78.761 14.289 62.766 1.00 88.62 344 GLU A O 1
ATOM 2739 N N . SER A 1 345 ? -77.879 12.507 61.727 1.00 83.81 345 SER A N 1
ATOM 2740 C CA . SER A 1 345 ? -78.556 11.500 62.557 1.00 83.81 345 SER A CA 1
ATOM 2741 C C . SER A 1 345 ? -78.082 11.547 64.016 1.00 83.81 345 SER A C 1
ATOM 2743 O O . SER A 1 345 ? -78.892 11.434 64.935 1.00 83.81 345 SER A O 1
ATOM 2745 N N . GLU A 1 346 ? -76.787 11.772 64.254 1.00 89.00 346 GLU A N 1
ATOM 2746 C CA . GLU A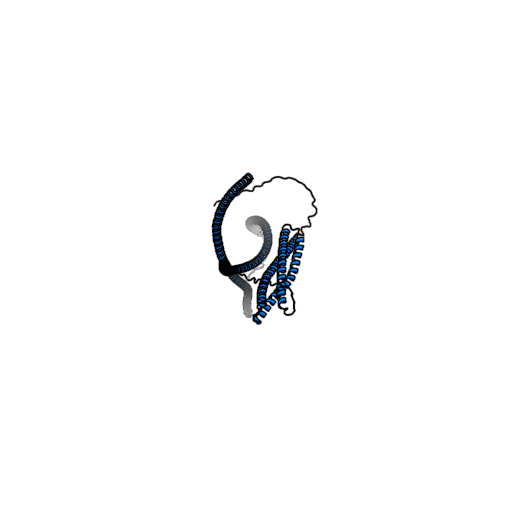 1 346 ? -76.211 11.980 65.589 1.00 89.00 346 GLU A CA 1
ATOM 2747 C C . GLU A 1 346 ? -76.786 13.230 66.268 1.00 89.00 346 GLU A C 1
ATOM 2749 O O . GLU A 1 346 ? -77.160 13.177 67.442 1.00 89.00 346 GLU A O 1
ATOM 2754 N N . LEU A 1 347 ? -76.934 14.340 65.532 1.00 85.62 347 LEU A N 1
ATOM 2755 C CA . LEU A 1 347 ? -77.593 15.552 66.034 1.00 85.62 347 LEU A CA 1
ATOM 2756 C C . LEU A 1 347 ? -79.066 15.297 66.388 1.00 85.62 347 LEU A C 1
ATOM 2758 O O . LEU A 1 347 ? -79.547 15.775 67.418 1.00 85.62 347 LEU A O 1
ATOM 2762 N N . GLN A 1 348 ? -79.786 14.515 65.578 1.00 84.38 348 GLN A N 1
ATOM 2763 C CA . GLN A 1 348 ? -81.160 14.106 65.892 1.00 84.38 348 GLN A CA 1
ATOM 2764 C C . GLN A 1 348 ? -81.222 13.246 67.165 1.00 84.38 348 GLN A C 1
ATOM 2766 O O . GLN A 1 348 ? -82.070 13.490 68.026 1.00 84.38 348 GLN A O 1
ATOM 2771 N N . LEU A 1 349 ? -80.298 12.295 67.336 1.00 82.31 349 LEU A N 1
ATOM 2772 C CA . LEU A 1 349 ? -80.164 11.482 68.551 1.00 82.31 349 LEU A CA 1
ATOM 2773 C C . LEU A 1 349 ? -79.865 12.334 69.789 1.00 82.31 349 LEU A C 1
ATOM 2775 O O . LEU A 1 349 ? -80.462 12.117 70.843 1.00 82.31 349 LEU A O 1
ATOM 2779 N N . PHE A 1 350 ? -78.980 13.324 69.665 1.00 80.44 350 PHE A N 1
ATOM 2780 C CA . PHE A 1 350 ? -78.668 14.262 70.743 1.00 80.44 350 PHE A CA 1
ATOM 2781 C C . PHE A 1 350 ? -79.903 15.070 71.168 1.00 80.44 350 PHE A C 1
ATOM 2783 O O . PHE A 1 350 ? -80.194 15.189 72.360 1.00 80.44 350 PHE A O 1
ATOM 2790 N N . ASN A 1 351 ? -80.689 15.550 70.201 1.00 79.88 351 ASN A N 1
ATOM 2791 C CA . ASN A 1 351 ? -81.938 16.265 70.470 1.00 79.88 351 ASN A CA 1
ATOM 2792 C C . ASN A 1 351 ? -82.993 15.369 71.143 1.00 79.88 351 ASN A C 1
ATOM 2794 O O . ASN A 1 351 ? -83.642 15.795 72.102 1.00 79.88 351 ASN A O 1
ATOM 2798 N N . LEU A 1 352 ? -83.137 14.115 70.697 1.00 78.31 352 LEU A N 1
ATOM 2799 C CA . LEU A 1 352 ? -84.024 13.131 71.330 1.00 78.31 352 LEU A CA 1
ATOM 2800 C C . LEU A 1 352 ? -83.586 12.806 72.760 1.00 78.31 352 LEU A C 1
ATOM 2802 O O . LEU A 1 352 ? -84.427 12.753 73.656 1.00 78.31 352 LEU A O 1
ATOM 2806 N N . LYS A 1 353 ? -82.278 12.656 72.998 1.00 78.56 353 LYS A N 1
ATOM 2807 C CA . LYS A 1 353 ? -81.711 12.457 74.336 1.00 78.56 353 LYS A CA 1
ATOM 2808 C C . LYS A 1 353 ? -82.046 13.628 75.264 1.00 78.56 353 LYS A C 1
ATOM 2810 O O . LYS A 1 353 ? -82.533 13.395 76.365 1.00 78.56 353 LYS A O 1
ATOM 2815 N N . GLY A 1 354 ? -81.896 14.869 74.795 1.00 73.81 354 GLY A N 1
ATOM 2816 C CA . GLY A 1 354 ? -82.296 16.062 75.550 1.00 73.81 354 GLY A CA 1
ATOM 2817 C C . GLY A 1 354 ? -83.802 16.119 75.847 1.00 73.81 354 GLY A C 1
ATOM 2818 O O . GLY A 1 354 ? -84.211 16.569 76.916 1.00 73.81 354 GLY A O 1
ATOM 2819 N N . SER A 1 355 ? -84.644 15.626 74.934 1.00 73.19 355 SER A N 1
ATOM 2820 C CA . SER A 1 355 ? -86.091 15.504 75.164 1.00 73.19 355 SER A CA 1
ATOM 2821 C C . SER A 1 355 ? -86.444 14.398 76.169 1.00 73.19 355 SER A C 1
ATOM 2823 O O . SER A 1 355 ? -87.339 14.585 76.992 1.00 73.19 355 SER A O 1
ATOM 2825 N N . ALA A 1 356 ? -85.739 13.265 76.137 1.00 71.25 356 ALA A N 1
ATOM 2826 C CA . ALA A 1 356 ? -85.903 12.174 77.096 1.00 71.25 356 ALA A CA 1
ATOM 2827 C C . ALA A 1 356 ? -85.472 12.588 78.516 1.00 71.25 356 ALA A C 1
ATOM 2829 O O . ALA A 1 356 ? -86.128 12.227 79.491 1.00 71.25 356 ALA A O 1
ATOM 2830 N N . GLU A 1 357 ? -84.418 13.399 78.638 1.00 73.69 357 GLU A N 1
ATOM 2831 C CA . GLU A 1 357 ? -83.974 13.985 79.910 1.00 73.69 357 GLU A CA 1
ATOM 2832 C C . GLU A 1 357 ? -85.061 14.898 80.510 1.00 73.69 357 GLU A C 1
ATOM 2834 O O . GLU A 1 357 ? -85.406 14.764 81.684 1.00 73.69 357 GLU A O 1
ATOM 2839 N N . LYS A 1 358 ? -85.708 15.734 79.681 1.00 73.00 358 LYS A N 1
ATOM 2840 C CA . LYS A 1 358 ? -86.871 16.550 80.089 1.00 73.00 358 LYS A CA 1
ATOM 2841 C C . LYS A 1 358 ? -88.077 15.700 80.506 1.00 73.00 358 LYS A C 1
ATOM 2843 O O . LYS A 1 358 ? -88.774 16.042 81.459 1.00 73.00 358 LYS A O 1
ATOM 2848 N N . GLN A 1 359 ? -88.325 14.576 79.828 1.00 68.94 359 GLN A N 1
ATOM 2849 C CA . GLN A 1 359 ? -89.354 13.612 80.239 1.00 68.94 359 GLN A CA 1
ATOM 2850 C C . GLN A 1 359 ? -89.022 12.953 81.586 1.00 68.94 359 GLN A C 1
ATOM 2852 O O . GLN A 1 359 ? -89.907 12.802 82.429 1.00 68.94 359 GLN A O 1
ATOM 2857 N N . ARG A 1 360 ? -87.752 12.621 81.838 1.00 70.75 360 ARG A N 1
ATOM 2858 C CA . ARG A 1 360 ? -87.289 12.084 83.126 1.00 70.75 360 ARG A CA 1
ATOM 2859 C C . ARG A 1 360 ? -87.503 13.079 84.268 1.00 70.75 360 ARG A C 1
ATOM 2861 O O . ARG A 1 360 ? -87.960 12.693 85.338 1.00 70.75 360 ARG A O 1
ATOM 2868 N N . GLU A 1 361 ? -87.256 14.359 84.012 1.00 68.19 361 GLU A N 1
ATOM 2869 C CA . GLU A 1 361 ? -87.505 15.447 84.962 1.00 68.19 361 GLU A CA 1
ATOM 2870 C C . GLU A 1 361 ? -89.011 15.637 85.244 1.00 68.19 361 GLU A C 1
ATOM 2872 O O . GLU A 1 361 ? -89.410 15.888 86.381 1.00 68.19 361 GLU A O 1
ATOM 2877 N N . SER A 1 362 ? -89.881 15.428 84.245 1.00 66.62 362 SER A N 1
ATOM 2878 C CA . SER A 1 362 ? -91.339 15.411 84.454 1.00 66.62 362 SER A CA 1
ATOM 2879 C C . SER A 1 362 ? -91.834 14.190 85.245 1.00 66.62 362 SER A C 1
ATOM 2881 O O . SER A 1 362 ? -92.740 14.330 86.062 1.00 66.62 362 SER A O 1
ATOM 2883 N N . LEU A 1 363 ? -91.205 13.020 85.079 1.00 66.44 363 LEU A N 1
ATOM 2884 C CA . LEU A 1 363 ? -91.491 11.824 85.883 1.00 66.44 363 LEU A CA 1
ATOM 2885 C C . LEU A 1 363 ? -91.036 11.984 87.341 1.00 66.44 363 LEU A C 1
ATOM 2887 O O . LEU A 1 363 ? -91.730 11.529 88.243 1.00 66.44 363 LEU A O 1
ATOM 2891 N N . SER A 1 364 ? -89.931 12.694 87.589 1.00 70.12 364 SER A N 1
ATOM 2892 C CA . SER A 1 364 ? -89.510 13.065 88.949 1.00 70.12 364 SER A CA 1
ATOM 2893 C C . SER A 1 364 ? -90.566 13.916 89.664 1.00 70.12 364 SER A C 1
ATOM 2895 O O . SER A 1 364 ? -90.859 13.683 90.831 1.00 70.12 364 SER A O 1
ATOM 2897 N N . LYS A 1 365 ? -91.198 14.863 88.955 1.00 74.69 365 LYS A N 1
ATOM 2898 C CA . LYS A 1 365 ? -92.300 15.674 89.506 1.00 74.69 365 LYS A CA 1
ATOM 2899 C C . LYS A 1 365 ? -93.571 14.857 89.764 1.00 74.69 365 LYS A C 1
ATOM 2901 O O . LYS A 1 365 ? -94.340 15.195 90.657 1.00 74.69 365 LYS A O 1
ATOM 2906 N N . ILE A 1 366 ? -93.798 13.784 89.002 1.00 71.88 366 ILE A N 1
ATOM 2907 C CA . ILE A 1 366 ? -94.890 12.832 89.263 1.00 71.88 366 ILE A CA 1
ATOM 2908 C C . ILE A 1 366 ? -94.606 12.033 90.542 1.00 71.88 366 ILE A C 1
ATOM 2910 O O . ILE A 1 366 ? -95.502 11.908 91.369 1.00 71.88 366 ILE A O 1
ATOM 2914 N N . HIS A 1 367 ? -93.367 11.581 90.755 1.00 72.81 367 HIS A N 1
ATOM 2915 C CA . HIS A 1 367 ? -92.969 10.886 91.985 1.00 72.81 367 HIS A CA 1
ATOM 2916 C C . HIS A 1 367 ? -93.169 11.758 93.244 1.00 72.81 367 HIS A C 1
ATOM 2918 O O . HIS A 1 367 ? -93.659 11.273 94.260 1.00 72.81 367 HIS A O 1
ATOM 2924 N N . GLU A 1 368 ? -92.875 13.062 93.177 1.00 70.50 368 GLU A N 1
ATOM 2925 C CA . GLU A 1 368 ? -93.156 14.009 94.277 1.00 70.50 368 GLU A CA 1
ATOM 2926 C C . GLU A 1 368 ? -94.667 14.186 94.546 1.00 70.50 368 GLU A C 1
ATOM 2928 O O . GLU A 1 368 ? -95.089 14.329 95.696 1.00 70.50 368 GLU A O 1
ATOM 2933 N N . LEU A 1 369 ? -95.510 14.136 93.506 1.00 70.38 369 LEU A N 1
ATOM 2934 C CA . LEU A 1 369 ? -96.972 14.162 93.656 1.00 70.38 369 LEU A CA 1
ATOM 2935 C C . LEU A 1 369 ? -97.523 12.846 94.234 1.00 70.38 369 LEU A C 1
ATOM 2937 O O . LEU A 1 369 ? -98.486 12.877 95.001 1.00 70.38 369 LEU A O 1
ATOM 2941 N N . GLU A 1 370 ? -96.914 11.703 93.914 1.00 71.12 370 GLU A N 1
ATOM 2942 C CA . GLU A 1 370 ? -97.270 10.391 94.474 1.00 71.12 370 GLU A CA 1
ATOM 2943 C C . GLU A 1 370 ? -96.914 10.279 95.969 1.00 71.12 370 GLU A C 1
ATOM 2945 O O . GLU A 1 370 ? -97.702 9.744 96.752 1.00 71.12 370 GLU A O 1
ATOM 2950 N N . GLU A 1 371 ? -95.793 10.864 96.402 1.00 72.12 371 GLU A N 1
ATOM 2951 C CA . GLU A 1 371 ? -95.409 10.955 97.819 1.00 72.12 371 GLU A CA 1
ATOM 2952 C C . GLU A 1 371 ? -96.419 11.790 98.637 1.00 72.12 371 GLU A C 1
ATOM 2954 O O . GLU A 1 371 ? -96.818 11.413 99.743 1.00 72.12 371 GLU A O 1
ATOM 2959 N N . LEU A 1 372 ? -96.949 12.866 98.045 1.00 74.62 372 LEU A N 1
ATOM 2960 C CA . LEU A 1 372 ? -98.007 13.702 98.628 1.00 74.62 372 LEU A CA 1
ATOM 2961 C C . LEU A 1 372 ? -99.358 12.965 98.737 1.00 74.62 372 LEU A C 1
ATOM 2963 O O . LEU A 1 372 ? -100.097 13.150 99.708 1.00 74.62 372 LEU A O 1
ATOM 2967 N N . VAL A 1 373 ? -99.667 12.083 97.781 1.00 72.62 373 VAL A N 1
ATOM 2968 C CA . VAL A 1 373 ? -100.845 11.197 97.824 1.00 72.62 373 VAL A CA 1
ATOM 2969 C C . VAL A 1 373 ? -100.706 10.138 98.921 1.00 72.62 373 VAL A C 1
ATOM 2971 O O . VAL A 1 373 ? -101.677 9.883 99.637 1.00 72.62 373 VAL A O 1
ATOM 2974 N N . CYS A 1 374 ? -99.515 9.563 99.118 1.00 67.31 374 CYS A N 1
ATOM 2975 C CA . CYS A 1 374 ? -99.239 8.662 100.243 1.00 67.31 374 CYS A CA 1
ATOM 2976 C C . CYS A 1 374 ? -99.458 9.362 101.594 1.00 67.31 374 CYS A C 1
ATOM 2978 O O . CYS A 1 374 ? -100.156 8.821 102.454 1.00 67.31 374 CYS A O 1
ATOM 2980 N N . HIS A 1 375 ? -98.988 10.604 101.740 1.00 69.50 375 HIS A N 1
ATOM 2981 C CA . HIS A 1 375 ? -99.164 11.390 102.963 1.00 69.50 375 HIS A CA 1
ATOM 2982 C C . HIS A 1 375 ? -100.637 11.782 103.229 1.00 69.50 375 HIS A C 1
ATOM 2984 O O . HIS A 1 375 ? -101.063 11.898 104.383 1.00 69.50 375 HIS A O 1
ATOM 2990 N N . LEU A 1 376 ? -101.453 11.962 102.182 1.00 64.44 376 LEU A N 1
ATOM 2991 C CA . LEU A 1 376 ? -102.902 12.199 102.299 1.00 64.44 376 LEU A CA 1
ATOM 2992 C C . LEU A 1 376 ? -103.689 10.915 102.618 1.00 64.44 376 LEU A C 1
ATOM 2994 O O . LEU A 1 376 ? -104.689 10.971 103.333 1.00 64.44 376 LEU A O 1
ATOM 2998 N N . LYS A 1 377 ? -103.220 9.753 102.149 1.00 66.75 377 LYS A N 1
ATOM 2999 C CA . LYS A 1 377 ? -103.810 8.432 102.431 1.00 66.75 377 LYS A CA 1
ATOM 3000 C C . LYS A 1 377 ? -103.538 7.963 103.869 1.00 66.75 377 LYS A C 1
ATOM 3002 O O . LYS A 1 377 ? -104.399 7.333 104.484 1.00 66.75 377 LYS A O 1
ATOM 3007 N N . GLU A 1 378 ? -102.385 8.330 104.426 1.00 64.44 378 GLU A N 1
ATOM 3008 C CA . GLU A 1 378 ? -102.012 8.090 105.828 1.00 64.44 378 GLU A CA 1
ATOM 3009 C C . GLU A 1 378 ? -102.898 8.898 106.799 1.00 64.44 378 GLU A C 1
ATOM 3011 O O . GLU A 1 378 ? -103.423 8.344 107.765 1.00 64.44 378 GLU A O 1
ATOM 3016 N N . LYS A 1 379 ? -103.229 10.155 106.462 1.00 64.12 379 LYS A N 1
ATOM 3017 C CA . LYS A 1 379 ? -104.165 10.980 107.255 1.00 64.12 379 LYS A CA 1
ATOM 3018 C C . LYS A 1 379 ? -105.625 10.516 107.220 1.00 64.12 379 LYS A C 1
ATOM 3020 O O . LYS A 1 379 ? -106.365 10.790 108.161 1.00 64.12 379 LYS A O 1
ATOM 3025 N N . VAL A 1 380 ? -106.046 9.801 106.175 1.00 58.69 380 VAL A N 1
ATOM 3026 C CA . VAL A 1 380 ? -107.371 9.149 106.125 1.00 58.69 380 VAL A CA 1
ATOM 3027 C C . VAL A 1 380 ? -107.397 7.889 107.004 1.00 58.69 380 VAL A C 1
ATOM 3029 O O . VAL A 1 380 ? -108.415 7.605 107.627 1.00 58.69 380 VAL A O 1
ATOM 3032 N N . SER A 1 381 ? -106.263 7.193 107.153 1.00 58.09 381 SER A N 1
ATOM 3033 C CA . SER A 1 381 ? -106.145 6.004 108.017 1.00 58.09 381 SER A CA 1
ATOM 3034 C C . SER A 1 381 ? -106.074 6.334 109.520 1.00 58.09 381 SER A C 1
ATOM 3036 O O . SER A 1 381 ? -106.514 5.532 110.343 1.00 58.09 381 SER A O 1
ATOM 3038 N N . GLU A 1 382 ? -105.587 7.521 109.903 1.00 59.22 382 GLU A N 1
ATOM 3039 C CA . GLU A 1 382 ? -105.513 7.972 111.308 1.00 59.22 382 GLU A CA 1
ATOM 3040 C C . GLU A 1 382 ? -106.864 8.419 111.912 1.00 59.22 382 GLU A C 1
ATOM 3042 O O . GLU A 1 382 ? -106.995 8.502 113.136 1.00 59.22 382 GLU A O 1
ATOM 3047 N N . ALA A 1 383 ? -107.896 8.668 111.096 1.00 47.06 383 ALA A N 1
ATOM 3048 C CA . ALA A 1 383 ? -109.236 9.037 111.573 1.00 47.06 383 ALA A CA 1
ATOM 3049 C C . ALA A 1 383 ? -110.173 7.830 111.801 1.00 47.06 383 ALA A C 1
ATOM 3051 O O . ALA A 1 383 ? -111.180 7.966 112.494 1.00 47.06 383 ALA A O 1
ATOM 3052 N N . GLU A 1 384 ? -109.835 6.649 111.273 1.00 41.50 384 GLU A N 1
ATOM 3053 C CA . GLU A 1 384 ? -110.708 5.461 111.272 1.00 41.50 384 GLU A CA 1
ATOM 3054 C C . GLU A 1 384 ? -110.357 4.429 112.365 1.00 41.50 384 GLU A C 1
ATOM 3056 O O . GLU A 1 384 ? -111.120 3.499 112.610 1.00 41.50 384 GLU A O 1
ATOM 3061 N N . LYS A 1 385 ? -109.246 4.599 113.099 1.00 49.53 385 LYS A N 1
ATOM 3062 C CA . LYS A 1 385 ? -108.826 3.667 114.169 1.00 49.53 385 LYS A CA 1
ATOM 3063 C C . LYS A 1 385 ? -108.660 4.336 115.536 1.00 49.53 385 LYS A C 1
ATOM 3065 O O . LYS A 1 385 ? -107.596 4.288 116.147 1.00 49.53 385 LYS A O 1
ATOM 3070 N N . ARG A 1 386 ? -109.751 4.938 116.034 1.00 45.78 386 ARG A N 1
ATOM 3071 C CA . ARG A 1 386 ? -109.916 5.357 117.445 1.00 45.78 386 ARG A CA 1
ATOM 3072 C C . ARG A 1 386 ? -111.128 4.712 118.141 1.00 45.78 386 ARG A C 1
ATOM 3074 O O . ARG A 1 386 ? -111.743 5.331 119.002 1.00 45.78 386 ARG A O 1
ATOM 3081 N N . ALA A 1 387 ? -111.460 3.470 117.818 1.00 37.28 387 ALA A N 1
ATOM 3082 C CA . ALA A 1 387 ? -112.373 2.678 118.635 1.00 37.28 387 ALA A CA 1
ATOM 3083 C C . ALA A 1 387 ? -111.945 1.210 118.587 1.00 37.28 387 ALA A C 1
ATOM 3085 O O . ALA A 1 387 ? -111.733 0.672 117.507 1.00 37.28 387 ALA A O 1
ATOM 3086 N N . ASP A 1 388 ? -111.817 0.636 119.781 1.00 35.22 388 ASP A N 1
ATOM 3087 C CA . ASP A 1 388 ? -111.502 -0.755 120.121 1.00 35.22 388 ASP A CA 1
ATOM 3088 C C . ASP A 1 388 ? -110.014 -1.137 119.959 1.00 35.22 388 ASP A C 1
ATOM 3090 O O . ASP A 1 388 ? -109.476 -1.217 118.865 1.00 35.22 388 ASP A O 1
ATOM 3094 N N . GLY A 1 389 ? -109.224 -1.376 121.005 1.00 35.69 389 GLY A N 1
ATOM 3095 C CA . GLY A 1 389 ? -109.548 -1.655 122.398 1.00 35.69 389 GLY A CA 1
ATOM 3096 C C . GLY A 1 389 ? -108.761 -2.883 122.850 1.00 35.69 389 GLY A C 1
ATOM 3097 O O . GLY A 1 389 ? -109.164 -3.994 122.551 1.00 35.69 389 GLY A O 1
ATOM 3098 N N . ALA A 1 390 ? -107.685 -2.624 123.596 1.00 32.31 390 ALA A N 1
ATOM 3099 C CA . ALA A 1 390 ? -107.066 -3.487 124.604 1.00 32.31 390 ALA A CA 1
ATOM 3100 C C . ALA A 1 390 ? -106.410 -4.833 124.200 1.00 32.31 390 ALA A C 1
ATOM 3102 O O . ALA A 1 390 ? -107.032 -5.740 123.666 1.00 32.31 390 ALA A O 1
ATOM 3103 N N . GLU A 1 391 ? -105.166 -4.967 124.679 1.00 28.92 391 GLU A N 1
ATOM 3104 C CA . GLU A 1 391 ? -104.670 -6.105 125.476 1.00 28.92 391 GLU A CA 1
ATOM 3105 C C . GLU A 1 391 ? -103.528 -6.967 124.897 1.00 28.92 391 GLU A C 1
ATOM 3107 O O . GLU A 1 391 ? -103.597 -7.521 123.806 1.00 28.92 391 GLU A O 1
ATOM 3112 N N . ALA A 1 392 ? -102.515 -7.099 125.767 1.00 34.03 392 ALA A N 1
ATOM 3113 C CA . ALA A 1 392 ? -101.387 -8.035 125.823 1.00 34.03 392 ALA A CA 1
ATOM 3114 C C . ALA A 1 392 ? -100.249 -7.847 124.796 1.00 34.03 392 ALA A C 1
ATOM 3116 O O . ALA A 1 392 ? -100.404 -8.087 123.607 1.00 34.03 392 ALA A O 1
ATOM 3117 N N . GLU A 1 393 ? -99.092 -7.280 125.164 1.00 30.00 393 GLU A N 1
ATOM 3118 C CA . GLU A 1 393 ? -97.999 -7.786 126.037 1.00 30.00 393 GLU A CA 1
ATOM 3119 C C . GLU A 1 393 ? -97.108 -8.906 125.454 1.00 30.00 393 GLU A C 1
ATOM 3121 O O . GLU A 1 393 ? -97.573 -9.837 124.811 1.00 30.00 393 GLU A O 1
ATOM 3126 N N . SER A 1 394 ? -95.816 -8.825 125.829 1.00 31.52 394 SER A N 1
ATOM 3127 C CA . SER A 1 394 ? -94.618 -9.635 125.495 1.00 31.52 394 SER A CA 1
ATOM 3128 C C . SER A 1 394 ? -93.903 -9.279 124.181 1.00 31.52 394 SER A C 1
ATOM 3130 O O . SER A 1 394 ? -94.463 -9.476 123.115 1.00 31.52 394 SER A O 1
ATOM 3132 N N . LYS A 1 395 ? -92.628 -8.851 124.104 1.00 32.47 395 LYS A N 1
ATOM 3133 C CA . LYS A 1 395 ? -91.452 -8.749 125.013 1.00 32.47 395 LYS A CA 1
ATOM 3134 C C . LYS A 1 395 ? -90.409 -7.868 124.266 1.00 32.47 395 LYS A C 1
ATOM 3136 O O . LYS A 1 395 ? -90.093 -8.181 123.126 1.00 32.47 395 LYS A O 1
ATOM 3141 N N . LEU A 1 396 ? -90.008 -6.668 124.714 1.00 29.41 396 LEU A N 1
ATOM 3142 C CA . LEU A 1 396 ? -88.806 -6.346 125.528 1.00 29.41 396 LEU A CA 1
ATOM 3143 C C . LEU A 1 396 ? -87.598 -7.310 125.359 1.00 29.41 396 LEU A C 1
ATOM 3145 O O . LEU A 1 396 ? -87.790 -8.506 125.493 1.00 29.41 396 LEU A O 1
ATOM 3149 N N . LEU A 1 397 ? -86.311 -6.940 125.244 1.00 29.50 397 LEU A N 1
ATOM 3150 C CA . LEU A 1 397 ? -85.551 -5.679 125.216 1.00 29.50 397 LEU A CA 1
ATOM 3151 C C . LEU A 1 397 ? -84.030 -6.060 125.172 1.00 29.50 397 LEU A C 1
ATOM 3153 O O . LEU A 1 397 ? -83.643 -7.010 125.839 1.00 29.50 397 LEU A O 1
ATOM 3157 N N . ARG A 1 398 ? -83.182 -5.245 124.515 1.00 30.88 398 ARG A N 1
ATOM 3158 C CA . ARG A 1 398 ? -81.822 -4.784 124.940 1.00 30.88 398 ARG A CA 1
ATOM 3159 C C . ARG A 1 398 ? -80.557 -5.698 125.021 1.00 30.88 398 ARG A C 1
ATOM 3161 O O . ARG A 1 398 ? -80.455 -6.581 125.854 1.00 30.88 398 ARG A O 1
ATOM 3168 N N . HIS A 1 399 ? -79.518 -5.195 124.327 1.00 30.64 399 HIS A N 1
ATOM 3169 C CA . HIS A 1 399 ? -78.164 -4.792 124.803 1.00 30.64 399 HIS A CA 1
ATOM 3170 C C . HIS A 1 399 ? -77.033 -5.812 125.128 1.00 30.64 399 HIS A C 1
ATOM 3172 O O . HIS A 1 399 ? -77.110 -6.590 126.065 1.00 30.64 399 HIS A O 1
ATOM 3178 N N . THR A 1 400 ? -75.911 -5.617 124.412 1.00 35.47 400 THR A N 1
ATOM 3179 C CA . THR A 1 400 ? -74.480 -5.554 124.835 1.00 35.47 400 THR A CA 1
ATOM 3180 C C . THR A 1 400 ? -73.800 -6.615 125.726 1.00 35.47 400 THR A C 1
ATOM 3182 O O . THR A 1 400 ? -74.031 -6.646 126.925 1.00 35.47 400 THR A O 1
ATOM 3185 N N . ASN A 1 401 ? -72.759 -7.219 125.124 1.00 35.59 401 ASN A N 1
ATOM 3186 C CA . ASN A 1 401 ? -71.331 -7.349 125.519 1.00 35.59 401 ASN A CA 1
ATOM 3187 C C . ASN A 1 401 ? -70.831 -8.134 126.763 1.00 35.59 401 ASN A C 1
ATOM 3189 O O . ASN A 1 401 ? -71.499 -8.197 127.785 1.00 35.59 401 ASN A O 1
ATOM 3193 N N . MET A 1 402 ? -69.546 -8.553 126.633 1.00 40.53 402 MET A N 1
ATOM 3194 C CA . MET A 1 402 ? -68.606 -9.288 127.533 1.00 40.53 402 MET A CA 1
ATOM 3195 C C . MET A 1 402 ? -68.712 -10.838 127.511 1.00 40.53 402 MET A C 1
ATOM 3197 O O . MET A 1 402 ? -69.817 -11.353 127.506 1.00 40.53 402 MET A O 1
ATOM 3201 N N . GLU A 1 403 ? -67.663 -11.688 127.484 1.00 37.50 403 GLU A N 1
ATOM 3202 C CA . GLU A 1 403 ? -66.207 -11.569 127.738 1.00 37.50 403 GLU A CA 1
ATOM 3203 C C . GLU A 1 403 ? -65.413 -12.864 127.336 1.00 37.50 403 GLU A C 1
ATOM 3205 O O . GLU A 1 403 ? -65.932 -13.969 127.443 1.00 37.50 403 GLU A O 1
ATOM 3210 N N . LEU A 1 404 ? -64.121 -12.675 126.998 1.00 37.44 404 LEU A N 1
ATOM 3211 C CA . LEU A 1 404 ? -62.878 -13.446 127.299 1.00 37.44 404 LEU A CA 1
ATOM 3212 C C . LEU A 1 404 ? -62.488 -14.860 126.759 1.00 37.44 404 LEU A C 1
ATOM 3214 O O . LEU A 1 404 ? -63.117 -15.875 127.037 1.00 37.44 404 LEU A O 1
ATOM 3218 N N . LYS A 1 405 ? -61.209 -14.863 126.297 1.00 36.09 405 LYS A N 1
ATOM 3219 C CA . LYS A 1 405 ? -60.030 -15.741 126.596 1.00 36.09 405 LYS A CA 1
ATOM 3220 C C . LYS A 1 405 ? -59.671 -16.934 125.677 1.00 36.09 405 LYS A C 1
ATOM 3222 O O . LYS A 1 405 ? -60.418 -17.900 125.615 1.00 36.09 405 LYS A O 1
ATOM 3227 N N . LYS A 1 406 ? -58.409 -16.969 125.182 1.00 35.56 406 LYS A N 1
ATOM 3228 C CA . LYS A 1 406 ? -57.264 -17.788 125.699 1.00 35.56 406 LYS A CA 1
ATOM 3229 C C . LYS A 1 406 ? -56.169 -18.086 124.632 1.00 35.56 406 LYS A C 1
ATOM 3231 O O . LYS A 1 406 ? -56.482 -18.401 123.494 1.00 35.56 406 LYS A O 1
ATOM 3236 N N . ASP A 1 407 ? -54.910 -17.986 125.072 1.00 38.06 407 ASP A N 1
ATOM 3237 C CA . ASP A 1 407 ? -53.577 -18.235 124.466 1.00 38.06 407 ASP A CA 1
ATOM 3238 C C . ASP A 1 407 ? -53.405 -19.310 123.360 1.00 38.06 407 ASP A C 1
ATOM 3240 O O . ASP A 1 407 ? -53.960 -20.401 123.465 1.00 38.06 407 ASP A O 1
ATOM 3244 N N . SER A 1 408 ? -52.496 -19.077 122.388 1.00 35.69 408 SER A N 1
ATOM 3245 C CA . SER A 1 408 ? -51.276 -19.898 122.137 1.00 35.69 408 SER A CA 1
ATOM 3246 C C . SER A 1 408 ? -50.576 -19.620 120.779 1.00 35.69 408 SER A C 1
ATOM 3248 O O . SER A 1 408 ? -51.227 -19.407 119.765 1.00 35.69 408 SER A O 1
ATOM 3250 N N . ASN A 1 409 ? -49.233 -19.664 120.801 1.00 49.78 409 ASN A N 1
ATOM 3251 C CA . ASN A 1 409 ? -48.264 -20.062 119.754 1.00 49.78 409 ASN A CA 1
ATOM 3252 C C . ASN A 1 409 ? -48.377 -19.578 118.288 1.00 49.78 409 ASN A C 1
ATOM 3254 O O . ASN A 1 409 ? -49.258 -20.013 117.558 1.00 49.78 409 ASN A O 1
ATOM 3258 N N . SER A 1 410 ? -47.325 -18.902 117.783 1.00 40.88 410 SER A N 1
ATOM 3259 C CA . SER A 1 410 ? -46.766 -19.147 116.424 1.00 40.88 410 SER A CA 1
ATOM 3260 C C . SER A 1 410 ? -45.459 -18.373 116.128 1.00 40.88 410 SER A C 1
ATOM 3262 O O . SER A 1 410 ? -45.447 -17.420 115.361 1.00 40.88 410 SER A O 1
ATOM 3264 N N . SER A 1 411 ? -44.305 -18.814 116.654 1.00 50.06 411 SER A N 1
ATOM 3265 C CA . SER A 1 411 ? -42.983 -18.283 116.234 1.00 50.06 411 SER A CA 1
ATOM 3266 C C . SER A 1 411 ? -42.378 -18.998 115.006 1.00 50.06 411 SER A C 1
ATOM 3268 O O . SER A 1 411 ? -41.163 -19.012 114.824 1.00 50.06 411 SER A O 1
ATOM 3270 N N . THR A 1 412 ? -43.202 -19.630 114.167 1.00 54.19 412 THR A N 1
ATOM 3271 C CA . THR A 1 412 ? -42.777 -20.357 112.952 1.00 54.19 412 THR A CA 1
ATOM 3272 C C . THR A 1 412 ? -43.372 -19.796 111.657 1.00 54.19 412 THR A C 1
ATOM 3274 O O . THR A 1 412 ? -42.921 -20.170 110.582 1.00 54.19 412 THR A O 1
ATOM 3277 N N . LEU A 1 413 ? -44.341 -18.875 111.726 1.00 56.66 413 LEU A N 1
ATOM 3278 C CA . LEU A 1 413 ? -44.993 -18.291 110.544 1.00 56.66 413 LEU A CA 1
ATOM 3279 C C . LEU A 1 413 ? -44.255 -17.045 110.019 1.00 56.66 413 LEU A C 1
ATOM 3281 O O . LEU A 1 413 ? -44.197 -16.821 108.813 1.00 56.66 413 LEU A O 1
ATOM 3285 N N . GLU A 1 414 ? -43.635 -16.256 110.901 1.00 59.62 414 GLU A N 1
ATOM 3286 C CA . GLU A 1 414 ? -42.877 -15.057 110.509 1.00 59.62 414 GLU A CA 1
ATOM 3287 C C . GLU A 1 414 ? -41.536 -15.393 109.841 1.00 59.62 414 GLU A C 1
ATOM 3289 O O . GLU A 1 414 ? -41.145 -14.718 108.891 1.00 59.62 414 GLU A O 1
ATOM 3294 N N . THR A 1 415 ? -40.861 -16.472 110.253 1.00 61.72 415 THR A N 1
ATOM 3295 C CA . THR A 1 415 ? -39.628 -16.945 109.600 1.00 61.72 415 THR A CA 1
ATOM 3296 C C . THR A 1 415 ? -39.906 -17.566 108.232 1.00 61.72 415 THR A C 1
ATOM 3298 O O . THR A 1 415 ? -39.148 -17.327 107.296 1.00 61.72 415 THR A O 1
ATOM 3301 N N . VAL A 1 416 ? -41.017 -18.295 108.078 1.00 70.81 416 VAL A N 1
ATOM 3302 C CA . VAL A 1 416 ? -41.458 -18.850 106.786 1.00 70.81 416 VAL A CA 1
ATOM 3303 C C . VAL A 1 416 ? -41.896 -17.742 105.826 1.00 70.81 416 VAL A C 1
ATOM 3305 O O . VAL A 1 416 ? -41.484 -17.762 104.673 1.00 70.81 416 VAL A O 1
ATOM 3308 N N . ASN A 1 417 ? -42.631 -16.726 106.292 1.00 72.25 417 ASN A N 1
ATOM 3309 C CA . ASN A 1 417 ? -43.010 -15.577 105.458 1.00 72.25 417 ASN A CA 1
ATOM 3310 C C . ASN A 1 417 ? -41.804 -14.715 105.046 1.00 72.25 417 ASN A C 1
ATOM 3312 O O . ASN A 1 417 ? -41.764 -14.212 103.922 1.00 72.25 417 ASN A O 1
ATOM 3316 N N . LEU A 1 418 ? -40.805 -14.552 105.921 1.00 79.94 418 LEU A N 1
ATOM 3317 C CA . LEU A 1 418 ? -39.569 -13.841 105.587 1.00 79.94 418 LEU A CA 1
ATOM 3318 C C . LEU A 1 418 ? -38.736 -14.619 104.555 1.00 79.94 418 LEU A C 1
ATOM 3320 O O . LEU A 1 418 ? -38.249 -14.021 103.597 1.00 79.94 418 LEU A O 1
ATOM 3324 N N . LEU A 1 419 ? -38.627 -15.945 104.711 1.00 77.56 419 LEU A N 1
ATOM 3325 C CA . LEU A 1 419 ? -37.938 -16.824 103.762 1.00 77.56 419 LEU A CA 1
ATOM 3326 C C . LEU A 1 419 ? -38.682 -16.942 102.425 1.00 77.56 419 LEU A C 1
ATOM 3328 O O . LEU A 1 419 ? -38.036 -16.913 101.386 1.00 77.56 419 LEU A O 1
ATOM 3332 N N . GLU A 1 420 ? -40.017 -16.998 102.410 1.00 81.12 420 GLU A N 1
ATOM 3333 C CA . GLU A 1 420 ? -40.806 -16.949 101.170 1.00 81.12 420 GLU A CA 1
ATOM 3334 C C . GLU A 1 420 ? -40.630 -15.621 100.438 1.00 81.12 420 GLU A C 1
ATOM 3336 O O . GLU A 1 420 ? -40.544 -15.591 99.211 1.00 81.12 420 GLU A O 1
ATOM 3341 N N . ARG A 1 421 ? -40.590 -14.508 101.174 1.00 83.56 421 ARG A N 1
ATOM 3342 C CA . ARG A 1 421 ? -40.385 -13.191 100.577 1.00 83.56 421 ARG A CA 1
ATOM 3343 C C . ARG A 1 421 ? -38.966 -13.054 100.018 1.00 83.56 421 ARG A C 1
ATOM 3345 O O . ARG A 1 421 ? -38.824 -12.562 98.904 1.00 83.56 421 ARG A O 1
ATOM 3352 N N . GLN A 1 422 ? -37.947 -13.545 100.729 1.00 86.06 422 GLN A N 1
ATOM 3353 C CA . GLN A 1 422 ? -36.577 -13.622 100.211 1.00 86.06 422 GLN A CA 1
ATOM 3354 C C . GLN A 1 422 ? -36.472 -14.552 99.000 1.00 86.06 422 GLN A C 1
ATOM 3356 O O . GLN A 1 422 ? -35.821 -14.180 98.035 1.00 86.06 422 GLN A O 1
ATOM 3361 N N . LEU A 1 423 ? -37.153 -15.702 99.005 1.00 82.88 423 LEU A N 1
ATOM 3362 C CA . LEU A 1 423 ? -37.168 -16.635 97.879 1.00 82.88 423 LEU A CA 1
ATOM 3363 C C . LEU A 1 423 ? -37.789 -15.996 96.631 1.00 82.88 423 LEU A C 1
ATOM 3365 O O . LEU A 1 423 ? -37.197 -16.065 95.558 1.00 82.88 423 LEU A O 1
ATOM 3369 N N . ARG A 1 424 ? -38.937 -15.316 96.773 1.00 86.69 424 ARG A N 1
ATOM 3370 C CA . ARG A 1 424 ? -39.566 -14.564 95.673 1.00 86.69 424 ARG A CA 1
ATOM 3371 C C . ARG A 1 424 ? -38.672 -13.430 95.176 1.00 86.69 424 ARG A C 1
ATOM 3373 O O . ARG A 1 424 ? -38.600 -13.199 93.978 1.00 86.69 424 ARG A O 1
ATOM 3380 N N . GLU A 1 425 ? -37.973 -12.735 96.069 1.00 88.44 425 GLU A N 1
ATOM 3381 C CA . GLU A 1 425 ? -37.060 -11.654 95.690 1.00 88.44 425 GLU A CA 1
ATOM 3382 C C . GLU A 1 425 ? -35.800 -12.181 94.981 1.00 88.44 425 GLU A C 1
ATOM 3384 O O . GLU A 1 425 ? -35.391 -11.614 93.968 1.00 88.44 425 GLU A O 1
ATOM 3389 N N . THR A 1 426 ? -35.239 -13.315 95.419 1.00 85.50 426 THR A N 1
ATOM 3390 C CA . THR A 1 426 ? -34.145 -13.995 94.707 1.00 85.50 426 THR A CA 1
ATOM 3391 C C . THR A 1 426 ? -34.588 -14.584 93.369 1.00 85.50 426 THR A C 1
ATOM 3393 O O . THR A 1 426 ? -33.806 -14.569 92.426 1.00 85.50 426 THR A O 1
ATOM 3396 N N . ASP A 1 427 ? -35.832 -15.057 93.254 1.00 90.31 427 ASP A N 1
ATOM 3397 C CA . ASP A 1 427 ? -36.395 -15.575 92.001 1.00 90.31 427 ASP A CA 1
ATOM 3398 C C . ASP A 1 427 ? -36.608 -14.445 90.982 1.00 90.31 427 ASP A C 1
ATOM 3400 O O . ASP A 1 427 ? -36.225 -14.567 89.821 1.00 90.31 427 ASP A O 1
ATOM 3404 N N . VAL A 1 428 ? -37.091 -13.281 91.431 1.00 91.31 428 VAL A N 1
ATOM 3405 C CA . VAL A 1 428 ? -37.171 -12.067 90.598 1.00 91.31 428 VAL A CA 1
ATOM 3406 C C . VAL A 1 428 ? -35.776 -11.592 90.166 1.00 91.31 428 VAL A C 1
ATOM 3408 O O . VAL A 1 428 ? -35.588 -11.226 89.006 1.00 91.31 428 VAL A O 1
ATOM 3411 N N . GLN A 1 429 ? -34.776 -11.624 91.055 1.00 90.25 429 GLN A N 1
ATOM 3412 C CA . GLN A 1 429 ? -33.388 -11.292 90.702 1.00 90.25 429 GLN A CA 1
ATOM 3413 C C . GLN A 1 429 ? -32.781 -12.295 89.711 1.00 90.25 429 GLN A C 1
ATOM 3415 O O . GLN A 1 429 ? -32.076 -11.882 88.789 1.00 90.25 429 GLN A O 1
ATOM 3420 N N . LEU A 1 430 ? -33.078 -13.590 89.862 1.00 90.06 430 LEU A N 1
ATOM 3421 C CA . LEU A 1 430 ? -32.662 -14.637 88.932 1.00 90.06 430 LEU A CA 1
ATOM 3422 C C . LEU A 1 430 ? -33.302 -14.429 87.558 1.00 90.06 430 LEU A C 1
ATOM 3424 O O . LEU A 1 430 ? -32.588 -14.432 86.561 1.00 90.06 430 LEU A O 1
ATOM 3428 N N . GLN A 1 431 ? -34.611 -14.172 87.492 1.00 91.62 431 GLN A N 1
ATOM 3429 C CA . GLN A 1 431 ? -35.295 -13.883 86.229 1.00 91.62 431 GLN A CA 1
ATOM 3430 C C . GLN A 1 431 ? -34.759 -12.617 85.555 1.00 91.62 431 GLN A C 1
ATOM 3432 O O . GLN A 1 431 ? -34.556 -12.615 84.346 1.00 91.62 431 GLN A O 1
ATOM 3437 N N . HIS A 1 432 ? -34.457 -11.561 86.316 1.00 92.62 432 HIS A N 1
ATOM 3438 C CA . HIS A 1 432 ? -33.824 -10.359 85.770 1.00 92.62 432 HIS A CA 1
ATOM 3439 C C . HIS A 1 432 ? -32.405 -10.639 85.242 1.00 92.62 432 HIS A C 1
ATOM 3441 O O . HIS A 1 432 ? -32.027 -10.135 84.185 1.00 92.62 432 HIS A O 1
ATOM 3447 N N . ALA A 1 433 ? -31.610 -11.454 85.944 1.00 90.56 433 ALA A N 1
ATOM 3448 C CA . ALA A 1 433 ? -30.283 -11.862 85.483 1.00 90.56 433 ALA A CA 1
ATOM 3449 C C . ALA A 1 433 ? -30.351 -12.736 84.218 1.00 90.56 433 ALA A C 1
ATOM 3451 O O . ALA A 1 433 ? -29.556 -12.524 83.305 1.00 90.56 433 ALA A O 1
ATOM 3452 N N . VAL A 1 434 ? -31.318 -13.659 84.137 1.00 93.12 434 VAL A N 1
ATOM 3453 C CA . VAL A 1 434 ? -31.578 -14.497 82.953 1.00 93.12 434 VAL A CA 1
ATOM 3454 C C . VAL A 1 434 ? -32.026 -13.638 81.772 1.00 93.12 434 VAL A C 1
ATOM 3456 O O . VAL A 1 434 ? -31.405 -13.707 80.719 1.00 93.12 434 VAL A O 1
ATOM 3459 N N . ALA A 1 435 ? -33.006 -12.752 81.960 1.00 92.31 435 ALA A N 1
ATOM 3460 C CA . ALA A 1 435 ? -33.461 -11.840 80.910 1.00 92.31 435 ALA A CA 1
ATOM 3461 C C . ALA A 1 435 ? -32.336 -10.903 80.425 1.00 92.31 435 ALA A C 1
ATOM 3463 O O . ALA A 1 435 ? -32.217 -10.632 79.233 1.00 92.31 435 ALA A O 1
ATOM 3464 N N . SER A 1 436 ? -31.470 -10.433 81.332 1.00 92.94 436 SER A N 1
ATOM 3465 C CA . SER A 1 436 ? -30.288 -9.629 80.986 1.00 92.94 436 SER A CA 1
ATOM 3466 C C . SER A 1 436 ? -29.242 -10.437 80.205 1.00 92.94 436 SER A C 1
ATOM 3468 O O . SER A 1 436 ? -28.692 -9.949 79.215 1.00 92.94 436 SER A O 1
ATOM 3470 N N . ALA A 1 437 ? -28.990 -11.687 80.607 1.00 91.25 437 ALA A N 1
ATOM 3471 C CA . ALA A 1 437 ? -28.099 -12.602 79.901 1.00 91.25 437 ALA A CA 1
ATOM 3472 C C . ALA A 1 437 ? -28.618 -12.917 78.488 1.00 91.25 437 ALA A C 1
ATOM 3474 O O . ALA A 1 437 ? -27.859 -12.781 77.529 1.00 91.25 437 ALA A O 1
ATOM 3475 N N . GLU A 1 438 ? -29.907 -13.239 78.344 1.00 93.19 438 GLU A N 1
ATOM 3476 C CA . GLU A 1 438 ? -30.572 -13.481 77.056 1.00 93.19 438 GLU A CA 1
ATOM 3477 C C . GLU A 1 438 ? -30.517 -12.242 76.154 1.00 93.19 438 GLU A C 1
ATOM 3479 O O . GLU A 1 438 ? -30.072 -12.340 75.011 1.00 93.19 438 GLU A O 1
ATOM 3484 N N . ALA A 1 439 ? -30.835 -11.054 76.681 1.00 93.25 439 ALA A N 1
ATOM 3485 C CA . ALA A 1 439 ? -30.722 -9.800 75.934 1.00 93.25 439 ALA A CA 1
ATOM 3486 C C . ALA A 1 439 ? -29.275 -9.516 75.485 1.00 93.25 439 ALA A C 1
ATOM 3488 O O . ALA A 1 439 ? -29.041 -9.025 74.376 1.00 93.25 439 ALA A O 1
ATOM 3489 N N . SER A 1 440 ? -28.278 -9.839 76.317 1.00 90.00 440 SER A N 1
ATOM 3490 C CA . SER A 1 440 ? -26.866 -9.704 75.938 1.00 90.00 440 SER A CA 1
ATOM 3491 C C . SER A 1 440 ? -26.436 -10.720 74.874 1.00 90.00 440 SER A C 1
ATOM 3493 O O . SER A 1 440 ? -25.689 -10.362 73.962 1.00 90.00 440 SER A O 1
ATOM 3495 N N . GLN A 1 441 ? -26.947 -11.953 74.941 1.00 94.06 441 GLN A N 1
ATOM 3496 C CA . GLN A 1 441 ? -26.661 -13.012 73.977 1.00 94.06 441 GLN A CA 1
ATOM 3497 C C . GLN A 1 441 ? -27.295 -12.705 72.617 1.00 94.06 441 GLN A C 1
ATOM 3499 O O . GLN A 1 441 ? -26.643 -12.860 71.585 1.00 94.06 441 GLN A O 1
ATOM 3504 N N . GLU A 1 442 ? -28.526 -12.198 72.605 1.00 93.62 442 GLU A N 1
ATOM 3505 C CA . GLU A 1 442 ? -29.208 -11.752 71.392 1.00 93.62 442 GLU A CA 1
ATOM 3506 C C . GLU A 1 442 ? -28.486 -10.554 70.757 1.00 93.62 442 GLU A C 1
ATOM 3508 O O . GLU A 1 442 ? -28.213 -10.553 69.553 1.00 93.62 442 GLU A O 1
ATOM 3513 N N . LYS A 1 443 ? -28.043 -9.583 71.570 1.00 94.44 443 LYS A N 1
ATOM 3514 C CA . LYS A 1 443 ? -27.189 -8.478 71.108 1.00 94.44 443 LYS A CA 1
ATOM 3515 C C . LYS A 1 443 ? -25.879 -8.982 70.493 1.00 94.44 443 LYS A C 1
ATOM 3517 O O . LYS A 1 443 ? -25.453 -8.465 69.462 1.00 94.44 443 LYS A O 1
ATOM 3522 N N . GLN A 1 444 ? -25.239 -9.980 71.099 1.00 93.94 444 GLN A N 1
ATOM 3523 C CA . GLN A 1 444 ? -24.010 -10.570 70.571 1.00 93.94 444 GLN A CA 1
ATOM 3524 C C . GLN A 1 444 ? -24.262 -11.331 69.258 1.00 93.94 444 GLN A C 1
ATOM 3526 O O . GLN A 1 444 ? -23.480 -11.192 68.321 1.00 93.94 444 GLN A O 1
ATOM 3531 N N . SER A 1 445 ? -25.382 -12.049 69.141 1.00 95.06 445 SER A N 1
ATOM 3532 C CA . SER A 1 445 ? -25.807 -12.701 67.895 1.00 95.06 445 SER A CA 1
ATOM 3533 C C . SER A 1 445 ?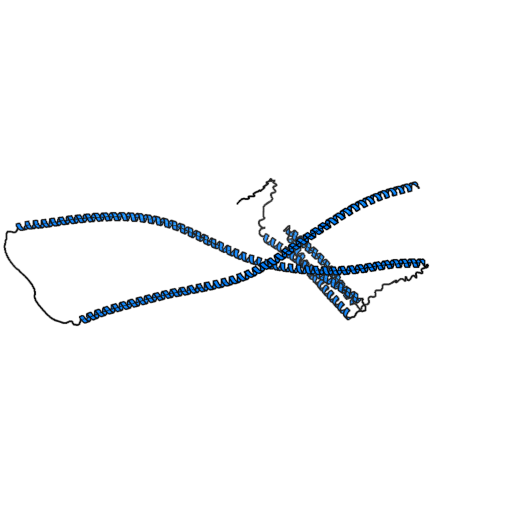 -26.051 -11.690 66.768 1.00 95.06 445 SER A C 1
ATOM 3535 O O . SER A 1 445 ? -25.589 -11.891 65.646 1.00 95.06 445 SER A O 1
ATOM 3537 N N . MET A 1 446 ? -26.720 -10.570 67.063 1.00 96.38 446 MET A N 1
ATOM 3538 C CA . MET A 1 446 ? -26.926 -9.481 66.100 1.00 96.38 446 MET A CA 1
ATOM 3539 C C . MET A 1 446 ? -25.604 -8.848 65.651 1.00 96.38 446 MET A C 1
ATOM 3541 O O . MET A 1 446 ? -25.419 -8.586 64.461 1.00 96.38 446 MET A O 1
ATOM 3545 N N . LEU A 1 447 ? -24.664 -8.641 66.580 1.00 96.06 447 LEU A N 1
ATOM 3546 C CA . LEU A 1 447 ? -23.327 -8.146 66.245 1.00 96.06 447 LEU A CA 1
ATOM 3547 C C . LEU A 1 447 ? -22.583 -9.120 65.327 1.00 96.06 447 LEU A C 1
ATOM 3549 O O . LEU A 1 447 ? -22.028 -8.679 64.328 1.00 96.06 447 LEU A O 1
ATOM 3553 N N . TYR A 1 448 ? -22.614 -10.427 65.605 1.00 96.25 448 TYR A N 1
ATOM 3554 C CA . TYR A 1 448 ? -21.981 -11.423 64.734 1.00 96.25 448 TYR A CA 1
ATOM 3555 C C . TYR A 1 448 ? -22.616 -11.491 63.342 1.00 96.25 448 TYR A C 1
ATOM 3557 O O . TYR A 1 448 ? -21.883 -11.593 62.363 1.00 96.25 448 TYR A O 1
ATOM 3565 N N . SER A 1 449 ? -23.944 -11.373 63.232 1.00 96.56 449 SER A N 1
ATOM 3566 C CA . SER A 1 449 ? -24.612 -11.264 61.926 1.00 96.56 449 SER A CA 1
ATOM 3567 C C . SER A 1 449 ? -24.146 -10.022 61.165 1.00 96.56 449 SER A C 1
ATOM 3569 O O . SER A 1 449 ? -23.787 -10.117 60.000 1.00 96.56 449 SER A O 1
ATOM 3571 N N . THR A 1 450 ? -24.070 -8.873 61.843 1.00 96.56 450 THR A N 1
ATOM 3572 C CA . THR A 1 450 ? -23.625 -7.613 61.227 1.00 96.56 450 THR A CA 1
ATOM 3573 C C . THR A 1 450 ? -22.161 -7.682 60.783 1.00 96.56 450 THR A C 1
ATOM 3575 O O . THR A 1 450 ? -21.816 -7.184 59.716 1.00 96.56 450 THR A O 1
ATOM 3578 N N . ILE A 1 451 ? -21.290 -8.300 61.588 1.00 96.19 451 ILE A N 1
ATOM 3579 C CA . ILE A 1 451 ? -19.878 -8.510 61.237 1.00 96.19 451 ILE A CA 1
ATOM 3580 C C . ILE A 1 451 ? -19.778 -9.384 59.990 1.00 96.19 451 ILE A C 1
ATOM 3582 O O . ILE A 1 451 ? -19.047 -9.031 59.072 1.00 96.19 451 ILE A O 1
ATOM 3586 N N . LYS A 1 452 ? -20.552 -10.471 59.926 1.00 97.38 452 LYS A N 1
ATOM 3587 C CA . LYS A 1 452 ? -20.570 -11.353 58.761 1.00 97.38 452 LYS A CA 1
ATOM 3588 C C . LYS A 1 452 ? -21.020 -10.622 57.493 1.00 97.38 452 LYS A C 1
ATOM 3590 O O . LYS A 1 452 ? -20.360 -10.732 56.467 1.00 97.38 452 LYS A O 1
ATOM 3595 N N . ASP A 1 453 ? -22.076 -9.816 57.583 1.00 97.62 453 ASP A N 1
ATOM 3596 C CA . ASP A 1 453 ? -22.542 -9.008 56.450 1.00 97.62 453 ASP A CA 1
ATOM 3597 C C . ASP A 1 453 ? -21.463 -8.003 55.986 1.00 97.62 453 ASP A C 1
ATOM 3599 O O . ASP A 1 453 ? -21.301 -7.752 54.790 1.00 97.62 453 ASP A O 1
ATOM 3603 N N . MET A 1 454 ? -20.688 -7.436 56.921 1.00 97.75 454 MET A N 1
ATOM 3604 C CA . MET A 1 454 ? -19.546 -6.570 56.601 1.00 97.75 454 MET A CA 1
ATOM 3605 C C . MET A 1 454 ? -18.378 -7.340 55.968 1.00 97.75 454 MET A C 1
ATOM 3607 O O . MET A 1 454 ? -17.737 -6.811 55.062 1.00 97.75 454 MET A O 1
ATOM 3611 N N . GLU A 1 455 ? -18.093 -8.566 56.412 1.00 97.62 455 GLU A N 1
ATOM 3612 C CA . GLU A 1 455 ? -17.066 -9.437 55.823 1.00 97.62 455 GLU A CA 1
ATOM 3613 C C . GLU A 1 455 ? -17.411 -9.803 54.375 1.00 97.62 455 GLU A C 1
ATOM 3615 O O . GLU A 1 455 ? -16.570 -9.633 53.489 1.00 97.62 455 GLU A O 1
ATOM 3620 N N . ASP A 1 456 ? -18.661 -10.196 54.115 1.00 96.62 456 ASP A N 1
ATOM 3621 C CA . ASP A 1 456 ? -19.151 -10.505 52.768 1.00 96.62 456 ASP A CA 1
ATOM 3622 C C . ASP A 1 456 ? -19.055 -9.272 51.843 1.00 96.62 456 ASP A C 1
ATOM 3624 O O . ASP A 1 456 ? -18.643 -9.381 50.683 1.00 96.62 456 ASP A O 1
ATOM 3628 N N . LEU A 1 457 ? -19.355 -8.071 52.360 1.00 98.00 457 LEU A N 1
ATOM 3629 C CA . LEU A 1 457 ? -19.187 -6.814 51.621 1.00 98.00 457 LEU A CA 1
ATOM 3630 C C . LEU A 1 457 ? -17.712 -6.505 51.325 1.00 98.00 457 LEU A C 1
ATOM 3632 O O . LEU A 1 457 ? -17.391 -6.044 50.229 1.00 98.00 457 LEU A O 1
ATOM 3636 N N . ILE A 1 458 ? -16.809 -6.733 52.282 1.00 97.44 458 ILE A N 1
ATOM 3637 C CA . ILE A 1 458 ? -15.367 -6.534 52.087 1.00 97.44 458 ILE A CA 1
ATOM 3638 C C . ILE A 1 458 ? -14.839 -7.487 51.012 1.00 97.44 458 ILE A C 1
ATOM 3640 O O . ILE A 1 458 ? -14.047 -7.063 50.170 1.00 97.44 458 ILE A O 1
ATOM 3644 N N . GLU A 1 459 ? -15.275 -8.745 51.015 1.00 97.75 459 GLU A N 1
ATOM 3645 C CA . GLU A 1 459 ? -14.882 -9.738 50.013 1.00 97.75 459 GLU A CA 1
ATOM 3646 C C . GLU A 1 459 ? -15.381 -9.342 48.610 1.00 97.75 459 GLU A C 1
ATOM 3648 O O . GLU A 1 459 ? -14.605 -9.323 47.649 1.00 97.75 459 GLU A O 1
ATOM 3653 N N . ASP A 1 460 ? -16.646 -8.918 48.487 1.00 97.88 460 ASP A N 1
ATOM 3654 C CA . ASP A 1 460 ? -17.200 -8.408 47.225 1.00 97.88 460 ASP A CA 1
ATOM 3655 C C . ASP A 1 460 ? -16.437 -7.167 46.734 1.00 97.88 460 ASP A C 1
ATOM 3657 O O . ASP A 1 460 ? -16.037 -7.103 45.565 1.00 97.88 460 ASP A O 1
ATOM 3661 N N . LEU A 1 461 ? -16.159 -6.210 47.628 1.00 97.38 461 LEU A N 1
ATOM 3662 C CA . LEU A 1 461 ? -15.378 -5.014 47.312 1.00 97.38 461 LEU A CA 1
ATOM 3663 C C . LEU A 1 461 ? -13.952 -5.359 46.877 1.00 97.38 461 LEU A C 1
ATOM 3665 O O . LEU A 1 461 ? -13.499 -4.819 45.869 1.00 97.38 461 LEU A O 1
ATOM 3669 N N . LYS A 1 462 ? -13.263 -6.287 47.550 1.00 97.38 462 LYS A N 1
ATOM 3670 C CA . LYS A 1 462 ? -11.940 -6.773 47.124 1.00 97.38 462 LYS A CA 1
ATOM 3671 C C . LYS A 1 462 ? -11.989 -7.367 45.722 1.00 97.38 462 LYS A C 1
ATOM 3673 O O . LYS A 1 462 ? -11.178 -6.998 44.878 1.00 97.38 462 LYS A O 1
ATOM 3678 N N . SER A 1 463 ? -12.974 -8.221 45.438 1.00 95.88 463 SER A N 1
ATOM 3679 C CA . SER A 1 463 ? -13.118 -8.829 44.110 1.00 95.88 463 SER A CA 1
ATOM 3680 C C . SER A 1 463 ? -13.357 -7.781 43.013 1.00 95.88 463 SER A C 1
ATOM 3682 O O . SER A 1 463 ? -12.846 -7.902 41.895 1.00 95.88 463 SER A O 1
ATOM 3684 N N . LYS A 1 464 ? -14.114 -6.721 43.330 1.00 97.62 464 LYS A N 1
ATOM 3685 C CA . LYS A 1 464 ? -14.351 -5.584 42.434 1.00 97.62 464 LYS A CA 1
ATOM 3686 C C . LYS A 1 464 ? -13.090 -4.751 42.235 1.00 97.62 464 LYS A C 1
ATOM 3688 O O . LYS A 1 464 ? -12.831 -4.367 41.098 1.00 97.62 464 LYS A O 1
ATOM 3693 N N . VAL A 1 465 ? -12.309 -4.520 43.291 1.00 96.50 465 VAL A N 1
ATOM 3694 C CA . VAL A 1 465 ? -11.016 -3.823 43.225 1.00 96.50 465 VAL A CA 1
ATOM 3695 C C . VAL A 1 465 ? -10.044 -4.590 42.331 1.00 96.50 465 VAL A C 1
ATOM 3697 O O . VAL A 1 465 ? -9.585 -4.016 41.352 1.00 96.50 465 VAL A O 1
ATOM 3700 N N . SER A 1 466 ? -9.851 -5.899 42.525 1.00 94.06 466 SER A N 1
ATOM 3701 C CA . SER A 1 466 ? -8.955 -6.692 41.662 1.00 94.06 466 SER A CA 1
ATOM 3702 C C . SER A 1 466 ? -9.405 -6.723 40.191 1.00 94.06 466 SER A C 1
ATOM 3704 O O . SER A 1 466 ? -8.592 -6.695 39.264 1.00 94.06 466 SER A O 1
ATOM 3706 N N . LYS A 1 467 ? -10.721 -6.734 39.934 1.00 96.81 467 LYS A N 1
ATOM 3707 C CA . LYS A 1 467 ? -11.265 -6.599 38.568 1.00 96.81 467 LYS A CA 1
ATOM 3708 C C . LYS A 1 467 ? -11.069 -5.200 37.979 1.00 96.81 467 LYS A C 1
ATOM 3710 O O . LYS A 1 467 ? -11.023 -5.064 36.760 1.00 96.81 467 LYS A O 1
ATOM 3715 N N . ALA A 1 468 ? -11.052 -4.156 38.801 1.00 95.06 468 ALA A N 1
ATOM 3716 C CA . ALA A 1 468 ? -10.788 -2.794 38.352 1.00 95.06 468 ALA A CA 1
ATOM 3717 C C . ALA A 1 468 ? -9.291 -2.581 38.081 1.00 95.06 468 ALA A C 1
ATOM 3719 O O . ALA A 1 468 ? -8.952 -1.998 37.055 1.00 95.06 468 ALA A O 1
ATOM 3720 N N . GLU A 1 469 ? -8.415 -3.113 38.934 1.00 94.00 469 GLU A N 1
ATOM 3721 C CA . GLU A 1 469 ? -6.955 -3.083 38.770 1.00 94.00 469 GLU A CA 1
ATOM 3722 C C . GLU A 1 469 ? -6.532 -3.769 37.470 1.00 94.00 469 GLU A C 1
ATOM 3724 O O . GLU A 1 469 ? -5.968 -3.112 36.604 1.00 94.00 469 GLU A O 1
ATOM 3729 N N . SER A 1 470 ? -6.943 -5.021 37.247 1.00 91.00 470 SER A N 1
ATOM 3730 C CA . SER A 1 470 ? -6.634 -5.745 35.997 1.00 91.00 470 SER A CA 1
ATOM 3731 C C . SER A 1 470 ? -7.153 -5.046 34.731 1.00 91.00 470 SER A C 1
ATOM 3733 O O . SER A 1 470 ? -6.512 -5.079 33.681 1.00 91.00 470 SER A O 1
ATOM 3735 N N . ARG A 1 471 ? -8.311 -4.373 34.802 1.00 95.69 471 ARG A N 1
ATOM 3736 C CA . ARG A 1 471 ? -8.800 -3.537 33.689 1.00 95.69 471 ARG A CA 1
ATOM 3737 C C . ARG A 1 471 ? -7.947 -2.292 33.478 1.00 95.69 471 ARG A C 1
ATOM 3739 O O . ARG A 1 471 ? -7.792 -1.878 32.334 1.00 95.69 471 ARG A O 1
ATOM 3746 N N . THR A 1 472 ? -7.450 -1.695 34.556 1.00 93.88 472 THR A N 1
ATOM 3747 C CA . THR A 1 472 ? -6.596 -0.504 34.506 1.00 93.88 472 THR A CA 1
ATOM 3748 C C . THR A 1 472 ? -5.228 -0.857 33.931 1.00 93.88 472 THR A C 1
ATOM 3750 O O . THR A 1 472 ? -4.802 -0.194 32.996 1.00 93.88 472 THR A O 1
ATOM 3753 N N . GLU A 1 473 ? -4.617 -1.957 34.377 1.00 90.56 473 GLU A N 1
ATOM 3754 C CA . GLU A 1 473 ? -3.368 -2.496 33.815 1.00 90.56 473 GLU A CA 1
ATOM 3755 C C . GLU A 1 473 ? -3.516 -2.814 32.320 1.00 90.56 473 GLU A C 1
ATOM 3757 O O . GLU A 1 473 ? -2.711 -2.379 31.501 1.00 90.56 473 GLU A O 1
ATOM 3762 N N . SER A 1 474 ? -4.604 -3.488 31.924 1.00 92.56 474 SER A N 1
ATOM 3763 C CA . SER A 1 474 ? -4.873 -3.762 30.505 1.00 92.56 474 SER A CA 1
ATOM 3764 C C . SER A 1 474 ? -5.088 -2.485 29.680 1.00 92.56 474 SER A C 1
ATOM 3766 O O . SER A 1 474 ? -4.760 -2.449 28.493 1.00 92.56 474 SER A O 1
ATOM 3768 N N . ALA A 1 475 ? -5.669 -1.437 30.269 1.00 92.12 475 ALA A N 1
ATOM 3769 C CA . ALA A 1 475 ? -5.821 -0.148 29.601 1.00 92.12 475 ALA A CA 1
ATOM 3770 C C . ALA A 1 475 ? -4.481 0.591 29.484 1.00 92.12 475 ALA A C 1
ATOM 3772 O O . ALA A 1 475 ? -4.224 1.203 28.452 1.00 92.12 475 ALA A O 1
ATOM 3773 N N . GLU A 1 476 ? -3.626 0.507 30.501 1.00 92.62 476 GLU A N 1
ATOM 3774 C CA . GLU A 1 476 ? -2.281 1.080 30.498 1.00 92.62 476 GLU A CA 1
ATOM 3775 C C . GLU A 1 476 ? -1.401 0.435 29.423 1.00 92.62 476 GLU A C 1
ATOM 3777 O O . GLU A 1 476 ? -0.820 1.149 28.609 1.00 92.62 476 GLU A O 1
ATOM 3782 N N . GLU A 1 477 ? -1.401 -0.897 29.320 1.00 92.06 477 GLU A N 1
ATOM 3783 C CA . GLU A 1 477 ? -0.684 -1.624 28.265 1.00 92.06 477 GLU A CA 1
ATOM 3784 C C . GLU A 1 477 ? -1.161 -1.209 26.863 1.00 92.06 477 GLU A C 1
ATOM 3786 O O . GLU A 1 477 ? -0.354 -0.915 25.981 1.00 92.06 477 GLU A O 1
ATOM 3791 N N . LYS A 1 478 ? -2.481 -1.074 26.663 1.00 95.81 478 LYS A N 1
ATOM 3792 C CA . LYS A 1 478 ? -3.037 -0.554 25.401 1.00 95.81 478 LYS A CA 1
ATOM 3793 C C . LYS A 1 478 ? -2.598 0.879 25.116 1.00 95.81 478 LYS A C 1
ATOM 3795 O O . LYS A 1 478 ? -2.332 1.200 23.963 1.00 95.81 478 LYS A O 1
ATOM 3800 N N . CYS A 1 479 ? -2.536 1.739 26.130 1.00 89.25 479 CYS A N 1
ATOM 3801 C CA . CYS A 1 479 ? -2.058 3.112 25.975 1.00 89.25 479 CYS A CA 1
ATOM 3802 C C . CYS A 1 479 ? -0.576 3.162 25.589 1.00 89.25 479 CYS A C 1
ATOM 3804 O O . CYS A 1 479 ? -0.209 4.002 24.772 1.00 89.25 479 CYS A O 1
ATOM 3806 N N . ILE A 1 480 ? 0.257 2.266 26.126 1.00 91.38 480 ILE A N 1
ATOM 3807 C CA . ILE A 1 480 ? 1.672 2.152 25.748 1.00 91.38 480 ILE A CA 1
ATOM 3808 C C . ILE A 1 480 ? 1.789 1.753 24.275 1.00 91.38 480 ILE A C 1
ATOM 3810 O O . ILE A 1 480 ? 2.401 2.487 23.504 1.00 91.38 480 ILE A O 1
ATOM 3814 N N . ILE A 1 481 ? 1.113 0.676 23.859 1.00 93.69 481 ILE A N 1
ATOM 3815 C CA . ILE A 1 481 ? 1.125 0.208 22.461 1.00 93.69 481 ILE A CA 1
ATOM 3816 C C . ILE A 1 481 ? 0.618 1.305 21.509 1.00 93.69 481 ILE A C 1
ATOM 3818 O O . ILE A 1 481 ? 1.204 1.558 20.457 1.00 93.69 481 ILE A O 1
ATOM 3822 N N . LEU A 1 482 ? -0.464 2.000 21.877 1.00 94.50 482 LEU A N 1
ATOM 3823 C CA . LEU A 1 482 ? -0.978 3.127 21.095 1.00 94.50 482 LEU A CA 1
ATOM 3824 C C . LEU A 1 482 ? 0.016 4.293 21.028 1.00 94.50 482 LEU A C 1
ATOM 3826 O O . LEU A 1 482 ? 0.105 4.956 20.001 1.00 94.50 482 LEU A O 1
ATOM 3830 N N . SER A 1 483 ? 0.767 4.556 22.098 1.00 92.19 483 SER A N 1
ATOM 3831 C CA . SER A 1 483 ? 1.788 5.604 22.105 1.00 92.19 483 SER A CA 1
ATOM 3832 C C . SER A 1 483 ? 2.978 5.254 21.212 1.00 92.19 483 SER A C 1
ATOM 3834 O O . SER A 1 483 ? 3.474 6.133 20.511 1.00 92.19 483 SER A O 1
ATOM 3836 N N . GLU A 1 484 ? 3.434 4.001 21.236 1.00 92.81 484 GLU A N 1
ATOM 3837 C CA . GLU A 1 484 ? 4.531 3.513 20.390 1.00 92.81 484 GLU A CA 1
ATOM 3838 C C . GLU A 1 484 ? 4.137 3.577 18.913 1.00 92.81 484 GLU A C 1
ATOM 3840 O O . GLU A 1 484 ? 4.775 4.279 18.135 1.00 92.81 484 GLU A O 1
ATOM 3845 N N . THR A 1 485 ? 2.998 2.980 18.555 1.00 94.50 485 THR A N 1
ATOM 3846 C CA . THR A 1 485 ? 2.481 3.019 17.176 1.00 94.50 485 THR A CA 1
ATOM 3847 C C . THR A 1 485 ? 2.240 4.443 16.671 1.00 94.50 485 THR A C 1
ATOM 3849 O O . THR A 1 485 ? 2.511 4.745 15.512 1.00 94.50 485 THR A O 1
ATOM 3852 N N . ASN A 1 486 ? 1.774 5.359 17.526 1.00 92.44 486 ASN A N 1
ATOM 3853 C CA . ASN A 1 486 ? 1.611 6.763 17.153 1.00 92.44 486 ASN A CA 1
ATOM 3854 C C . ASN A 1 486 ? 2.957 7.481 16.933 1.00 92.44 486 ASN A C 1
ATOM 3856 O O . ASN A 1 486 ? 3.027 8.396 16.114 1.00 92.44 486 ASN A O 1
ATOM 3860 N N . SER A 1 487 ? 4.019 7.080 17.640 1.00 94.50 487 SER A N 1
ATOM 3861 C CA . SER A 1 487 ? 5.378 7.571 17.381 1.00 94.50 487 SER A CA 1
ATOM 3862 C C . SER A 1 487 ? 5.889 7.079 16.028 1.00 94.50 487 SER A C 1
ATOM 3864 O O . SER A 1 487 ? 6.346 7.896 15.230 1.00 94.50 487 SER A O 1
ATOM 3866 N N . ASP A 1 488 ? 5.736 5.785 15.743 1.00 95.56 488 ASP A N 1
ATOM 3867 C CA . ASP A 1 488 ? 6.171 5.173 14.482 1.00 95.56 488 ASP A CA 1
ATOM 3868 C C . ASP A 1 488 ? 5.464 5.810 13.276 1.00 95.56 488 ASP A C 1
ATOM 3870 O O . ASP A 1 488 ? 6.108 6.236 12.316 1.00 95.56 488 ASP A O 1
ATOM 3874 N N . LEU A 1 489 ? 4.138 5.980 13.361 1.00 94.69 489 LEU A N 1
ATOM 3875 C CA . LEU A 1 489 ? 3.352 6.666 12.330 1.00 94.69 489 LEU A CA 1
ATOM 3876 C C . LEU A 1 489 ? 3.806 8.116 12.127 1.00 94.69 489 LEU A C 1
ATOM 3878 O O . LEU A 1 489 ? 3.819 8.622 11.004 1.00 94.69 489 LEU A O 1
ATOM 3882 N N . ASN A 1 490 ? 4.173 8.817 13.200 1.00 96.12 490 ASN A N 1
ATOM 3883 C CA . ASN A 1 490 ? 4.653 10.190 13.098 1.00 96.12 490 ASN A CA 1
ATOM 3884 C C . ASN A 1 490 ? 6.026 10.272 12.406 1.00 96.12 490 ASN A C 1
ATOM 3886 O O . ASN A 1 490 ? 6.264 11.204 11.628 1.00 96.12 490 ASN A O 1
ATOM 3890 N N . ASP A 1 491 ? 6.906 9.299 12.640 1.00 96.94 491 ASP A N 1
ATOM 3891 C CA . ASP A 1 491 ? 8.191 9.195 11.948 1.00 96.94 491 ASP A CA 1
ATOM 3892 C C . ASP A 1 491 ? 8.011 8.852 10.461 1.00 96.94 491 ASP A C 1
ATOM 3894 O O . ASP A 1 491 ? 8.651 9.475 9.606 1.00 96.94 491 ASP A O 1
ATOM 3898 N N . GLU A 1 492 ? 7.068 7.970 10.126 1.00 97.06 492 GLU A N 1
ATOM 3899 C CA . GLU A 1 492 ? 6.704 7.659 8.739 1.00 97.06 492 GLU A CA 1
ATOM 3900 C C . GLU A 1 492 ? 6.129 8.886 8.009 1.00 97.06 492 GLU A C 1
ATOM 3902 O O . GLU A 1 492 ? 6.562 9.223 6.904 1.00 97.06 492 GLU A O 1
ATOM 3907 N N . ILE A 1 493 ? 5.228 9.641 8.649 1.00 94.44 493 ILE A N 1
ATOM 3908 C CA . ILE A 1 493 ? 4.697 10.902 8.101 1.00 94.44 493 ILE A CA 1
ATOM 3909 C C . ILE A 1 493 ? 5.829 11.896 7.823 1.00 94.44 493 ILE A C 1
ATOM 3911 O O . ILE A 1 493 ? 5.820 12.585 6.797 1.00 94.44 493 ILE A O 1
ATOM 3915 N N . LYS A 1 494 ? 6.805 12.001 8.729 1.00 96.38 494 LYS A N 1
ATOM 3916 C CA . LYS A 1 494 ? 7.958 12.887 8.551 1.00 96.38 494 LYS A CA 1
ATOM 3917 C C . LYS A 1 494 ? 8.831 12.437 7.379 1.00 96.38 494 LYS A C 1
ATOM 3919 O O . LYS A 1 494 ? 9.243 13.280 6.583 1.00 96.38 494 LYS A O 1
ATOM 3924 N N . PHE A 1 495 ? 9.081 11.136 7.247 1.00 96.56 495 PHE A N 1
ATOM 3925 C CA . PHE A 1 495 ? 9.814 10.571 6.116 1.00 96.56 495 PHE A CA 1
ATOM 3926 C C . PHE A 1 495 ? 9.113 10.864 4.783 1.00 96.56 495 PHE A C 1
ATOM 3928 O O . PHE A 1 495 ? 9.730 11.407 3.864 1.00 96.56 495 PHE A O 1
ATOM 3935 N N . LEU A 1 496 ? 7.806 10.599 4.701 1.00 96.06 496 LEU A N 1
ATOM 3936 C CA . LEU A 1 496 ? 7.008 10.864 3.504 1.00 96.06 496 LEU A CA 1
ATOM 3937 C C . LEU A 1 496 ? 6.987 12.351 3.141 1.00 96.06 496 LEU A C 1
ATOM 3939 O O . LEU A 1 496 ? 7.096 12.691 1.963 1.00 96.06 496 LEU A O 1
ATOM 3943 N N . ARG A 1 497 ? 6.910 13.245 4.135 1.00 97.81 497 ARG A N 1
ATOM 3944 C CA . ARG A 1 497 ? 6.985 14.696 3.914 1.00 97.81 497 ARG A CA 1
ATOM 3945 C C . ARG A 1 497 ? 8.328 15.110 3.315 1.00 97.81 497 ARG A C 1
ATOM 3947 O O . ARG A 1 497 ? 8.337 15.834 2.327 1.00 97.81 497 ARG A O 1
ATOM 3954 N N . ASN A 1 498 ? 9.438 14.607 3.852 1.00 95.94 498 ASN A N 1
ATOM 3955 C CA . ASN A 1 498 ? 10.765 14.896 3.306 1.00 95.94 498 ASN A CA 1
ATOM 3956 C C . ASN A 1 498 ? 10.898 14.388 1.861 1.00 95.94 498 ASN A C 1
ATOM 3958 O O . ASN A 1 498 ? 11.405 15.098 0.997 1.00 95.94 498 ASN A O 1
ATOM 3962 N N . ARG A 1 499 ? 10.398 13.177 1.571 1.00 97.31 499 ARG A N 1
ATOM 3963 C CA . ARG A 1 499 ? 10.416 12.630 0.206 1.00 97.31 499 ARG A CA 1
ATOM 3964 C C . ARG A 1 499 ? 9.573 13.471 -0.752 1.00 97.31 499 ARG A C 1
ATOM 3966 O O . ARG A 1 499 ? 10.002 13.731 -1.873 1.00 97.31 499 ARG A O 1
ATOM 3973 N N . MET A 1 500 ? 8.399 13.916 -0.307 1.00 95.94 500 MET A N 1
ATOM 3974 C CA . MET A 1 500 ? 7.538 14.819 -1.068 1.00 95.94 500 MET A CA 1
ATOM 3975 C C . MET A 1 500 ? 8.248 16.141 -1.379 1.00 95.94 500 MET A C 1
ATOM 3977 O O . MET A 1 500 ? 8.210 16.576 -2.523 1.00 95.94 500 MET A O 1
ATOM 3981 N N . GLU A 1 501 ? 8.942 16.742 -0.410 1.00 97.00 501 GLU A N 1
ATOM 3982 C CA . GLU A 1 501 ? 9.725 17.967 -0.625 1.00 97.00 501 GLU A CA 1
ATOM 3983 C C . GLU A 1 501 ? 10.848 17.766 -1.661 1.00 97.00 501 GLU A C 1
ATOM 3985 O O . GLU A 1 501 ? 11.046 18.614 -2.533 1.00 97.00 501 GLU A O 1
ATOM 3990 N N . CYS A 1 502 ? 11.551 16.628 -1.632 1.00 95.38 502 CYS A N 1
ATOM 3991 C CA . CYS A 1 502 ? 12.563 16.301 -2.642 1.00 95.38 502 CYS A CA 1
ATOM 3992 C C . CYS A 1 502 ? 11.964 16.122 -4.044 1.00 95.38 502 CYS A C 1
ATOM 3994 O O . CYS A 1 502 ? 12.530 16.612 -5.025 1.00 95.38 502 CYS A O 1
ATOM 3996 N N . LEU A 1 503 ? 10.828 15.425 -4.148 1.00 95.38 503 LEU A N 1
ATOM 3997 C CA . LEU A 1 503 ? 10.130 15.232 -5.420 1.00 95.38 503 LEU A CA 1
ATOM 3998 C C . LEU A 1 503 ? 9.607 16.555 -5.983 1.00 95.38 503 LEU A C 1
ATOM 4000 O O . LEU A 1 503 ? 9.741 16.790 -7.180 1.00 95.38 503 LEU A O 1
ATOM 4004 N N . ASP A 1 504 ? 9.077 17.432 -5.133 1.00 95.31 504 ASP A N 1
ATOM 4005 C CA . ASP A 1 504 ? 8.596 18.760 -5.524 1.00 95.31 504 ASP A CA 1
ATOM 4006 C C . ASP A 1 504 ? 9.741 19.633 -6.068 1.00 95.31 504 ASP A C 1
ATOM 4008 O O . ASP A 1 504 ? 9.639 20.229 -7.143 1.00 95.31 504 ASP A O 1
ATOM 4012 N N . ALA A 1 505 ? 10.902 19.617 -5.401 1.00 96.25 505 ALA A N 1
ATOM 4013 C CA . ALA A 1 505 ? 12.102 20.294 -5.889 1.00 96.25 505 ALA A CA 1
ATOM 4014 C C . ALA A 1 505 ? 12.590 19.730 -7.239 1.00 96.25 505 ALA A C 1
ATOM 4016 O O . ALA A 1 505 ? 12.930 20.495 -8.147 1.00 96.25 505 ALA A O 1
ATOM 4017 N N . SER A 1 506 ? 12.596 18.401 -7.395 1.00 96.62 506 SER A N 1
ATOM 4018 C CA . SER A 1 506 ? 12.990 17.737 -8.644 1.00 96.62 506 SER A CA 1
ATOM 4019 C C . SER A 1 506 ? 12.021 18.047 -9.791 1.00 96.62 506 SER A C 1
ATOM 4021 O O . SER A 1 506 ? 12.458 18.345 -10.905 1.00 96.62 506 SER A O 1
ATOM 4023 N N . LEU A 1 507 ? 10.714 18.071 -9.513 1.00 96.50 507 LEU A N 1
ATOM 4024 C CA . LEU A 1 507 ? 9.684 18.454 -10.475 1.00 96.50 507 LEU A CA 1
ATOM 4025 C C . LEU A 1 507 ? 9.886 19.895 -10.951 1.00 96.50 507 LEU A C 1
ATOM 4027 O O . LEU A 1 507 ? 9.922 20.144 -12.157 1.00 96.50 507 LEU A O 1
ATOM 4031 N N . HIS A 1 508 ? 10.089 20.838 -10.028 1.00 96.69 508 HIS A N 1
ATOM 4032 C CA . HIS A 1 508 ? 10.363 22.229 -10.382 1.00 96.69 508 HIS A CA 1
ATOM 4033 C C . HIS A 1 508 ? 11.622 22.381 -11.248 1.00 96.69 508 HIS A C 1
ATOM 4035 O O . HIS A 1 508 ? 11.612 23.136 -12.227 1.00 96.69 508 HIS A O 1
ATOM 4041 N N . GLN A 1 509 ? 12.682 21.625 -10.956 1.00 97.38 509 GLN A N 1
ATOM 4042 C CA . GLN A 1 509 ? 13.897 21.612 -11.771 1.00 97.38 509 GLN A CA 1
ATOM 4043 C C . GLN A 1 509 ? 13.649 21.034 -13.177 1.00 97.38 509 GLN A C 1
ATOM 4045 O O . GLN A 1 509 ? 14.104 21.597 -14.179 1.00 97.38 509 GLN A O 1
ATOM 4050 N N . ALA A 1 510 ? 12.893 19.939 -13.287 1.00 96.12 510 ALA A N 1
ATOM 4051 C CA . ALA A 1 510 ? 12.514 19.342 -14.567 1.00 96.12 510 ALA A CA 1
ATOM 4052 C C . ALA A 1 510 ? 11.648 20.297 -15.414 1.00 96.12 510 ALA A C 1
ATOM 4054 O O . ALA A 1 510 ? 11.835 20.427 -16.626 1.00 96.12 510 ALA A O 1
ATOM 4055 N N . GLU A 1 511 ? 10.731 21.035 -14.788 1.00 95.94 511 GLU A N 1
ATOM 4056 C CA . GLU A 1 511 ? 9.935 22.053 -15.476 1.00 95.94 511 GLU A CA 1
ATOM 4057 C C . GLU A 1 511 ? 10.788 23.217 -15.989 1.00 95.94 511 GLU A C 1
ATOM 4059 O O . GLU A 1 511 ? 10.569 23.714 -17.102 1.00 95.94 511 GLU A O 1
ATOM 4064 N N . GLU A 1 512 ? 11.767 23.666 -15.202 1.00 97.44 512 GLU A N 1
ATOM 4065 C CA . GLU A 1 512 ? 12.665 24.745 -15.597 1.00 97.44 512 GLU A CA 1
ATOM 4066 C C . GLU A 1 512 ? 13.572 24.338 -16.765 1.00 97.44 512 GLU A C 1
ATOM 4068 O O . GLU A 1 512 ? 13.675 25.080 -17.750 1.00 97.44 512 GLU A O 1
ATOM 4073 N N . THR A 1 513 ? 14.148 23.134 -16.717 1.00 96.56 513 THR A N 1
ATOM 4074 C CA . THR A 1 513 ? 14.968 22.581 -17.809 1.00 96.56 513 THR A CA 1
ATOM 4075 C C . THR A 1 513 ? 14.145 22.374 -19.080 1.00 96.56 513 THR A C 1
ATOM 4077 O O . THR A 1 513 ? 14.542 22.849 -20.146 1.00 96.56 513 THR A O 1
ATOM 4080 N N . LYS A 1 514 ? 12.939 21.797 -18.988 1.00 97.62 514 LYS A N 1
ATOM 4081 C CA . LYS A 1 514 ? 11.998 21.683 -20.118 1.00 97.62 514 LYS A CA 1
ATOM 4082 C C . LYS A 1 514 ? 11.697 23.045 -20.743 1.00 97.62 514 LYS A C 1
ATOM 4084 O O . LYS A 1 514 ? 11.698 23.185 -21.969 1.00 97.62 514 LYS A O 1
ATOM 4089 N N . ARG A 1 515 ? 11.450 24.070 -19.919 1.00 97.31 515 ARG A N 1
ATOM 4090 C CA . ARG A 1 515 ? 11.181 25.440 -20.383 1.00 97.31 515 ARG A CA 1
ATOM 4091 C C . ARG A 1 515 ? 12.396 26.047 -21.089 1.00 97.31 515 ARG A C 1
ATOM 4093 O O . ARG A 1 515 ? 12.218 26.752 -22.084 1.00 97.31 515 ARG A O 1
ATOM 4100 N N . ALA A 1 516 ? 13.608 25.790 -20.600 1.00 96.62 516 ALA A N 1
ATOM 4101 C CA . ALA A 1 516 ? 14.846 26.228 -21.242 1.00 96.62 516 ALA A CA 1
ATOM 4102 C C . ALA A 1 516 ? 15.053 25.540 -22.602 1.00 96.62 516 ALA A C 1
ATOM 4104 O O . ALA A 1 516 ? 15.252 26.224 -23.607 1.00 96.62 516 ALA A O 1
ATOM 4105 N N . THR A 1 517 ? 14.888 24.217 -22.666 1.00 96.56 517 THR A N 1
ATOM 4106 C CA . THR A 1 517 ? 15.006 23.435 -23.906 1.00 96.56 517 THR A CA 1
ATOM 4107 C C . THR A 1 517 ? 13.968 23.855 -24.946 1.00 96.56 517 THR A C 1
ATOM 4109 O O . THR A 1 517 ? 14.300 24.050 -26.113 1.00 96.56 517 THR A O 1
ATOM 4112 N N . ALA A 1 518 ? 12.717 24.096 -24.541 1.00 96.44 518 ALA A N 1
ATOM 4113 C CA . ALA A 1 518 ? 11.680 24.590 -25.448 1.00 96.44 518 ALA A CA 1
ATOM 4114 C C . ALA A 1 518 ? 12.036 25.961 -26.057 1.00 96.44 518 ALA A C 1
ATOM 4116 O O . ALA A 1 518 ? 11.781 26.201 -27.241 1.00 96.44 518 ALA A O 1
ATOM 4117 N N . LYS A 1 519 ? 12.661 26.857 -25.276 1.00 97.50 519 LYS A N 1
ATOM 4118 C CA . LYS A 1 519 ? 13.156 28.147 -25.786 1.00 97.50 519 LYS A CA 1
ATOM 4119 C C . LYS A 1 519 ? 14.276 27.953 -26.809 1.00 97.50 519 LYS A C 1
ATOM 4121 O O . LYS A 1 519 ? 14.225 28.597 -27.857 1.00 97.50 519 LYS A O 1
ATOM 4126 N N . ASP A 1 520 ? 15.238 27.070 -26.542 1.00 97.81 520 ASP A N 1
ATOM 4127 C CA . ASP A 1 520 ? 16.329 26.765 -27.479 1.00 97.81 520 ASP A CA 1
ATOM 4128 C C . ASP A 1 520 ? 15.806 26.178 -28.798 1.00 97.81 520 ASP A C 1
ATOM 4130 O O . ASP A 1 520 ? 16.111 26.695 -29.877 1.00 97.81 520 ASP A O 1
ATOM 4134 N N . ILE A 1 521 ? 14.916 25.181 -28.723 1.00 96.88 521 ILE A N 1
ATOM 4135 C CA . ILE A 1 521 ? 14.247 24.605 -29.898 1.00 96.88 521 ILE A CA 1
ATOM 4136 C C . ILE A 1 521 ? 13.531 25.702 -30.690 1.00 96.88 521 ILE A C 1
ATOM 4138 O O . ILE A 1 521 ? 13.641 25.747 -31.918 1.00 96.88 521 ILE A O 1
ATOM 4142 N N . GLY A 1 522 ? 12.840 26.624 -30.013 1.00 97.19 522 GLY A N 1
ATOM 4143 C CA . GLY A 1 522 ? 12.188 27.765 -30.654 1.00 97.19 522 GLY A CA 1
ATOM 4144 C C . GLY A 1 522 ? 13.164 28.674 -31.411 1.00 97.19 522 GLY A C 1
ATOM 4145 O O . GLY A 1 522 ? 12.860 29.109 -32.524 1.00 97.19 522 GLY A O 1
ATOM 4146 N N . ILE A 1 523 ? 14.348 28.939 -30.851 1.00 97.12 523 ILE A N 1
ATOM 4147 C CA . ILE A 1 523 ? 15.405 29.731 -31.503 1.00 97.12 523 ILE A CA 1
ATOM 4148 C C . ILE A 1 523 ? 15.967 28.980 -32.718 1.00 97.12 523 ILE A C 1
ATOM 4150 O O . ILE A 1 523 ? 16.023 29.540 -33.817 1.00 97.12 523 ILE A O 1
ATOM 4154 N N . ARG A 1 524 ? 16.326 27.700 -32.557 1.00 97.00 524 ARG A N 1
ATOM 4155 C CA . ARG A 1 524 ? 16.863 26.860 -33.642 1.00 97.00 524 ARG A CA 1
ATOM 4156 C C . ARG A 1 524 ? 15.869 26.693 -34.789 1.00 97.00 524 ARG A C 1
ATOM 4158 O O . ARG A 1 524 ? 16.254 26.797 -35.952 1.00 97.00 524 ARG A O 1
ATOM 4165 N N . THR A 1 525 ? 14.589 26.506 -34.478 1.00 97.69 525 THR A N 1
ATOM 4166 C CA . THR A 1 525 ? 13.517 26.365 -35.476 1.00 97.69 525 THR A CA 1
ATOM 4167 C C . THR A 1 525 ? 13.376 27.625 -36.328 1.00 97.69 525 THR A C 1
ATOM 4169 O O . THR A 1 525 ? 13.262 27.526 -37.552 1.00 97.69 525 THR A O 1
ATOM 4172 N N . LYS A 1 526 ? 13.451 28.819 -35.718 1.00 97.81 526 LYS A N 1
ATOM 4173 C CA . LYS A 1 526 ? 13.443 30.093 -36.461 1.00 97.81 526 LYS A CA 1
ATOM 4174 C C . LYS A 1 526 ? 14.630 30.189 -37.420 1.00 97.81 526 LYS A C 1
ATOM 4176 O O . LYS A 1 526 ? 14.432 30.470 -38.597 1.00 97.81 526 LYS A O 1
ATOM 4181 N N . LEU A 1 527 ? 15.837 29.863 -36.951 1.00 97.88 527 LEU A N 1
ATOM 4182 C CA . LEU A 1 527 ? 17.047 29.888 -37.779 1.00 97.88 527 LEU A CA 1
ATOM 4183 C C . LEU A 1 527 ? 16.956 28.924 -38.972 1.00 97.88 527 LEU A C 1
ATOM 4185 O O . LEU A 1 527 ? 17.294 29.296 -40.097 1.00 97.88 527 LEU A O 1
ATOM 4189 N N . ILE A 1 528 ? 16.479 27.697 -38.744 1.00 97.12 528 ILE A N 1
ATOM 4190 C CA . ILE A 1 528 ? 16.275 26.705 -39.809 1.00 97.12 528 ILE A CA 1
ATOM 4191 C C . ILE A 1 528 ? 15.246 27.213 -40.823 1.00 97.12 528 ILE A C 1
ATOM 4193 O O . ILE A 1 528 ? 15.476 27.115 -42.027 1.00 97.12 528 ILE A O 1
ATOM 4197 N N . THR A 1 529 ? 14.144 27.803 -40.354 1.00 97.50 529 THR A N 1
ATOM 4198 C CA . THR A 1 529 ? 13.097 28.366 -41.220 1.00 97.50 529 THR A CA 1
ATOM 4199 C C . THR A 1 529 ? 13.651 29.479 -42.114 1.00 97.50 529 THR A C 1
ATOM 4201 O O . THR A 1 529 ? 13.430 29.460 -43.328 1.00 97.50 529 THR A O 1
ATOM 4204 N N . ASP A 1 530 ? 14.446 30.395 -41.553 1.00 97.81 530 ASP A N 1
ATOM 4205 C CA . ASP A 1 530 ? 15.103 31.465 -42.313 1.00 97.81 530 ASP A CA 1
ATOM 4206 C C . ASP A 1 530 ? 16.069 30.907 -43.371 1.00 97.81 530 ASP A C 1
ATOM 4208 O O . ASP A 1 530 ? 16.134 31.405 -44.501 1.00 97.81 530 ASP A O 1
ATOM 4212 N N . LEU A 1 531 ? 16.817 29.850 -43.033 1.00 98.19 531 LEU A N 1
ATOM 4213 C CA . LEU A 1 531 ? 17.733 29.191 -43.964 1.00 98.19 531 LEU A CA 1
ATOM 4214 C C . LEU A 1 531 ? 16.980 28.491 -45.104 1.00 98.19 531 LEU A C 1
ATOM 4216 O O . LEU A 1 531 ? 17.376 28.622 -46.263 1.00 98.19 531 LEU A O 1
ATOM 4220 N N . ILE A 1 532 ? 15.881 27.795 -44.797 1.00 97.62 532 ILE A N 1
ATOM 4221 C CA . ILE A 1 532 ? 15.009 27.158 -45.795 1.00 97.62 532 ILE A CA 1
ATOM 4222 C C . ILE A 1 532 ? 14.445 28.212 -46.751 1.00 97.62 532 ILE A C 1
ATOM 4224 O O . ILE A 1 532 ? 14.480 28.011 -47.966 1.00 97.62 532 ILE A O 1
ATOM 4228 N N . MET A 1 533 ? 13.986 29.354 -46.230 1.00 96.69 533 MET A N 1
ATOM 4229 C CA . MET A 1 533 ? 13.469 30.446 -47.055 1.00 96.69 533 MET A CA 1
ATOM 4230 C C . MET A 1 533 ? 14.553 31.006 -47.993 1.00 96.69 533 MET A C 1
ATOM 4232 O O . MET A 1 533 ? 14.306 31.164 -49.190 1.00 96.69 533 MET A O 1
ATOM 4236 N N . LYS A 1 534 ? 15.781 31.224 -47.497 1.00 97.44 534 LYS A N 1
ATOM 4237 C CA . LYS A 1 534 ? 16.925 31.638 -48.336 1.00 97.44 534 LYS A CA 1
ATOM 4238 C C . LYS A 1 534 ? 17.261 30.604 -49.414 1.00 97.44 534 LYS A C 1
ATOM 4240 O O . LYS A 1 534 ? 17.474 30.970 -50.570 1.00 97.44 534 LYS A O 1
ATOM 4245 N N . LEU A 1 535 ? 17.281 29.318 -49.061 1.00 97.75 535 LEU A N 1
ATOM 4246 C CA . LEU A 1 535 ? 17.554 28.230 -50.001 1.00 97.75 535 LEU A CA 1
ATOM 4247 C C . LEU A 1 535 ? 16.478 28.144 -51.096 1.00 97.75 535 LEU A C 1
ATOM 4249 O O . LEU A 1 535 ? 16.805 27.918 -52.261 1.00 97.75 535 LEU A O 1
ATOM 4253 N N . ALA A 1 536 ? 15.206 28.339 -50.741 1.00 96.44 536 ALA A N 1
ATOM 4254 C CA . ALA A 1 536 ? 14.095 28.343 -51.689 1.00 96.44 536 ALA A CA 1
ATOM 4255 C C . ALA A 1 536 ? 14.227 29.478 -52.718 1.00 96.44 536 ALA A C 1
ATOM 4257 O O . ALA A 1 536 ? 14.092 29.229 -53.918 1.00 96.44 536 ALA A O 1
ATOM 4258 N N . LEU A 1 537 ? 14.580 30.690 -52.270 1.00 97.06 537 LEU A N 1
ATOM 4259 C CA . LEU A 1 537 ? 14.825 31.835 -53.155 1.00 97.06 537 LEU A CA 1
ATOM 4260 C C . LEU A 1 537 ? 15.994 31.582 -54.122 1.00 97.06 537 LEU A C 1
ATOM 4262 O O . LEU A 1 537 ? 15.881 31.850 -55.320 1.00 97.06 537 LEU A O 1
ATOM 4266 N N . GLU A 1 538 ? 17.105 31.016 -53.639 1.00 97.69 538 GLU A N 1
ATOM 4267 C CA . GLU A 1 538 ? 18.247 30.664 -54.495 1.00 97.69 538 GLU A CA 1
ATOM 4268 C C . GLU A 1 538 ? 17.911 29.554 -55.498 1.00 97.69 538 GLU A C 1
ATOM 4270 O O . GLU A 1 538 ? 18.273 29.651 -56.674 1.00 97.69 538 GLU A O 1
ATOM 4275 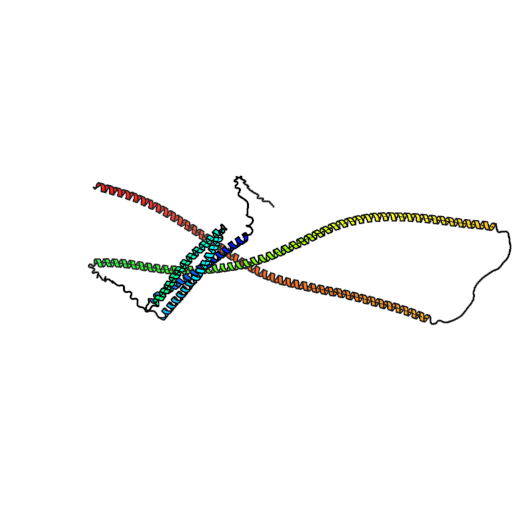N N . ARG A 1 539 ? 17.160 28.525 -55.081 1.00 97.19 539 ARG A N 1
ATOM 4276 C CA . ARG A 1 539 ? 16.660 27.484 -55.994 1.00 97.19 539 ARG A CA 1
ATOM 4277 C C . ARG A 1 539 ? 15.804 28.086 -57.105 1.00 97.19 539 ARG A C 1
ATOM 4279 O O . ARG A 1 539 ? 16.003 27.742 -58.269 1.00 97.19 539 ARG A O 1
ATOM 4286 N N . GLU A 1 540 ? 14.899 29.005 -56.777 1.00 97.69 540 GLU A N 1
ATOM 4287 C CA . GLU A 1 540 ? 14.066 29.688 -57.770 1.00 97.69 540 GLU A CA 1
ATOM 4288 C C . GLU A 1 540 ? 14.913 30.530 -58.741 1.00 97.69 540 GLU A C 1
ATOM 4290 O O . GLU A 1 540 ? 14.721 30.467 -59.961 1.00 97.69 540 GLU A O 1
ATOM 4295 N N . ARG A 1 541 ? 15.898 31.278 -58.223 1.00 98.06 541 ARG A N 1
ATOM 4296 C CA . ARG A 1 541 ? 16.839 32.068 -59.032 1.00 98.06 541 ARG A CA 1
ATOM 4297 C C . ARG A 1 541 ? 17.619 31.190 -60.013 1.00 98.06 541 ARG A C 1
ATOM 4299 O O . ARG A 1 541 ? 17.672 31.503 -61.205 1.00 98.06 541 ARG A O 1
ATOM 4306 N N . LEU A 1 542 ? 18.203 30.090 -59.535 1.00 97.88 542 LEU A N 1
ATOM 4307 C CA . LEU A 1 542 ? 18.948 29.137 -60.363 1.00 97.88 542 LEU A CA 1
ATOM 4308 C C . LEU A 1 542 ? 18.048 28.484 -61.415 1.00 97.88 542 LEU A C 1
ATOM 4310 O O . LEU A 1 542 ? 18.434 28.384 -62.579 1.00 97.88 542 LEU A O 1
ATOM 4314 N N . HIS A 1 543 ? 16.826 28.103 -61.044 1.00 97.94 543 HIS A N 1
ATOM 4315 C CA . HIS A 1 543 ? 15.865 27.522 -61.977 1.00 97.94 543 HIS A CA 1
ATOM 4316 C C . HIS A 1 543 ? 15.518 28.491 -63.122 1.00 97.94 543 HIS A C 1
ATOM 4318 O O . HIS A 1 543 ? 15.525 28.102 -64.295 1.00 97.94 543 HIS A O 1
ATOM 4324 N N . LYS A 1 544 ? 15.306 29.781 -62.810 1.00 97.50 544 LYS A N 1
ATOM 4325 C CA . LYS A 1 544 ? 15.115 30.839 -63.819 1.00 97.50 544 LYS A CA 1
ATOM 4326 C C . LYS A 1 544 ? 16.328 30.962 -64.751 1.00 97.50 544 LYS A C 1
ATOM 4328 O O . LYS A 1 544 ? 16.145 31.026 -65.968 1.00 97.50 544 LYS A O 1
ATOM 4333 N N . GLN A 1 545 ? 17.554 30.940 -64.216 1.00 97.38 545 GLN A N 1
ATOM 4334 C CA . GLN A 1 545 ? 18.785 30.989 -65.023 1.00 97.38 545 GLN A CA 1
ATOM 4335 C C . GLN A 1 545 ? 18.928 29.776 -65.957 1.00 97.38 545 GLN A C 1
ATOM 4337 O O . GLN A 1 545 ? 19.190 29.947 -67.148 1.00 97.38 545 GLN A O 1
ATOM 4342 N N . ILE A 1 546 ? 18.688 28.560 -65.455 1.00 97.06 546 ILE A N 1
ATOM 4343 C CA . ILE A 1 546 ? 18.729 27.324 -66.255 1.00 97.06 546 ILE A CA 1
ATOM 4344 C C . ILE A 1 546 ? 17.688 27.369 -67.382 1.00 97.06 546 ILE A C 1
ATOM 4346 O O . ILE A 1 546 ? 17.986 26.996 -68.520 1.00 97.06 546 ILE A O 1
ATOM 4350 N N . SER A 1 547 ? 16.479 27.860 -67.099 1.00 96.81 547 SER A N 1
ATOM 4351 C CA . SER A 1 547 ? 15.415 28.005 -68.101 1.00 96.81 547 SER A CA 1
ATOM 4352 C C . SER A 1 547 ? 15.813 28.957 -69.237 1.00 96.81 547 SER A C 1
ATOM 4354 O O . SER A 1 547 ? 15.606 28.638 -70.412 1.00 96.81 547 SER A O 1
ATOM 4356 N N . LEU A 1 548 ? 16.445 30.094 -68.915 1.00 96.56 548 LEU A N 1
ATOM 4357 C CA . LEU A 1 548 ? 16.959 31.045 -69.910 1.00 96.56 548 LEU A CA 1
ATOM 4358 C C . LEU A 1 548 ? 18.047 30.420 -70.793 1.00 96.56 548 LEU A C 1
ATOM 4360 O O . LEU A 1 548 ? 17.906 30.422 -72.017 1.00 96.56 548 LEU A O 1
ATOM 4364 N N . LEU A 1 549 ? 19.067 29.808 -70.186 1.00 96.19 549 LEU A N 1
ATOM 4365 C CA . LEU A 1 549 ? 20.148 29.127 -70.912 1.00 96.19 549 LEU A CA 1
ATOM 4366 C C . LEU A 1 549 ? 19.621 27.997 -71.806 1.00 96.19 549 LEU A C 1
ATOM 4368 O O . LEU A 1 549 ? 20.084 27.808 -72.930 1.00 96.19 549 LEU A O 1
ATOM 4372 N N . THR A 1 550 ? 18.612 27.259 -71.343 1.00 96.19 550 THR A N 1
ATOM 4373 C CA . THR A 1 550 ? 17.978 26.186 -72.122 1.00 96.19 550 THR A CA 1
ATOM 4374 C C . THR A 1 550 ? 17.272 26.736 -73.363 1.00 96.19 550 THR A C 1
ATOM 4376 O O . THR A 1 550 ? 17.389 26.160 -74.451 1.00 96.19 550 THR A O 1
ATOM 4379 N N . LYS A 1 551 ? 16.565 27.868 -73.235 1.00 95.44 551 LYS A N 1
ATOM 4380 C CA . LYS A 1 551 ? 15.931 28.554 -74.374 1.00 95.44 551 LYS A CA 1
ATOM 4381 C C . LYS A 1 551 ? 16.972 29.063 -75.371 1.00 95.44 551 LYS A C 1
ATOM 4383 O O . LYS A 1 551 ? 16.806 28.844 -76.571 1.00 95.44 551 LYS A O 1
ATOM 4388 N N . GLU A 1 552 ? 18.046 29.681 -74.887 1.00 95.56 552 GLU A N 1
ATOM 4389 C CA . GLU A 1 552 ? 19.144 30.175 -75.722 1.00 95.56 552 GLU A CA 1
ATOM 4390 C C . GLU A 1 552 ? 19.848 29.034 -76.470 1.00 95.56 552 GLU A C 1
ATOM 4392 O O . GLU A 1 552 ? 19.977 29.080 -77.695 1.00 95.56 552 GLU A O 1
ATOM 4397 N N . LYS A 1 553 ? 20.195 27.945 -75.769 1.00 94.25 553 LYS A N 1
ATOM 4398 C CA . LYS A 1 553 ? 20.753 26.730 -76.378 1.00 94.25 553 LYS A CA 1
ATOM 4399 C C . LYS A 1 553 ? 19.844 26.202 -77.486 1.00 94.25 553 LYS A C 1
ATOM 4401 O O . LYS A 1 553 ? 20.327 25.895 -78.573 1.00 94.25 553 LYS A O 1
ATOM 4406 N N . LYS A 1 554 ? 18.527 26.131 -77.248 1.00 95.06 554 LYS A N 1
ATOM 4407 C CA . LYS A 1 554 ? 17.540 25.687 -78.248 1.00 95.06 554 LYS A CA 1
ATOM 4408 C C . LYS A 1 554 ? 17.507 26.608 -79.473 1.00 95.06 554 LYS A C 1
ATOM 4410 O O . LYS A 1 554 ? 17.375 26.115 -80.593 1.00 95.06 554 LYS A O 1
ATOM 4415 N N . PHE A 1 555 ? 17.633 27.921 -79.285 1.00 94.19 555 PHE A N 1
ATOM 4416 C CA . PHE A 1 555 ? 17.713 28.891 -80.380 1.00 94.19 555 PHE A CA 1
ATOM 4417 C C . PHE A 1 555 ? 18.990 28.714 -81.216 1.00 94.19 555 PHE A C 1
ATOM 4419 O O . PHE A 1 555 ? 18.908 28.606 -82.440 1.00 94.19 555 PHE A O 1
ATOM 4426 N N . LEU A 1 556 ? 20.155 28.607 -80.570 1.00 93.19 556 LEU A N 1
ATOM 4427 C CA . LEU A 1 556 ? 21.436 28.389 -81.251 1.00 93.19 556 LEU A CA 1
ATOM 4428 C C . LEU A 1 556 ? 21.452 27.077 -82.045 1.00 93.19 556 LEU A C 1
ATOM 4430 O O . LEU A 1 556 ? 21.911 27.059 -83.185 1.00 93.19 556 LEU A O 1
ATOM 4434 N N . LEU A 1 557 ? 20.885 26.002 -81.488 1.00 92.12 557 LEU A N 1
ATOM 4435 C CA . LEU A 1 557 ? 20.754 24.708 -82.166 1.00 92.12 557 LEU A CA 1
ATOM 4436 C C . LEU A 1 557 ? 19.909 24.813 -83.442 1.00 92.12 557 LEU A C 1
ATOM 4438 O O . LEU A 1 557 ? 20.318 24.319 -84.491 1.00 92.12 557 LEU A O 1
ATOM 4442 N N . LYS A 1 558 ? 18.770 25.516 -83.380 1.00 92.31 558 LYS A N 1
ATOM 4443 C CA . LYS A 1 558 ? 17.948 25.798 -84.569 1.00 92.31 558 LYS A CA 1
ATOM 4444 C C . LYS A 1 558 ? 18.718 26.609 -85.612 1.00 92.31 558 LYS A C 1
ATOM 4446 O O . LYS A 1 558 ? 18.612 26.325 -86.801 1.00 92.31 558 LYS A O 1
ATOM 4451 N N . ARG A 1 559 ? 19.509 27.599 -85.182 1.00 89.62 559 ARG A N 1
ATOM 4452 C CA . ARG A 1 559 ? 20.333 28.416 -86.085 1.00 89.62 559 ARG A CA 1
ATOM 4453 C C . ARG A 1 559 ? 21.413 27.580 -86.775 1.00 89.62 559 ARG A C 1
ATOM 4455 O O . ARG A 1 559 ? 21.586 27.707 -87.982 1.00 89.62 559 ARG A O 1
ATOM 4462 N N . LEU A 1 560 ? 22.086 26.692 -86.041 1.00 86.06 560 LEU A N 1
ATOM 4463 C CA . LEU A 1 560 ? 23.056 25.742 -86.600 1.00 86.06 560 LEU A CA 1
ATOM 4464 C C . LEU A 1 560 ? 22.406 24.799 -87.622 1.00 86.06 560 LEU A C 1
ATOM 4466 O O . LEU A 1 560 ? 22.938 24.647 -88.716 1.00 86.06 560 LEU A O 1
ATOM 4470 N N . GLN A 1 561 ? 21.231 24.240 -87.310 1.00 85.50 561 GLN A N 1
ATOM 4471 C CA . GLN A 1 561 ? 20.468 23.393 -88.239 1.00 85.50 561 GLN A CA 1
ATOM 4472 C C . GLN A 1 561 ? 20.024 24.138 -89.506 1.00 85.50 561 GLN A C 1
ATOM 4474 O O . GLN A 1 561 ? 19.951 23.547 -90.580 1.00 85.50 561 GLN A O 1
ATOM 4479 N N . HIS A 1 562 ? 19.702 25.429 -89.399 1.00 80.75 562 HIS A N 1
ATOM 4480 C CA . HIS A 1 562 ? 19.382 26.250 -90.564 1.00 80.75 562 HIS A CA 1
ATOM 4481 C C . HIS A 1 562 ? 20.628 26.509 -91.420 1.00 80.75 562 HIS A C 1
ATOM 4483 O O . HIS A 1 562 ? 20.574 26.359 -92.634 1.00 80.75 562 HIS A O 1
ATOM 4489 N N . MET A 1 563 ? 21.765 26.855 -90.807 1.00 79.25 563 MET A N 1
ATOM 4490 C CA . MET A 1 563 ? 23.019 27.072 -91.542 1.00 79.25 563 MET A CA 1
ATOM 4491 C C . MET A 1 563 ? 23.515 25.796 -92.231 1.00 79.25 563 MET A C 1
ATOM 4493 O O . MET A 1 563 ? 23.942 25.864 -93.378 1.00 79.25 563 MET A O 1
ATOM 4497 N N . SER A 1 564 ? 23.392 24.626 -91.594 1.00 74.25 564 SER A N 1
ATOM 4498 C CA . SER A 1 564 ? 23.767 23.353 -92.225 1.00 74.25 564 SER A CA 1
ATOM 4499 C C . SER A 1 564 ? 22.900 23.001 -93.439 1.00 74.25 564 SER A C 1
ATOM 4501 O O . SER A 1 564 ? 23.338 22.234 -94.284 1.00 74.25 564 SER A O 1
ATOM 4503 N N . LYS A 1 565 ? 21.679 23.547 -93.536 1.00 70.38 565 LYS A N 1
ATOM 4504 C CA . LYS A 1 565 ? 20.786 23.377 -94.696 1.00 70.38 565 LYS A CA 1
ATOM 4505 C C . LYS A 1 565 ? 21.026 24.382 -95.828 1.00 70.38 565 LYS A C 1
ATOM 4507 O O . LYS A 1 565 ? 20.480 24.179 -96.897 1.00 70.38 565 LYS A O 1
ATOM 4512 N N . VAL A 1 566 ? 21.778 25.459 -95.590 1.00 64.56 566 VAL A N 1
ATOM 4513 C CA . VAL A 1 566 ? 22.088 26.504 -96.592 1.00 64.56 566 VAL A CA 1
ATOM 4514 C C . VAL A 1 566 ? 23.455 26.271 -97.260 1.00 64.56 566 VAL A C 1
ATOM 4516 O O . VAL A 1 566 ? 23.765 26.897 -98.265 1.00 64.56 566 VAL A O 1
ATOM 4519 N N . ILE A 1 567 ? 24.283 25.378 -96.704 1.00 54.91 567 ILE A N 1
ATOM 4520 C CA . ILE A 1 567 ? 25.624 25.025 -97.217 1.00 54.91 567 ILE A CA 1
ATOM 4521 C C . ILE A 1 567 ? 25.596 23.734 -98.077 1.00 54.91 567 ILE A C 1
ATOM 4523 O O . ILE A 1 567 ? 26.605 23.361 -98.671 1.00 54.91 567 ILE A O 1
ATOM 4527 N N . LEU A 1 568 ? 24.434 23.083 -98.182 1.00 47.12 568 LEU A N 1
ATOM 4528 C CA . LEU A 1 568 ? 24.097 22.049 -99.171 1.00 47.12 568 LEU A CA 1
ATOM 4529 C C . LEU A 1 568 ? 23.222 22.682 -100.251 1.00 47.12 568 LEU A C 1
ATOM 4531 O O . LEU A 1 568 ? 23.408 22.314 -101.431 1.00 47.12 568 LEU A O 1
#

pLDDT: mean 80.42, std 21.26, range [28.27, 98.19]